Protein AF-0000000073469539 (afdb_homodimer)

pLDDT: mean 96.1, std 4.25, range [71.06, 98.94]

InterPro domains:
  IPR000878 Tetrapyrrole methylase [PF00590] (1-190)
  IPR003043 Uroporphiryn-III C-methyltransferase, conserved site [PS00839] (5-19)
  IPR012382 Precorrin-2 C(20)-methyltransferase [PIRSF036427] (1-202)
  IPR012382 Precorrin-2 C(20)-methyltransferase [cd11645] (5-201)
  IPR014776 Tetrapyrrole methylase, subdomain 2 [G3DSA:3.30.950.10] (137-203)
  IPR014777 Tetrapyrrole methylase, subdomain 1 [G3DSA:3.40.1010.10] (1-117)
  IPR035996 Tetrapyrrole methylase superfamily [SSF53790] (1-199)

Sequence (406 aa):
MLTAVGLGPGDAELLTLKAVRILKEADTVFVPGGIALELVKPYAKNIVTLEFPMTRNENEITKCMQRNAEKILPAAKSGNAVFGLIGDPNYYSTFSRLAEMVKALVPDLIVETIPGISSITAVASHAKIPVNGAFLVTDGPTSPSTKIMMKVTQPRNTAEQLKSAGYNDFIVVERMYMEGEKIYRNVLPEKTNYFSIMIARKLMLTAVGLGPGDAELLTLKAVRILKEADTVFVPGGIALELVKPYAKNIVTLEFPMTRNENEITKCMQRNAEKILPAAKSGNAVFGLIGDPNYYSTFSRLAEMVKALVPDLIVETIPGISSITAVASHAKIPVNGAFLVTDGPTSPSTKIMMKVTQPRNTAEQLKSAGYNDFIVVERMYMEGEKIYRNVLPEKTNYFSIMIARKL

Structure (mmCIF, N/CA/C/O backbone):
data_AF-0000000073469539-model_v1
#
loop_
_entity.id
_entity.type
_entity.pdbx_description
1 polymer 'Cobalt-factor II C20-methyltransferase'
#
loop_
_atom_site.group_PDB
_atom_site.id
_atom_site.type_symbol
_atom_site.label_atom_id
_atom_site.label_alt_id
_atom_site.label_comp_id
_atom_site.label_asym_id
_atom_site.label_entity_id
_atom_site.label_seq_id
_atom_site.pdbx_PDB_ins_code
_atom_site.Cartn_x
_atom_site.Cartn_y
_atom_site.Cartn_z
_atom_site.occupancy
_atom_site.B_iso_or_equiv
_atom_site.auth_seq_id
_atom_site.auth_comp_id
_atom_site.auth_asym_id
_atom_site.auth_atom_id
_atom_site.pdbx_PDB_model_num
ATOM 1 N N . MET A 1 1 ? -5.008 -25.594 -0.114 1 96.81 1 MET A N 1
ATOM 2 C CA . MET A 1 1 ? -5.113 -24.156 -0.313 1 96.81 1 MET A CA 1
ATOM 3 C C . MET A 1 1 ? -3.734 -23.5 -0.339 1 96.81 1 MET A C 1
ATOM 5 O O . MET A 1 1 ? -2.834 -23.922 0.389 1 96.81 1 MET A O 1
ATOM 9 N N . LEU A 1 2 ? -3.559 -22.531 -1.209 1 98.44 2 LEU A N 1
ATOM 10 C CA . LEU A 1 2 ? -2.348 -21.719 -1.262 1 98.44 2 LEU A CA 1
ATOM 1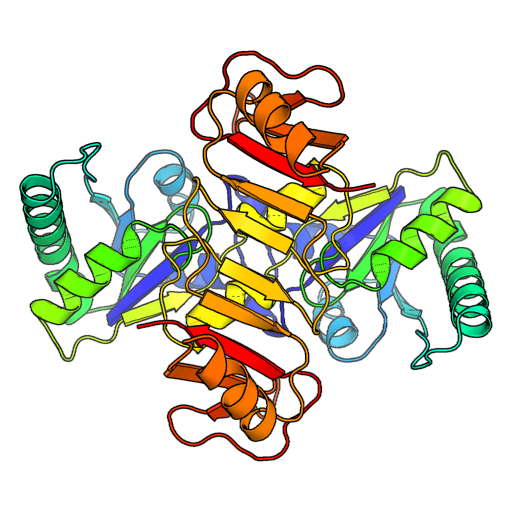1 C C . LEU A 1 2 ? -2.66 -20.25 -0.97 1 98.44 2 LEU A C 1
ATOM 13 O O . LEU A 1 2 ? -3.51 -19.656 -1.631 1 98.44 2 LEU A O 1
ATOM 17 N N . THR A 1 3 ? -1.998 -19.703 0.056 1 98.62 3 THR A N 1
ATOM 18 C CA . THR A 1 3 ? -2.154 -18.297 0.402 1 98.62 3 THR A CA 1
ATOM 19 C C . THR A 1 3 ? -0.827 -17.547 0.262 1 98.62 3 THR A C 1
ATOM 21 O O . THR A 1 3 ? 0.178 -17.953 0.855 1 98.62 3 THR A O 1
ATOM 24 N N . ALA A 1 4 ? -0.83 -16.578 -0.578 1 98.81 4 ALA A N 1
ATOM 25 C CA . ALA A 1 4 ? 0.334 -15.688 -0.608 1 98.81 4 ALA A CA 1
ATOM 26 C C . ALA A 1 4 ? 0.163 -14.523 0.362 1 98.81 4 ALA A C 1
ATOM 28 O O . ALA A 1 4 ? -0.857 -13.828 0.337 1 98.81 4 ALA A O 1
ATOM 29 N N . VAL A 1 5 ? 1.161 -14.32 1.137 1 98.81 5 VAL A N 1
ATOM 30 C CA . VAL A 1 5 ? 1.098 -13.289 2.16 1 98.81 5 VAL A CA 1
ATOM 31 C C . VAL A 1 5 ? 2.176 -12.234 1.9 1 98.81 5 VAL A C 1
ATOM 33 O O . VAL A 1 5 ? 3.348 -12.57 1.722 1 98.81 5 VAL A O 1
ATOM 36 N N . GLY A 1 6 ? 1.726 -10.961 1.852 1 98.81 6 GLY A N 1
ATOM 37 C CA . GLY A 1 6 ? 2.682 -9.867 1.793 1 98.81 6 GLY A CA 1
ATOM 38 C C . GLY A 1 6 ? 3.389 -9.625 3.113 1 98.81 6 GLY A C 1
ATOM 39 O O . GLY A 1 6 ? 2.74 -9.445 4.145 1 98.81 6 GLY A O 1
ATOM 40 N N . LEU A 1 7 ? 4.711 -9.523 3.02 1 98.81 7 LEU A N 1
ATOM 41 C CA . LEU A 1 7 ? 5.508 -9.422 4.238 1 98.81 7 LEU A CA 1
ATOM 42 C C . LEU A 1 7 ? 5.953 -7.98 4.473 1 98.81 7 LEU A C 1
ATOM 44 O O . LEU A 1 7 ? 6.637 -7.688 5.457 1 98.81 7 LEU A O 1
ATOM 48 N N . GLY A 1 8 ? 5.602 -7.082 3.596 1 98.38 8 GLY A N 1
ATOM 49 C CA . GLY A 1 8 ? 6.078 -5.711 3.68 1 98.38 8 GLY A CA 1
ATOM 50 C C . GLY A 1 8 ? 7.426 -5.508 3.014 1 98.38 8 GLY A C 1
ATOM 51 O O . GLY A 1 8 ? 7.953 -6.422 2.377 1 98.38 8 GLY A O 1
ATOM 52 N N . PRO A 1 9 ? 7.984 -4.363 3.168 1 97.62 9 PRO A N 1
ATOM 53 C CA . PRO A 1 9 ? 9.141 -4 2.342 1 97.62 9 PRO A CA 1
ATOM 54 C C . PRO A 1 9 ? 10.469 -4.391 2.984 1 97.62 9 PRO A C 1
ATOM 56 O O . PRO A 1 9 ? 11.531 -4.199 2.383 1 97.62 9 PRO A O 1
ATOM 59 N N . GLY A 1 10 ? 10.453 -4.934 4.207 1 97.19 10 GLY A N 1
ATOM 60 C CA . GLY A 1 10 ? 11.727 -5.348 4.777 1 97.19 10 GLY A CA 1
ATOM 61 C C . GLY A 1 10 ? 11.766 -5.246 6.289 1 97.19 10 GLY A C 1
ATOM 62 O O . GLY A 1 10 ? 12.352 -6.094 6.961 1 97.19 10 GLY A O 1
ATOM 63 N N . ASP A 1 11 ? 11.172 -4.242 6.859 1 97.62 11 ASP A N 1
ATOM 64 C CA . ASP A 1 11 ? 11.078 -4.047 8.305 1 97.62 11 ASP A CA 1
ATOM 65 C C . ASP A 1 11 ? 10.125 -5.059 8.938 1 97.62 11 ASP A C 1
ATOM 67 O O . ASP A 1 11 ? 8.945 -5.102 8.594 1 97.62 11 ASP A O 1
ATOM 71 N N . ALA A 1 12 ? 10.641 -5.828 9.828 1 98.38 12 ALA A N 1
ATOM 72 C CA . ALA A 1 12 ? 9.844 -6.871 10.477 1 98.38 12 ALA A CA 1
ATOM 73 C C . ALA A 1 12 ? 8.625 -6.273 11.172 1 98.38 12 ALA A C 1
ATOM 75 O O . ALA A 1 12 ? 7.582 -6.922 11.273 1 98.38 12 ALA A O 1
ATOM 76 N N . GLU A 1 13 ? 8.727 -5.07 11.555 1 98.56 13 GLU A N 1
ATOM 77 C CA . GLU A 1 13 ? 7.629 -4.453 12.281 1 98.56 13 GLU A CA 1
ATOM 78 C C . GLU A 1 13 ? 6.508 -4.031 11.336 1 98.56 13 GLU A C 1
ATOM 80 O O . GLU A 1 13 ? 5.418 -3.656 11.789 1 98.56 13 GLU A O 1
ATOM 85 N N . LEU A 1 14 ? 6.766 -4.125 10.07 1 98.75 14 LEU A N 1
ATOM 86 C CA . LEU A 1 14 ? 5.723 -3.736 9.117 1 98.75 14 LEU A CA 1
ATOM 87 C C . LEU A 1 14 ? 4.926 -4.953 8.656 1 98.75 14 LEU A C 1
ATOM 89 O O . LEU A 1 14 ? 4.051 -4.836 7.797 1 98.75 14 LEU A O 1
ATOM 93 N N . LEU A 1 15 ? 5.219 -6.129 9.234 1 98.88 15 LEU A N 1
ATOM 94 C CA . LEU A 1 15 ? 4.293 -7.242 9.078 1 98.88 15 LEU A CA 1
ATOM 95 C C . LEU A 1 15 ? 2.93 -6.902 9.672 1 98.88 15 LEU A C 1
ATOM 97 O O . LEU A 1 15 ? 2.846 -6.23 10.703 1 98.88 15 LEU A O 1
ATOM 101 N N . THR A 1 16 ? 1.874 -7.336 9.039 1 98.94 16 THR A N 1
ATOM 102 C CA . THR A 1 16 ? 0.544 -7.184 9.617 1 98.94 16 THR A CA 1
ATOM 103 C C . THR A 1 16 ? 0.278 -8.273 10.656 1 98.94 16 THR A C 1
ATOM 105 O O . THR A 1 16 ? 0.919 -9.32 10.641 1 98.94 16 THR A O 1
ATOM 108 N N . LEU A 1 17 ? -0.667 -7.984 11.492 1 98.94 17 LEU A N 1
ATOM 109 C CA . LEU A 1 17 ? -1.117 -9 12.438 1 98.94 17 LEU A CA 1
ATOM 110 C C . LEU A 1 17 ? -1.618 -10.234 11.703 1 98.94 17 LEU A C 1
ATOM 112 O O . LEU A 1 17 ? -1.358 -11.367 12.133 1 98.94 17 LEU A O 1
ATOM 116 N N . LYS A 1 18 ? -2.262 -10.055 10.617 1 98.88 18 LYS A N 1
ATOM 117 C CA . LYS A 1 18 ? -2.805 -11.148 9.812 1 98.88 18 LYS A CA 1
ATOM 118 C C . LYS A 1 18 ? -1.688 -12.008 9.219 1 98.88 18 LYS A C 1
ATOM 120 O O . LYS A 1 18 ? -1.769 -13.234 9.227 1 98.88 18 LYS A O 1
ATOM 125 N N . ALA A 1 19 ? -0.676 -11.32 8.703 1 98.88 19 ALA A N 1
ATOM 126 C CA . ALA A 1 19 ? 0.467 -12.055 8.164 1 98.88 19 ALA A CA 1
ATOM 127 C C . ALA A 1 19 ? 1.092 -12.953 9.227 1 98.88 19 ALA A C 1
ATOM 129 O O . ALA A 1 19 ? 1.342 -14.133 8.977 1 98.88 19 ALA A O 1
ATOM 130 N N . VAL A 1 20 ? 1.311 -12.406 10.375 1 98.88 20 VAL A N 1
ATOM 131 C CA . VAL A 1 20 ? 1.917 -13.156 11.469 1 98.88 20 VAL A CA 1
ATOM 132 C C . VAL A 1 20 ? 1.042 -14.359 11.82 1 98.88 20 VAL A C 1
ATOM 134 O O . VAL A 1 20 ? 1.539 -15.484 11.938 1 98.88 20 VAL A O 1
ATOM 137 N N . ARG A 1 21 ? -0.226 -14.164 11.969 1 98.81 21 ARG A N 1
ATOM 138 C CA . ARG A 1 21 ? -1.142 -15.242 12.305 1 98.81 21 ARG A CA 1
ATOM 139 C C . ARG A 1 21 ? -1.102 -16.344 11.258 1 98.81 21 ARG A C 1
ATOM 141 O O . ARG A 1 21 ? -0.99 -17.531 11.594 1 98.81 21 ARG A O 1
ATOM 148 N N . ILE A 1 22 ? -1.179 -16 10.008 1 98.62 22 ILE A N 1
ATOM 149 C CA . ILE A 1 22 ? -1.23 -16.969 8.914 1 98.62 22 ILE A CA 1
ATOM 150 C C . ILE A 1 22 ? 0.076 -17.75 8.852 1 98.62 22 ILE A C 1
ATOM 152 O O . ILE A 1 22 ? 0.066 -18.969 8.633 1 98.62 22 ILE A O 1
ATOM 156 N N . LEU A 1 23 ? 1.166 -17.062 9.055 1 98.81 23 LEU A N 1
ATOM 157 C CA . LEU A 1 23 ? 2.461 -17.734 9.07 1 98.81 23 LEU A CA 1
ATOM 158 C C . LEU A 1 23 ? 2.527 -18.766 10.188 1 98.81 23 LEU A C 1
ATOM 160 O O . LEU A 1 23 ? 3.012 -19.875 9.984 1 98.81 23 LEU A O 1
ATOM 164 N N . LYS A 1 24 ? 2.025 -18.422 11.352 1 98.69 24 LYS A N 1
ATOM 165 C CA . LYS A 1 24 ? 2.045 -19.312 12.508 1 98.69 24 LYS A CA 1
ATOM 166 C C . LYS A 1 24 ? 1.161 -20.531 12.273 1 98.69 24 LYS A C 1
ATOM 168 O O . LYS A 1 24 ? 1.479 -21.625 12.727 1 98.69 24 LYS A O 1
ATOM 173 N N . GLU A 1 25 ? 0.105 -20.359 11.555 1 98.06 25 GLU A N 1
ATOM 174 C CA . GLU A 1 25 ? -0.899 -21.406 11.367 1 98.06 25 GLU A CA 1
ATOM 175 C C . GLU A 1 25 ? -0.573 -22.281 10.164 1 98.06 25 GLU A C 1
ATOM 177 O O . GLU A 1 25 ? -1.193 -23.328 9.961 1 98.06 25 GLU A O 1
ATOM 182 N N . ALA A 1 26 ? 0.378 -21.875 9.383 1 98.12 26 ALA A N 1
ATOM 183 C CA . ALA A 1 26 ? 0.7 -22.562 8.141 1 98.12 26 ALA A CA 1
ATOM 184 C C . ALA A 1 26 ? 1.305 -23.938 8.414 1 98.12 26 ALA A C 1
ATOM 186 O O . ALA A 1 26 ? 2.098 -24.109 9.344 1 98.12 26 ALA A O 1
ATOM 187 N N . ASP A 1 27 ? 0.891 -24.922 7.582 1 97.88 27 ASP A N 1
ATOM 188 C CA . ASP A 1 27 ? 1.569 -26.219 7.613 1 97.88 27 ASP A CA 1
ATOM 189 C C . ASP A 1 27 ? 2.977 -26.109 7.027 1 97.88 27 ASP A C 1
ATOM 191 O O . ASP A 1 27 ? 3.92 -26.703 7.559 1 97.88 27 ASP A O 1
ATOM 195 N N . THR A 1 28 ? 3.061 -25.453 5.938 1 98.44 28 THR A N 1
ATOM 196 C CA . THR A 1 28 ? 4.336 -25.188 5.281 1 98.44 28 THR A CA 1
ATOM 197 C C . THR A 1 28 ? 4.383 -23.766 4.727 1 98.44 28 THR A C 1
ATOM 199 O O . THR A 1 28 ? 3.41 -23.297 4.133 1 98.44 28 THR A O 1
ATOM 202 N N . VAL A 1 29 ? 5.512 -23.078 4.988 1 98.81 29 VAL A N 1
ATOM 203 C CA . VAL A 1 29 ? 5.746 -21.75 4.438 1 98.81 29 VAL A CA 1
ATOM 204 C C . VAL A 1 29 ? 6.84 -21.812 3.375 1 98.81 29 VAL A C 1
ATOM 206 O O . VAL A 1 29 ? 7.93 -22.328 3.627 1 98.81 29 VAL A O 1
ATOM 209 N N . PHE A 1 30 ? 6.516 -21.328 2.201 1 98.75 30 PHE A N 1
ATOM 210 C CA . PHE A 1 30 ? 7.461 -21.234 1.094 1 98.75 30 PHE A CA 1
ATOM 211 C C . PHE A 1 30 ? 7.918 -19.781 0.91 1 98.75 30 PHE A C 1
ATOM 213 O O . PHE A 1 30 ? 7.121 -18.859 1.033 1 98.75 30 PHE A O 1
ATOM 220 N N . VAL A 1 31 ? 9.227 -19.609 0.615 1 98.31 31 VAL A N 1
ATOM 221 C CA . VAL A 1 31 ? 9.766 -18.266 0.405 1 98.31 31 VAL A CA 1
ATOM 222 C C . VAL A 1 31 ? 10.812 -18.297 -0.708 1 98.31 31 VAL A C 1
ATOM 224 O O . VAL A 1 31 ? 11.414 -19.344 -0.976 1 98.31 31 VAL A O 1
ATOM 227 N N . PRO A 1 32 ? 11.023 -17.125 -1.372 1 95.94 32 PRO A N 1
ATOM 228 C CA . PRO A 1 32 ? 12.125 -17.047 -2.336 1 95.94 32 PRO A CA 1
ATOM 229 C C . PRO A 1 32 ? 13.492 -16.938 -1.665 1 95.94 32 PRO A C 1
ATOM 231 O O . PRO A 1 32 ? 14.516 -16.875 -2.35 1 95.94 32 PRO A O 1
ATOM 234 N N . GLY A 1 33 ? 13.594 -16.812 -0.402 1 94.62 33 GLY A N 1
ATOM 235 C CA . GLY A 1 33 ? 14.836 -16.609 0.319 1 94.62 33 GLY A CA 1
ATOM 236 C C . GLY A 1 33 ? 15.078 -15.164 0.714 1 94.62 33 GLY A C 1
ATOM 237 O O . GLY A 1 33 ? 14.125 -14.406 0.917 1 94.62 33 GLY A O 1
ATOM 238 N N . GLY A 1 34 ? 16.375 -14.898 1.125 1 94 34 GLY A N 1
ATOM 239 C CA . GLY A 1 34 ? 16.75 -13.531 1.441 1 94 34 GLY A CA 1
ATOM 240 C C . GLY A 1 34 ? 15.953 -12.93 2.582 1 94 34 GLY A C 1
ATOM 241 O O . GLY A 1 34 ? 15.789 -13.562 3.629 1 94 34 GLY A O 1
ATOM 242 N N . ILE A 1 35 ? 15.516 -11.742 2.312 1 96.25 35 ILE A N 1
ATOM 243 C CA . ILE A 1 35 ? 14.812 -10.961 3.324 1 96.25 35 ILE A CA 1
ATOM 244 C C . ILE A 1 35 ? 13.523 -11.68 3.719 1 96.25 35 ILE A C 1
ATOM 246 O O . ILE A 1 35 ? 13.148 -11.703 4.895 1 96.25 35 ILE A O 1
ATOM 250 N N . ALA A 1 36 ? 12.859 -12.289 2.754 1 97.88 36 ALA A N 1
ATOM 251 C CA . ALA A 1 36 ? 11.609 -12.984 3.035 1 97.88 36 ALA A CA 1
ATOM 252 C C . ALA A 1 36 ? 11.82 -14.109 4.043 1 97.88 36 ALA A C 1
ATOM 254 O O . ALA A 1 36 ? 11.031 -14.273 4.977 1 97.88 36 ALA A O 1
ATOM 255 N N . LEU A 1 37 ? 12.875 -14.836 3.816 1 98.19 37 LEU A N 1
ATOM 256 C CA . LEU A 1 37 ? 13.195 -15.922 4.734 1 98.19 37 LEU A CA 1
ATOM 257 C C . LEU A 1 37 ? 13.406 -15.391 6.148 1 98.19 37 LEU A C 1
ATOM 259 O O . LEU A 1 37 ? 12.852 -15.938 7.105 1 98.19 37 LEU A O 1
ATOM 263 N N . GLU A 1 38 ? 14.117 -14.32 6.254 1 98.06 38 GLU A N 1
ATOM 264 C CA . GLU A 1 38 ? 14.414 -13.734 7.562 1 98.06 38 GLU A CA 1
ATOM 265 C C . GLU A 1 38 ? 13.141 -13.266 8.258 1 98.06 38 GLU A C 1
ATOM 267 O O . GLU A 1 38 ? 13.016 -13.375 9.477 1 98.06 38 GLU A O 1
ATOM 272 N N . LEU A 1 39 ? 12.219 -12.828 7.523 1 98.62 39 LEU A N 1
ATOM 273 C CA . LEU A 1 39 ? 10.992 -12.266 8.086 1 98.62 39 LEU A CA 1
ATOM 274 C C . LEU A 1 39 ? 10.062 -13.367 8.562 1 98.62 39 LEU A C 1
ATOM 276 O O . LEU A 1 39 ? 9.289 -13.172 9.508 1 98.62 39 LEU A O 1
ATOM 280 N N . VAL A 1 40 ? 10.109 -14.539 7.949 1 98.81 40 VAL A N 1
ATOM 281 C CA . VAL A 1 40 ? 9.117 -15.555 8.289 1 98.81 40 VAL A CA 1
ATOM 282 C C . VAL A 1 40 ? 9.672 -16.469 9.375 1 98.81 40 VAL A C 1
ATOM 284 O O . VAL A 1 40 ? 8.906 -17.141 10.086 1 98.81 40 VAL A O 1
ATOM 287 N N . LYS A 1 41 ? 10.906 -16.531 9.586 1 98.5 41 LYS A N 1
ATOM 288 C CA . LYS A 1 41 ? 11.602 -17.484 10.445 1 98.5 41 LYS A CA 1
ATOM 289 C C . LYS A 1 41 ? 11.039 -17.469 11.859 1 98.5 41 LYS A C 1
ATOM 291 O O . LYS A 1 41 ? 10.836 -18.516 12.469 1 98.5 41 LYS A O 1
ATOM 296 N N . PRO A 1 42 ? 10.766 -16.281 12.383 1 98.56 42 PRO A N 1
ATOM 297 C CA . PRO A 1 42 ? 10.297 -16.25 13.766 1 98.56 42 PRO A CA 1
ATOM 298 C C . PRO A 1 42 ? 8.906 -16.859 13.938 1 98.56 42 PRO A C 1
ATOM 300 O O . PRO A 1 42 ? 8.484 -17.141 15.062 1 98.56 42 PRO A O 1
ATOM 303 N N . TYR A 1 43 ? 8.219 -17.109 12.898 1 98.69 43 TYR A N 1
ATOM 304 C CA . TYR A 1 43 ? 6.801 -17.438 13.047 1 98.69 43 TYR A CA 1
ATOM 305 C C . TYR A 1 43 ? 6.488 -18.797 12.453 1 98.69 43 TYR A C 1
ATOM 307 O O . TYR A 1 43 ? 5.594 -19.5 12.93 1 98.69 43 TYR A O 1
ATOM 315 N N . ALA A 1 44 ? 7.188 -19.188 11.438 1 98.12 44 ALA A N 1
ATOM 316 C CA . ALA A 1 44 ? 6.852 -20.375 10.672 1 98.12 44 ALA A CA 1
ATOM 317 C C . ALA A 1 44 ? 7.562 -21.609 11.227 1 98.12 44 ALA A C 1
ATOM 319 O O . ALA A 1 44 ? 8.734 -21.531 11.609 1 98.12 44 ALA A O 1
ATOM 320 N N . LYS A 1 45 ? 6.926 -22.719 11.219 1 95.88 45 LYS A N 1
ATOM 321 C CA . LYS A 1 45 ? 7.48 -23.969 11.734 1 95.88 45 LYS A CA 1
ATOM 322 C C . LYS A 1 45 ? 8.25 -24.719 10.648 1 95.88 45 LYS A C 1
ATOM 324 O O . LYS A 1 45 ? 9.344 -25.234 10.898 1 95.88 45 LYS A O 1
ATOM 329 N N . ASN A 1 46 ? 7.68 -24.891 9.516 1 97.75 46 ASN A N 1
ATOM 330 C CA . ASN A 1 46 ? 8.273 -25.547 8.359 1 97.75 46 ASN A CA 1
ATOM 331 C C . ASN A 1 46 ? 8.469 -24.562 7.203 1 97.75 46 ASN A C 1
ATOM 333 O O . ASN A 1 46 ? 7.496 -24.047 6.656 1 97.75 46 ASN A O 1
ATOM 337 N N . ILE A 1 47 ? 9.719 -24.359 6.848 1 98.56 47 ILE A N 1
ATOM 338 C CA . ILE A 1 47 ? 10.016 -23.391 5.809 1 98.56 47 ILE A CA 1
ATOM 339 C C . ILE A 1 47 ? 10.75 -24.078 4.652 1 98.56 47 ILE A C 1
ATOM 341 O O . ILE A 1 47 ? 11.672 -24.859 4.875 1 98.56 47 ILE A O 1
ATOM 345 N N . VAL A 1 48 ? 10.305 -23.781 3.451 1 98.5 48 VAL A N 1
ATOM 346 C CA . VAL A 1 48 ? 10.961 -24.25 2.234 1 98.5 48 VAL A CA 1
ATOM 347 C C . VAL A 1 48 ? 11.367 -23.047 1.374 1 98.5 48 VAL A C 1
ATOM 349 O O . VAL A 1 48 ? 10.523 -22.219 1.024 1 98.5 48 VAL A O 1
ATOM 352 N N . THR A 1 49 ? 12.609 -22.969 1.041 1 97.81 49 THR A N 1
ATOM 353 C CA . THR A 1 49 ? 13.086 -21.922 0.153 1 97.81 49 THR A CA 1
ATOM 354 C C . THR A 1 49 ? 13 -22.359 -1.306 1 97.81 49 THR A C 1
ATOM 356 O O . THR A 1 49 ? 13.445 -23.453 -1.654 1 97.81 49 THR A O 1
ATOM 359 N N . LEU A 1 50 ? 12.383 -21.516 -2.096 1 96.81 50 LEU A N 1
ATOM 360 C CA . LEU A 1 50 ? 12.234 -21.766 -3.527 1 96.81 50 LEU A CA 1
ATOM 361 C C . LEU A 1 50 ? 13.227 -20.922 -4.324 1 96.81 50 LEU A C 1
ATOM 363 O O . LEU A 1 50 ? 13.578 -19.812 -3.912 1 96.81 50 LEU A O 1
ATOM 367 N N . GLU A 1 51 ? 13.555 -21.406 -5.434 1 90.81 51 GLU A N 1
ATOM 368 C CA . GLU A 1 51 ? 14.438 -20.672 -6.332 1 90.81 51 GLU A CA 1
ATOM 369 C C . GLU A 1 51 ? 13.641 -19.922 -7.398 1 90.81 51 GLU A C 1
ATOM 371 O O . GLU A 1 51 ? 12.68 -20.469 -7.953 1 90.81 51 GLU A O 1
ATOM 376 N N . PHE A 1 52 ? 13.969 -18.703 -7.531 1 85.12 52 PHE A N 1
ATOM 377 C CA . PHE A 1 52 ? 13.383 -17.906 -8.609 1 85.12 52 PHE A CA 1
ATOM 378 C C . PHE A 1 52 ? 14.461 -17.406 -9.562 1 85.12 52 PHE A C 1
ATOM 380 O O . PHE A 1 52 ? 15.547 -17.031 -9.125 1 85.12 52 PHE A O 1
ATOM 387 N N . PRO A 1 53 ? 14.102 -17.547 -10.742 1 74.56 53 PRO A N 1
ATOM 388 C CA . PRO A 1 53 ? 15.109 -17.234 -11.758 1 74.56 53 PRO A CA 1
ATOM 389 C C . PRO A 1 53 ? 15.43 -15.75 -11.828 1 74.56 53 PRO A C 1
ATOM 391 O O . PRO A 1 53 ? 14.555 -14.906 -11.609 1 74.56 53 PRO A O 1
ATOM 394 N N . MET A 1 54 ? 16.672 -15.492 -11.914 1 71.44 54 MET A N 1
ATOM 395 C CA . MET A 1 54 ? 17.094 -14.141 -12.258 1 71.44 54 MET A CA 1
ATOM 396 C C . MET A 1 54 ? 17.422 -14.039 -13.742 1 71.44 54 MET A C 1
ATOM 398 O O . MET A 1 54 ? 18.578 -13.883 -14.117 1 71.44 54 MET A O 1
ATOM 402 N N . THR A 1 55 ? 16.422 -14.422 -14.555 1 71.5 55 THR A N 1
ATOM 403 C CA . THR A 1 55 ? 16.625 -14.422 -16 1 71.5 55 THR A CA 1
ATOM 404 C C . THR A 1 55 ? 15.445 -13.75 -16.719 1 71.5 55 THR A C 1
ATOM 406 O O . THR A 1 55 ? 14.383 -13.562 -16.125 1 71.5 55 THR A O 1
ATOM 409 N N . ARG A 1 56 ? 15.797 -13.352 -18.016 1 78.62 56 ARG A N 1
ATOM 410 C CA . ARG A 1 56 ? 14.75 -12.805 -18.875 1 78.62 56 ARG A CA 1
ATOM 411 C C . ARG A 1 56 ? 14.258 -13.844 -19.875 1 78.62 56 ARG A C 1
ATOM 413 O O . ARG A 1 56 ? 13.352 -13.57 -20.656 1 78.62 56 ARG A O 1
ATOM 420 N N . ASN A 1 57 ? 14.766 -14.977 -19.688 1 84.81 57 ASN A N 1
ATOM 421 C CA . ASN A 1 57 ? 14.367 -16.062 -20.578 1 84.81 57 ASN A CA 1
ATOM 422 C C . ASN A 1 57 ? 13.047 -16.688 -20.141 1 84.81 57 ASN A C 1
ATOM 424 O O . ASN A 1 57 ? 12.984 -17.375 -19.109 1 84.81 57 ASN A O 1
ATOM 428 N N . GLU A 1 58 ? 12.078 -16.562 -20.984 1 88 58 GLU A N 1
ATOM 429 C CA . GLU A 1 58 ? 10.719 -16.969 -20.625 1 88 58 GLU A CA 1
ATOM 430 C C . GLU A 1 58 ? 10.617 -18.469 -20.438 1 88 58 GLU A C 1
ATOM 432 O O . GLU A 1 58 ? 9.859 -18.953 -19.594 1 88 58 GLU A O 1
ATOM 437 N N . ASN A 1 59 ? 11.328 -19.172 -21.281 1 90 59 ASN A N 1
ATOM 438 C CA . ASN A 1 59 ? 11.305 -20.625 -21.156 1 90 59 ASN A CA 1
ATOM 439 C C . ASN A 1 59 ? 11.883 -21.078 -19.812 1 90 59 ASN A C 1
ATOM 441 O O . ASN A 1 59 ? 11.344 -21.984 -19.172 1 90 59 ASN A O 1
ATOM 445 N N . GLU A 1 60 ? 12.93 -20.484 -19.469 1 89.12 60 GLU A N 1
ATOM 446 C CA . GLU A 1 60 ? 13.555 -20.812 -18.188 1 89.12 60 GLU A CA 1
ATOM 447 C C . GLU A 1 60 ? 12.672 -20.406 -17.016 1 89.12 60 GLU A C 1
ATOM 449 O O . GLU A 1 60 ? 12.586 -21.109 -16.016 1 89.12 60 GLU A O 1
ATOM 454 N N . ILE A 1 61 ? 12 -19.312 -17.172 1 88.88 61 ILE A N 1
ATOM 455 C CA . ILE A 1 61 ? 11.094 -18.844 -16.141 1 88.88 61 ILE A CA 1
ATOM 456 C C . ILE A 1 61 ? 9.938 -19.812 -15.977 1 88.88 61 ILE A C 1
ATOM 458 O O . ILE A 1 61 ? 9.609 -20.219 -14.859 1 88.88 61 ILE A O 1
ATOM 462 N N . THR A 1 62 ? 9.422 -20.234 -17.094 1 90.81 62 THR A N 1
ATOM 463 C CA . THR A 1 62 ? 8.289 -21.156 -17.062 1 90.81 62 THR A CA 1
ATOM 464 C C . THR A 1 62 ? 8.68 -22.469 -16.391 1 90.81 62 THR A C 1
ATOM 466 O O . THR A 1 62 ? 7.938 -23 -15.562 1 90.81 62 THR A O 1
ATOM 469 N N . LYS A 1 63 ? 9.82 -22.906 -16.719 1 92.75 63 LYS A N 1
ATOM 470 C CA . LYS A 1 63 ? 10.305 -24.156 -16.141 1 92.75 63 LYS A CA 1
ATOM 471 C C . LYS A 1 63 ? 10.508 -24.016 -14.633 1 92.75 63 LYS A C 1
ATOM 473 O O . LYS A 1 63 ? 10.164 -24.922 -13.867 1 92.75 63 LYS A O 1
ATOM 478 N N . CYS A 1 64 ? 11.031 -22.938 -14.305 1 93.62 64 CYS A N 1
ATOM 479 C CA . CYS A 1 64 ? 11.266 -22.688 -12.891 1 93.62 64 CYS A CA 1
ATOM 480 C C . CYS A 1 64 ? 9.945 -22.594 -12.133 1 93.62 64 CYS A C 1
ATOM 482 O O . CYS A 1 64 ? 9.805 -23.172 -11.055 1 93.62 64 CYS A O 1
ATOM 484 N N . MET A 1 65 ? 8.992 -21.953 -12.719 1 94.44 65 MET A N 1
ATOM 485 C CA . MET A 1 65 ? 7.68 -21.812 -12.086 1 94.44 65 MET A CA 1
ATOM 486 C C . MET A 1 65 ? 7.008 -23.188 -11.953 1 94.44 65 MET A C 1
ATOM 488 O O . MET A 1 65 ? 6.344 -23.453 -10.945 1 94.44 65 MET A O 1
ATOM 492 N N . GLN A 1 66 ? 7.176 -23.984 -12.93 1 95.75 66 GLN A N 1
ATOM 493 C CA . GLN A 1 66 ? 6.613 -25.344 -12.875 1 95.75 66 GLN A CA 1
ATOM 494 C C . GLN A 1 66 ? 7.238 -26.141 -11.734 1 95.75 66 GLN A C 1
ATOM 496 O O . GLN A 1 66 ? 6.531 -26.797 -10.961 1 95.75 66 GLN A O 1
ATOM 501 N N . ARG A 1 67 ? 8.508 -26.062 -11.672 1 96.44 67 ARG A N 1
ATOM 502 C CA . ARG A 1 67 ? 9.203 -26.766 -10.602 1 96.44 67 ARG A CA 1
ATOM 503 C C . ARG A 1 67 ? 8.75 -26.281 -9.234 1 96.44 67 ARG A C 1
ATOM 505 O O . ARG A 1 67 ? 8.492 -27.094 -8.336 1 96.44 67 ARG A O 1
ATOM 512 N N . ASN A 1 68 ? 8.68 -24.984 -9.078 1 97.19 68 ASN A N 1
ATOM 513 C CA . ASN A 1 68 ? 8.242 -24.422 -7.809 1 97.19 68 ASN A CA 1
ATOM 514 C C . ASN A 1 68 ? 6.801 -24.797 -7.488 1 97.19 68 ASN A C 1
ATOM 516 O O . ASN A 1 68 ? 6.48 -25.125 -6.34 1 97.19 68 ASN A O 1
ATOM 520 N N . ALA A 1 69 ? 5.957 -24.766 -8.508 1 97.62 69 ALA A N 1
ATOM 521 C CA . ALA A 1 69 ? 4.566 -25.156 -8.305 1 97.62 69 ALA A CA 1
ATOM 522 C C . ALA A 1 69 ? 4.48 -26.609 -7.84 1 97.62 69 ALA A C 1
ATOM 524 O O . ALA A 1 69 ? 3.721 -26.938 -6.918 1 97.62 69 ALA A O 1
ATOM 525 N N . GLU A 1 70 ? 5.273 -27.438 -8.43 1 97.5 70 GLU A N 1
ATOM 526 C CA . GLU A 1 70 ? 5.27 -28.859 -8.078 1 97.5 70 GLU A CA 1
ATOM 527 C C . GLU A 1 70 ? 5.734 -29.062 -6.645 1 97.5 70 GLU A C 1
ATOM 529 O O . GLU A 1 70 ? 5.27 -29.984 -5.965 1 97.5 70 GLU A O 1
ATOM 534 N N . LYS A 1 71 ? 6.594 -28.234 -6.238 1 97.31 71 LYS A N 1
ATOM 535 C CA . LYS A 1 71 ? 7.062 -28.297 -4.855 1 97.31 71 LYS A CA 1
ATOM 536 C C . LYS A 1 71 ? 5.977 -27.859 -3.883 1 97.31 71 LYS A C 1
ATOM 538 O O . LYS A 1 71 ? 5.891 -28.359 -2.764 1 97.31 71 LYS A O 1
ATOM 543 N N . ILE A 1 72 ? 5.141 -26.969 -4.238 1 98.06 72 ILE A N 1
ATOM 544 C CA . ILE A 1 72 ? 4.152 -26.344 -3.365 1 98.06 72 ILE A CA 1
ATOM 545 C C . ILE A 1 72 ? 2.908 -27.219 -3.289 1 98.06 72 ILE A C 1
ATOM 547 O O . ILE A 1 72 ? 2.252 -27.297 -2.246 1 98.06 72 ILE A O 1
ATOM 551 N N . LEU A 1 73 ? 2.605 -27.891 -4.352 1 97.94 73 LEU A N 1
ATOM 552 C CA . LEU A 1 73 ? 1.297 -28.5 -4.57 1 97.94 73 LEU A CA 1
ATOM 553 C C . LEU A 1 73 ? 1.007 -29.562 -3.516 1 97.94 73 LEU A C 1
ATOM 555 O O . LEU A 1 73 ? -0.112 -29.641 -3.004 1 97.94 73 LEU A O 1
ATOM 559 N N . PRO A 1 74 ? 1.991 -30.406 -3.137 1 97.19 74 PRO A N 1
ATOM 560 C CA . PRO A 1 74 ? 1.669 -31.391 -2.109 1 97.19 74 PRO A CA 1
ATOM 561 C C . PRO A 1 74 ? 1.153 -30.766 -0.819 1 97.19 74 PRO A C 1
ATOM 563 O O . PRO A 1 74 ? 0.148 -31.219 -0.264 1 97.19 74 PRO A O 1
ATOM 566 N N . ALA A 1 75 ? 1.754 -29.672 -0.428 1 96.88 75 ALA A N 1
ATOM 567 C CA . ALA A 1 75 ? 1.336 -28.969 0.786 1 96.88 75 ALA A CA 1
ATOM 568 C C . ALA A 1 75 ? 0.002 -28.266 0.579 1 96.88 75 ALA A C 1
ATOM 570 O O . ALA A 1 75 ? -0.847 -28.25 1.474 1 96.88 75 ALA A O 1
ATOM 571 N N . ALA A 1 76 ? -0.195 -27.688 -0.523 1 97.5 76 ALA A N 1
ATOM 572 C CA . ALA A 1 76 ? -1.399 -26.906 -0.817 1 97.5 76 ALA A CA 1
ATOM 573 C C . ALA A 1 76 ? -2.621 -27.828 -0.926 1 97.5 76 ALA A C 1
ATOM 575 O O . ALA A 1 76 ? -3.738 -27.406 -0.6 1 97.5 76 ALA A O 1
ATOM 576 N N . LYS A 1 77 ? -2.398 -29.031 -1.383 1 96.31 77 LYS A N 1
ATOM 577 C CA . LYS A 1 77 ? -3.492 -29.984 -1.551 1 96.31 77 LYS A CA 1
ATOM 578 C C . LYS A 1 77 ? -3.893 -30.609 -0.215 1 96.31 77 LYS A C 1
ATOM 580 O O . LYS A 1 77 ? -5.07 -30.906 0.011 1 96.31 77 LYS A O 1
ATOM 585 N N . SER A 1 78 ? -2.963 -30.766 0.656 1 92.31 78 SER A N 1
ATOM 586 C CA . SER A 1 78 ? -3.209 -31.531 1.871 1 92.31 78 SER A CA 1
ATOM 587 C C . SER A 1 78 ? -3.404 -30.625 3.074 1 92.31 78 SER A C 1
ATOM 589 O O . SER A 1 78 ? -3.807 -31.078 4.148 1 92.31 78 SER A O 1
ATOM 591 N N . GLY A 1 79 ? -3.076 -29.375 2.885 1 92.75 79 GLY A N 1
ATOM 592 C CA . GLY A 1 79 ? -3.135 -28.469 4.02 1 92.75 79 GLY A CA 1
ATOM 593 C C . GLY A 1 79 ? -3.01 -27.016 3.629 1 92.75 79 GLY A C 1
ATOM 594 O O . GLY A 1 79 ? -3.496 -26.609 2.57 1 92.75 79 GLY A O 1
ATOM 595 N N . ASN A 1 80 ? -2.477 -26.219 4.652 1 95.25 80 ASN A N 1
ATOM 596 C CA . ASN A 1 80 ? -2.33 -24.766 4.473 1 95.25 80 ASN A CA 1
ATOM 597 C C . ASN A 1 80 ? -0.917 -24.406 4.027 1 95.25 80 ASN A C 1
ATOM 599 O O . ASN A 1 80 ? -0.015 -24.281 4.859 1 95.25 80 ASN A O 1
ATOM 603 N N . ALA A 1 81 ? -0.785 -24.266 2.725 1 98.44 81 ALA A N 1
ATOM 604 C CA . ALA A 1 81 ? 0.474 -23.766 2.176 1 98.44 81 ALA A CA 1
ATOM 605 C C . ALA A 1 81 ? 0.469 -22.25 2.09 1 98.44 81 ALA A C 1
ATOM 607 O O . ALA A 1 81 ? -0.497 -21.641 1.609 1 98.44 81 ALA A O 1
ATOM 608 N N . VAL A 1 82 ? 1.537 -21.688 2.602 1 98.81 82 VAL A N 1
ATOM 609 C CA . VAL A 1 82 ? 1.658 -20.234 2.576 1 98.81 82 VAL A CA 1
ATOM 610 C C . VAL A 1 82 ? 2.922 -19.828 1.817 1 98.81 82 VAL A C 1
ATOM 612 O O . VAL A 1 82 ? 3.979 -20.438 1.991 1 98.81 82 VAL A O 1
ATOM 615 N N . PHE A 1 83 ? 2.795 -18.922 0.931 1 98.81 83 PHE A N 1
ATOM 616 C CA . PHE A 1 83 ? 3.938 -18.312 0.26 1 98.81 83 PHE A CA 1
ATOM 617 C C . PHE A 1 83 ? 4.191 -16.906 0.792 1 98.81 83 PHE A C 1
ATOM 619 O O . PHE A 1 83 ? 3.367 -16 0.604 1 98.81 83 PHE A O 1
ATOM 626 N N . GLY A 1 84 ? 5.332 -16.688 1.449 1 98.69 84 GLY A N 1
ATOM 627 C CA . GLY A 1 84 ? 5.715 -15.375 1.957 1 98.69 84 GLY A CA 1
ATOM 628 C C . GLY A 1 84 ? 6.641 -14.625 1.021 1 98.69 84 GLY A C 1
ATOM 629 O O . GLY A 1 84 ? 7.676 -15.148 0.607 1 98.69 84 GLY A O 1
ATOM 630 N N . LEU A 1 85 ? 6.297 -13.438 0.706 1 97.69 85 LEU A N 1
ATOM 631 C CA . LEU A 1 85 ? 7.16 -12.633 -0.157 1 97.69 85 LEU A CA 1
ATOM 632 C C . LEU A 1 85 ? 7.199 -11.18 0.308 1 97.69 85 LEU A C 1
ATOM 634 O O . LEU A 1 85 ? 6.254 -10.703 0.935 1 97.69 85 LEU A O 1
ATOM 638 N N . ILE A 1 86 ? 8.266 -10.445 -0.049 1 97.44 86 ILE A N 1
ATOM 639 C CA . ILE A 1 86 ? 8.406 -9.055 0.348 1 97.44 86 ILE A CA 1
ATOM 640 C C . ILE A 1 86 ? 7.438 -8.188 -0.453 1 97.44 86 ILE A C 1
ATOM 642 O O . ILE A 1 86 ? 7.156 -8.469 -1.62 1 97.44 86 ILE A O 1
ATOM 646 N N . GLY A 1 87 ? 6.957 -7.152 0.195 1 97.62 87 GLY A N 1
ATOM 647 C CA . GLY A 1 87 ? 5.988 -6.258 -0.417 1 97.62 87 GLY A CA 1
ATOM 648 C C . GLY A 1 87 ? 4.574 -6.805 -0.397 1 97.62 87 GLY A C 1
ATOM 649 O O . GLY A 1 87 ? 4.094 -7.262 0.642 1 97.62 87 GLY A O 1
ATOM 650 N N . ASP A 1 88 ? 3.861 -6.633 -1.455 1 98.5 88 ASP A N 1
ATOM 651 C CA . ASP A 1 88 ? 2.506 -7.117 -1.688 1 98.5 88 ASP A CA 1
ATOM 652 C C . ASP A 1 88 ? 2.482 -8.18 -2.785 1 98.5 88 ASP A C 1
ATOM 654 O O . ASP A 1 88 ? 3.168 -8.039 -3.803 1 98.5 88 ASP A O 1
ATOM 658 N N . PRO A 1 89 ? 1.669 -9.156 -2.656 1 98.44 89 PRO A N 1
ATOM 659 C CA . PRO A 1 89 ? 1.736 -10.289 -3.582 1 98.44 89 PRO A CA 1
ATOM 660 C C . PRO A 1 89 ? 1.124 -9.969 -4.945 1 98.44 89 PRO A C 1
ATOM 662 O O . PRO A 1 89 ? 1.269 -10.758 -5.887 1 98.44 89 PRO A O 1
ATOM 665 N N . ASN A 1 90 ? 0.486 -8.844 -5.062 1 98.31 90 ASN A N 1
ATOM 666 C CA . ASN A 1 90 ? -0.3 -8.633 -6.273 1 98.31 90 ASN A CA 1
ATOM 667 C C . ASN A 1 90 ? 0.332 -7.578 -7.18 1 98.31 90 ASN A C 1
ATOM 669 O O . ASN A 1 90 ? -0.113 -7.379 -8.312 1 98.31 90 ASN A O 1
ATOM 673 N N . TYR A 1 91 ? 1.305 -6.887 -6.699 1 98 91 TYR A N 1
ATOM 674 C CA . TYR A 1 91 ? 1.891 -5.789 -7.457 1 98 91 TYR A CA 1
ATOM 675 C C . TYR A 1 91 ? 3.352 -6.07 -7.785 1 98 91 TYR A C 1
ATOM 677 O O . TYR A 1 91 ? 4.188 -6.168 -6.883 1 98 91 TYR A O 1
ATOM 685 N N . TYR A 1 92 ? 3.668 -6.137 -9.086 1 95.44 92 TYR A N 1
ATOM 686 C CA . TYR A 1 92 ? 5.035 -6.414 -9.516 1 95.44 92 TYR A CA 1
ATOM 687 C C . TYR A 1 92 ? 5.617 -7.594 -8.75 1 95.44 92 TYR A C 1
ATOM 689 O O . TYR A 1 92 ? 6.746 -7.523 -8.25 1 95.44 92 TYR A O 1
ATOM 697 N N . SER A 1 93 ? 4.844 -8.594 -8.664 1 94.5 93 SER A N 1
ATOM 698 C CA . SER A 1 93 ? 5.172 -9.734 -7.812 1 94.5 93 SER A CA 1
ATOM 699 C C . SER A 1 93 ? 5.461 -10.977 -8.648 1 94.5 93 SER A C 1
ATOM 701 O O . SER A 1 93 ? 4.785 -11.227 -9.648 1 94.5 93 SER A O 1
ATOM 703 N N . THR A 1 94 ? 6.383 -11.766 -8.195 1 89.69 94 THR A N 1
ATOM 704 C CA . THR A 1 94 ? 6.676 -13.039 -8.844 1 89.69 94 THR A CA 1
ATOM 705 C C . THR A 1 94 ? 5.582 -14.055 -8.547 1 89.69 94 THR A C 1
ATOM 707 O O . THR A 1 94 ? 5.465 -15.07 -9.242 1 89.69 94 THR A O 1
ATOM 710 N N . PHE A 1 95 ? 4.77 -13.766 -7.57 1 95.94 95 PHE A N 1
ATOM 711 C CA . PHE A 1 95 ? 3.74 -14.719 -7.172 1 95.94 95 PHE A CA 1
ATOM 712 C C . PHE A 1 95 ? 2.719 -14.914 -8.281 1 95.94 95 PHE A C 1
ATOM 714 O O . PHE A 1 95 ? 2.152 -16 -8.438 1 95.94 95 PHE A O 1
ATOM 721 N N . SER A 1 96 ? 2.445 -13.852 -9.086 1 94.69 96 SER A N 1
ATOM 722 C CA . SER A 1 96 ? 1.418 -13.945 -10.117 1 94.69 96 SER A CA 1
ATOM 723 C C . SER A 1 96 ? 1.718 -15.078 -11.094 1 94.69 96 SER A C 1
ATOM 725 O O . SER A 1 96 ? 0.829 -15.859 -11.438 1 94.69 96 SER A O 1
ATOM 727 N N . ARG A 1 97 ? 2.943 -15.211 -11.477 1 93.19 97 ARG A N 1
ATOM 728 C CA . ARG A 1 97 ? 3.33 -16.266 -12.406 1 93.19 97 ARG A CA 1
ATOM 729 C C . ARG A 1 97 ? 3.248 -17.641 -11.734 1 93.19 97 ARG A C 1
ATOM 731 O O . ARG A 1 97 ? 2.822 -18.609 -12.359 1 93.19 97 ARG A O 1
ATOM 738 N N . LEU A 1 98 ? 3.631 -17.656 -10.523 1 95.81 98 LEU A N 1
ATOM 739 C CA . LEU A 1 98 ? 3.545 -18.891 -9.766 1 95.81 98 LEU A CA 1
ATOM 740 C C . LEU A 1 98 ? 2.094 -19.328 -9.594 1 95.81 98 LEU A C 1
ATOM 742 O O . LEU A 1 98 ? 1.767 -20.5 -9.797 1 95.81 98 LEU A O 1
ATOM 746 N N . ALA A 1 99 ? 1.263 -18.406 -9.211 1 96.62 99 ALA A N 1
ATOM 747 C CA . ALA A 1 99 ? -0.16 -18.672 -9.039 1 96.62 99 ALA A CA 1
ATOM 748 C C . ALA A 1 99 ? -0.784 -19.188 -10.328 1 96.62 99 ALA A C 1
ATOM 750 O O . ALA A 1 99 ? -1.588 -20.125 -10.305 1 96.62 99 ALA A O 1
ATOM 751 N N . GLU A 1 100 ? -0.407 -18.594 -11.414 1 95.25 100 GLU A N 1
ATOM 752 C CA . GLU A 1 100 ? -0.901 -19.047 -12.711 1 95.25 100 GLU A CA 1
ATOM 753 C C . GLU A 1 100 ? -0.504 -20.484 -12.992 1 95.25 100 GLU A C 1
ATOM 755 O O . GLU A 1 100 ? -1.32 -21.281 -13.469 1 95.25 100 GLU A O 1
ATOM 760 N N . MET A 1 101 ? 0.731 -20.797 -12.711 1 96.5 101 MET A N 1
ATOM 761 C CA . MET A 1 101 ? 1.231 -22.156 -12.922 1 96.5 101 MET A CA 1
ATOM 762 C C . MET A 1 101 ? 0.504 -23.156 -12.023 1 96.5 101 MET A C 1
ATOM 764 O O . MET A 1 101 ? 0.094 -24.219 -12.477 1 96.5 101 MET A O 1
ATOM 768 N N . VAL A 1 102 ? 0.279 -22.781 -10.789 1 97.56 102 VAL A N 1
ATOM 769 C CA . VAL A 1 102 ? -0.415 -23.625 -9.828 1 97.56 102 VAL A CA 1
ATOM 770 C C . VAL A 1 102 ? -1.838 -23.906 -10.312 1 97.56 102 VAL A C 1
ATOM 772 O O . VAL A 1 102 ? -2.295 -25.047 -10.305 1 97.56 102 VAL A O 1
ATOM 775 N N . LYS A 1 103 ? -2.498 -22.891 -10.781 1 96.5 103 LYS A N 1
ATOM 776 C CA . LYS A 1 103 ? -3.873 -23.016 -11.25 1 96.5 103 LYS A CA 1
ATOM 777 C C . LYS A 1 103 ? -3.939 -23.844 -12.531 1 96.5 103 LYS A C 1
ATOM 779 O O . LYS A 1 103 ? -4.91 -24.562 -12.766 1 96.5 103 LYS A O 1
ATOM 784 N N . ALA A 1 104 ? -2.91 -23.719 -13.352 1 96.44 104 ALA A N 1
ATOM 785 C CA . ALA A 1 104 ? -2.852 -24.516 -14.57 1 96.44 104 ALA A CA 1
ATOM 786 C C . ALA A 1 104 ? -2.734 -26 -14.242 1 96.44 104 ALA A C 1
ATOM 788 O O . ALA A 1 104 ? -3.324 -26.844 -14.93 1 96.44 104 ALA A O 1
ATOM 789 N N . LEU A 1 105 ? -2.039 -26.297 -13.242 1 96.75 105 LEU A N 1
ATOM 790 C CA . LEU A 1 105 ? -1.807 -27.688 -12.852 1 96.75 105 LEU A CA 1
ATOM 791 C C . LEU A 1 105 ? -2.99 -28.234 -12.062 1 96.75 105 LEU A C 1
ATOM 793 O O . LEU A 1 105 ? -3.369 -29.391 -12.234 1 96.75 105 LEU A O 1
ATOM 797 N N . VAL A 1 106 ? -3.535 -27.359 -11.227 1 97.5 106 VAL A N 1
ATOM 798 C CA . VAL A 1 106 ? -4.672 -27.766 -10.398 1 97.5 106 VAL A CA 1
ATOM 799 C C . VAL A 1 106 ? -5.727 -26.656 -10.406 1 97.5 106 VAL A C 1
ATOM 801 O O . VAL A 1 106 ? -5.793 -25.844 -9.477 1 97.5 106 VAL A O 1
ATOM 804 N N . PRO A 1 107 ? -6.656 -26.656 -11.305 1 96.44 107 PRO A N 1
ATOM 805 C CA . PRO A 1 107 ? -7.594 -25.562 -11.531 1 96.44 107 PRO A CA 1
ATOM 806 C C . PRO A 1 107 ? -8.516 -25.312 -10.344 1 96.44 107 PRO A C 1
ATOM 808 O O . PRO A 1 107 ? -8.945 -24.172 -10.125 1 96.44 107 PRO A O 1
ATOM 811 N N . ASP A 1 108 ? -8.727 -26.25 -9.523 1 96.19 108 ASP A N 1
ATOM 812 C CA . ASP A 1 108 ? -9.703 -26.109 -8.445 1 96.19 108 ASP A CA 1
ATOM 813 C C . ASP A 1 108 ? -9.023 -25.719 -7.137 1 96.19 108 ASP A C 1
ATOM 815 O O . ASP A 1 108 ? -9.688 -25.547 -6.117 1 96.19 108 ASP A O 1
ATOM 819 N N . LEU A 1 109 ? -7.734 -25.625 -7.188 1 97.06 109 LEU A N 1
ATOM 820 C CA . LEU A 1 109 ? -7.031 -25.219 -5.969 1 97.06 109 LEU A CA 1
ATOM 821 C C . LEU A 1 109 ? -7.398 -23.797 -5.574 1 97.06 109 LEU A C 1
ATOM 823 O O . LEU A 1 109 ? -7.438 -22.906 -6.426 1 97.06 109 LEU A O 1
ATOM 827 N N . ILE A 1 110 ? -7.688 -23.578 -4.328 1 96.81 110 ILE A N 1
ATOM 828 C CA . ILE A 1 110 ? -7.98 -22.234 -3.824 1 96.81 110 ILE A CA 1
ATOM 829 C C . ILE A 1 110 ? -6.68 -21.453 -3.623 1 96.81 110 ILE A C 1
ATOM 831 O O . ILE A 1 110 ? -5.785 -21.906 -2.902 1 96.81 110 ILE A O 1
ATOM 835 N N . VAL A 1 111 ? -6.582 -20.328 -4.328 1 97.69 111 VAL A N 1
ATOM 836 C CA . VAL A 1 111 ? -5.43 -19.438 -4.195 1 97.69 111 VAL A CA 1
ATOM 837 C C . VAL A 1 111 ? -5.891 -18.062 -3.713 1 97.69 111 VAL A C 1
ATOM 839 O O . VAL A 1 111 ? -6.754 -17.438 -4.336 1 97.69 111 VAL A O 1
ATOM 842 N N . GLU A 1 112 ? -5.371 -17.609 -2.588 1 97.5 112 GLU A N 1
ATOM 843 C CA . GLU A 1 112 ? -5.723 -16.312 -1.994 1 97.5 112 GLU A CA 1
ATOM 844 C C . GLU A 1 112 ? -4.48 -15.477 -1.715 1 97.5 112 GLU A C 1
ATOM 846 O O . GLU A 1 112 ? -3.371 -16.016 -1.646 1 97.5 112 GLU A O 1
ATOM 851 N N . THR A 1 113 ? -4.719 -14.227 -1.67 1 98.62 113 THR A N 1
ATOM 852 C CA . THR A 1 113 ? -3.621 -13.328 -1.316 1 98.62 113 THR A CA 1
ATOM 853 C C . THR A 1 113 ? -4.016 -12.422 -0.155 1 98.62 113 THR A C 1
ATOM 855 O O . THR A 1 113 ? -5.176 -12.016 -0.043 1 98.62 113 THR A O 1
ATOM 858 N N . ILE A 1 114 ? -3.078 -12.156 0.703 1 98.69 114 ILE A N 1
ATOM 859 C CA . ILE A 1 114 ? -3.184 -11.188 1.789 1 98.69 114 ILE A CA 1
ATOM 860 C C . ILE A 1 114 ? -2.262 -10 1.515 1 98.69 114 ILE A C 1
ATOM 862 O O . ILE A 1 114 ? -1.055 -10.172 1.325 1 98.69 114 ILE A O 1
ATOM 866 N N . PRO A 1 115 ? -2.807 -8.805 1.517 1 98.81 115 PRO A N 1
ATOM 867 C CA . PRO A 1 115 ? -1.963 -7.656 1.189 1 98.81 115 PRO A CA 1
ATOM 868 C C . PRO A 1 115 ? -0.87 -7.41 2.227 1 98.81 115 PRO A C 1
ATOM 870 O O . PRO A 1 115 ? -1.015 -7.805 3.387 1 98.81 115 PRO A O 1
ATOM 873 N N . GLY A 1 116 ? 0.234 -6.871 1.824 1 98.75 116 GLY A N 1
ATOM 874 C CA . GLY A 1 116 ? 1.295 -6.328 2.66 1 98.75 116 GLY A CA 1
ATOM 875 C C . GLY A 1 116 ? 1.625 -4.883 2.344 1 98.75 116 GLY A C 1
ATOM 876 O O . GLY A 1 116 ? 1.146 -4.336 1.348 1 98.75 116 GLY A O 1
ATOM 877 N N . ILE A 1 117 ? 2.391 -4.285 3.225 1 98.75 117 ILE A N 1
ATOM 878 C CA . ILE A 1 117 ? 2.861 -2.936 2.93 1 98.75 117 ILE A CA 1
ATOM 879 C C . ILE A 1 117 ? 3.73 -2.955 1.675 1 98.75 117 ILE A C 1
ATOM 881 O O . ILE A 1 117 ? 4.859 -3.447 1.702 1 98.75 117 ILE A O 1
ATOM 885 N N . SER A 1 118 ? 3.191 -2.451 0.613 1 98.19 118 SER A N 1
ATOM 886 C CA . SER A 1 118 ? 3.936 -2.373 -0.64 1 98.19 118 SER A CA 1
ATOM 887 C C . SER A 1 118 ? 4.965 -1.248 -0.603 1 98.19 118 SER A C 1
ATOM 889 O O . SER A 1 118 ? 4.707 -0.184 -0.035 1 98.19 118 SER A O 1
ATOM 891 N N . SER A 1 119 ? 6.113 -1.475 -1.249 1 97.94 119 SER A N 1
ATOM 892 C CA . SER A 1 119 ? 7.094 -0.402 -1.371 1 97.94 119 SER A CA 1
ATOM 893 C C . SER A 1 119 ? 6.508 0.8 -2.107 1 97.94 119 SER A C 1
ATOM 895 O O . SER A 1 119 ? 6.922 1.938 -1.874 1 97.94 119 SER A O 1
ATOM 897 N N . ILE A 1 120 ? 5.492 0.57 -2.932 1 98 120 ILE A N 1
ATOM 898 C CA . ILE A 1 120 ? 4.832 1.596 -3.73 1 98 120 ILE A CA 1
ATOM 899 C C . ILE A 1 120 ? 4.215 2.648 -2.811 1 98 120 ILE A C 1
ATOM 901 O O . ILE A 1 120 ? 4.367 3.85 -3.043 1 98 120 ILE A O 1
ATOM 905 N N . THR A 1 121 ? 3.545 2.207 -1.765 1 97.81 121 THR A N 1
ATOM 906 C CA . THR A 1 121 ? 2.912 3.166 -0.867 1 97.81 121 THR A CA 1
ATOM 907 C C . THR A 1 121 ? 3.848 3.531 0.281 1 97.81 121 THR A C 1
ATOM 909 O O . THR A 1 121 ? 3.826 4.664 0.769 1 97.81 121 THR A O 1
ATOM 912 N N . ALA A 1 122 ? 4.75 2.695 0.63 1 98.31 122 ALA A N 1
ATOM 913 C CA . ALA A 1 122 ? 5.637 2.92 1.77 1 98.31 122 ALA A CA 1
ATOM 914 C C . ALA A 1 122 ? 6.648 4.023 1.471 1 98.31 122 ALA A C 1
ATOM 916 O O . ALA A 1 122 ? 7.113 4.711 2.383 1 98.31 122 ALA A O 1
ATOM 917 N N . VAL A 1 123 ? 6.973 4.227 0.253 1 98.44 123 VAL A N 1
ATOM 918 C CA . VAL A 1 123 ? 8.062 5.121 -0.129 1 98.44 123 VAL A CA 1
ATOM 919 C C . VAL A 1 123 ? 7.727 6.551 0.292 1 98.44 123 VAL A C 1
ATOM 921 O O . VAL A 1 123 ? 8.617 7.324 0.649 1 98.44 123 VAL A O 1
ATOM 924 N N . ALA A 1 124 ? 6.5 6.887 0.337 1 98.25 124 ALA A N 1
ATOM 925 C CA . ALA A 1 124 ? 6.098 8.25 0.673 1 98.25 124 ALA A CA 1
ATOM 926 C C . ALA A 1 124 ? 6.477 8.594 2.111 1 98.25 124 ALA A C 1
ATOM 928 O O . ALA A 1 124 ? 6.867 9.727 2.402 1 98.25 124 ALA A O 1
ATOM 929 N N . SER A 1 125 ? 6.348 7.652 2.992 1 97.69 125 SER A N 1
ATOM 930 C CA . SER A 1 125 ? 6.723 7.887 4.383 1 97.69 125 SER A CA 1
ATOM 931 C C . SER A 1 125 ? 8.219 8.164 4.512 1 97.69 125 SER A C 1
ATOM 933 O O . SER A 1 125 ? 8.633 9.039 5.27 1 97.69 125 SER A O 1
ATOM 935 N N . HIS A 1 126 ? 9.023 7.461 3.76 1 94.56 126 HIS A N 1
ATOM 936 C CA . HIS A 1 126 ? 10.477 7.645 3.814 1 94.56 126 HIS A CA 1
ATOM 937 C C . HIS A 1 126 ? 10.891 8.922 3.096 1 94.56 126 HIS A C 1
ATOM 939 O O . HIS A 1 126 ? 11.789 9.633 3.559 1 94.56 126 HIS A O 1
ATOM 945 N N . ALA A 1 127 ? 10.227 9.141 2.039 1 94.88 127 ALA A N 1
ATOM 946 C CA . ALA A 1 127 ? 10.516 10.352 1.276 1 94.88 127 ALA A CA 1
ATOM 947 C C . ALA A 1 127 ? 9.961 11.586 1.979 1 94.88 127 ALA A C 1
ATOM 949 O O . ALA A 1 127 ? 10.312 12.719 1.633 1 94.88 127 ALA A O 1
ATOM 950 N N . LYS A 1 128 ? 9.07 11.375 2.924 1 94.38 128 LYS A N 1
ATOM 951 C CA . LYS A 1 128 ? 8.406 12.453 3.65 1 94.38 128 LYS A CA 1
ATOM 952 C C . LYS A 1 128 ? 7.652 13.375 2.695 1 94.38 128 LYS A C 1
ATOM 954 O O . LYS A 1 128 ? 7.801 14.602 2.758 1 94.38 128 LYS A O 1
ATOM 959 N N . ILE A 1 129 ? 6.859 12.766 1.817 1 94.06 129 ILE A N 1
ATOM 960 C CA . ILE A 1 129 ? 6.074 13.523 0.842 1 94.06 129 ILE A CA 1
ATOM 961 C C . ILE A 1 129 ? 4.648 12.984 0.799 1 94.06 129 ILE A C 1
ATOM 963 O O . ILE A 1 129 ? 4.438 11.781 0.618 1 94.06 129 ILE A O 1
ATOM 967 N N . PRO A 1 130 ? 3.705 13.844 0.964 1 96.44 130 PRO A N 1
ATOM 968 C CA . PRO A 1 130 ? 2.324 13.414 0.722 1 96.44 130 PRO A CA 1
ATOM 969 C C . PRO A 1 130 ? 2.006 13.266 -0.764 1 96.44 130 PRO A C 1
ATOM 971 O O . PRO A 1 130 ? 2.568 13.984 -1.596 1 96.44 130 PRO A O 1
ATOM 974 N N . VAL A 1 131 ? 1.161 12.336 -1.111 1 97.12 131 VAL A N 1
ATOM 975 C CA . VAL A 1 131 ? 0.681 12.117 -2.471 1 97.12 131 VAL A CA 1
ATOM 976 C C . VAL A 1 131 ? -0.837 12.281 -2.516 1 97.12 131 VAL A C 1
ATOM 978 O O . VAL A 1 131 ? -1.574 11.312 -2.311 1 97.12 131 VAL A O 1
ATOM 981 N N . ASN A 1 132 ? -1.373 13.461 -2.789 1 91.5 132 ASN A N 1
ATOM 982 C CA . ASN A 1 132 ? -2.799 13.75 -2.689 1 91.5 132 ASN A CA 1
ATOM 983 C C . ASN A 1 132 ? -3.436 13.922 -4.066 1 91.5 132 ASN A C 1
ATOM 985 O O . ASN A 1 132 ? -4.582 14.359 -4.176 1 91.5 132 ASN A O 1
ATOM 989 N N . GLY A 1 133 ? -2.908 13.602 -5.062 1 94.69 133 GLY A N 1
ATOM 990 C CA . GLY A 1 133 ? -3.422 13.617 -6.422 1 94.69 133 GLY A CA 1
ATOM 991 C C . GLY A 1 133 ? -3.102 12.352 -7.195 1 94.69 133 GLY A C 1
ATOM 992 O O . GLY A 1 133 ?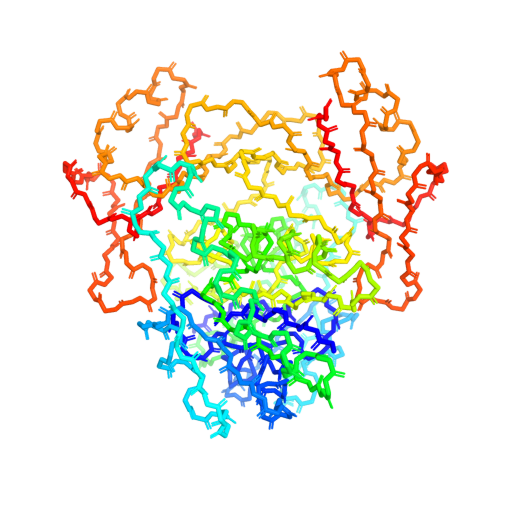 -2.527 11.414 -6.645 1 94.69 133 GLY A O 1
ATOM 993 N N . ALA A 1 134 ? -3.576 12.422 -8.445 1 97.88 134 ALA A N 1
ATOM 994 C CA . ALA A 1 134 ? -3.33 11.266 -9.312 1 97.88 134 ALA A CA 1
ATOM 995 C C . ALA A 1 134 ? -1.836 10.992 -9.445 1 97.88 134 ALA A C 1
ATOM 997 O O . ALA A 1 134 ? -1.027 11.922 -9.5 1 97.88 134 ALA A O 1
ATOM 998 N N . PHE A 1 135 ? -1.465 9.727 -9.5 1 98.25 135 PHE A N 1
ATOM 999 C CA . PHE A 1 135 ? -0.06 9.383 -9.68 1 98.25 135 PHE A CA 1
ATOM 1000 C C . PHE A 1 135 ? 0.085 8.109 -10.508 1 98.25 135 PHE A C 1
ATOM 1002 O O . PHE A 1 135 ? -0.843 7.301 -10.586 1 98.25 135 PHE A O 1
ATOM 1009 N N . LEU A 1 136 ? 1.202 8.008 -11.164 1 98.25 136 LEU A N 1
ATOM 1010 C CA . LEU A 1 136 ? 1.554 6.867 -12.008 1 98.25 136 LEU A CA 1
ATOM 1011 C C . LEU A 1 136 ? 2.617 6.004 -11.336 1 98.25 136 LEU A C 1
ATOM 1013 O O . LEU A 1 136 ? 3.584 6.527 -10.773 1 98.25 136 LEU A O 1
ATOM 1017 N N . VAL A 1 137 ? 2.402 4.734 -11.312 1 98.69 137 VAL A N 1
ATOM 1018 C CA . VAL A 1 137 ? 3.424 3.785 -10.883 1 98.69 137 VAL A CA 1
ATOM 1019 C C . VAL A 1 137 ? 3.959 3.016 -12.086 1 98.69 137 VAL A C 1
ATOM 1021 O O . VAL A 1 137 ? 3.186 2.492 -12.891 1 98.69 137 VAL A O 1
ATOM 1024 N N . THR A 1 138 ? 5.273 2.934 -12.18 1 98.12 138 THR A N 1
ATOM 1025 C CA . THR A 1 138 ? 5.844 2.254 -13.336 1 98.12 138 THR A CA 1
ATOM 1026 C C . THR A 1 138 ? 7.258 1.762 -13.031 1 98.12 138 THR A C 1
ATOM 1028 O O . THR A 1 138 ? 7.898 2.234 -12.094 1 98.12 138 THR A O 1
ATOM 1031 N N . ASP A 1 139 ? 7.723 0.764 -13.781 1 96 139 ASP A N 1
ATOM 1032 C CA . ASP A 1 139 ? 9.117 0.343 -13.734 1 96 139 ASP A CA 1
ATOM 1033 C C . ASP A 1 139 ? 9.789 0.517 -15.094 1 96 139 ASP A C 1
ATOM 1035 O O . ASP A 1 139 ? 10.859 -0.049 -15.344 1 96 139 ASP A O 1
ATOM 1039 N N . GLY A 1 140 ? 9.156 1.276 -15.977 1 89.88 140 GLY A N 1
ATOM 1040 C CA . GLY A 1 140 ? 9.664 1.495 -17.312 1 89.88 140 GLY A CA 1
ATOM 1041 C C . GLY A 1 140 ? 8.812 2.449 -18.141 1 89.88 140 GLY A C 1
ATOM 1042 O O . GLY A 1 140 ? 7.961 3.156 -17.578 1 89.88 140 GLY A O 1
ATOM 1043 N N . PRO A 1 141 ? 9.008 2.52 -19.406 1 85.62 141 PRO A N 1
ATOM 1044 C CA . PRO A 1 141 ? 8.367 3.51 -20.266 1 85.62 141 PRO A CA 1
ATOM 1045 C C . PRO A 1 141 ? 6.977 3.068 -20.734 1 85.62 141 PRO A C 1
ATOM 1047 O O . PRO A 1 141 ? 6.281 3.828 -21.422 1 85.62 141 PRO A O 1
ATOM 1050 N N . THR A 1 142 ? 6.52 1.976 -20.281 1 86.56 142 THR A N 1
ATOM 1051 C CA . THR A 1 142 ? 5.25 1.442 -20.766 1 86.56 142 THR A CA 1
ATOM 1052 C C . THR A 1 142 ? 4.082 2.238 -20.188 1 86.56 142 THR A C 1
ATOM 1054 O O . THR A 1 142 ? 4.105 2.639 -19.031 1 86.56 142 THR A O 1
ATOM 1057 N N . SER A 1 143 ? 3.096 2.416 -21.047 1 92.31 143 SER A N 1
ATOM 1058 C CA . SER A 1 143 ? 1.865 3.082 -20.641 1 92.31 143 SER A CA 1
ATOM 1059 C C . SER A 1 143 ? 1.04 2.188 -19.719 1 92.31 143 SER A C 1
ATOM 1061 O O . SER A 1 143 ? 1.026 0.966 -19.875 1 92.31 143 SER A O 1
ATOM 1063 N N . PRO A 1 144 ? 0.368 2.812 -18.844 1 96 144 PRO A N 1
ATOM 1064 C CA . PRO A 1 144 ? -0.431 1.996 -17.938 1 96 144 PRO A CA 1
ATOM 1065 C C . PRO A 1 144 ? -1.595 1.294 -18.625 1 96 144 PRO A C 1
ATOM 1067 O O . PRO A 1 144 ? -2.295 1.907 -19.438 1 96 144 PRO A O 1
ATOM 1070 N N . SER A 1 145 ? -1.752 0.022 -18.297 1 96.25 145 SER A N 1
ATOM 1071 C CA . SER A 1 145 ? -2.895 -0.741 -18.797 1 96.25 145 SER A CA 1
ATOM 1072 C C . SER A 1 145 ? -3.916 -0.981 -17.688 1 96.25 145 SER A C 1
ATOM 1074 O O . SER A 1 145 ? -4.977 -1.563 -17.922 1 96.25 145 SER A O 1
ATOM 1076 N N . THR A 1 146 ? -3.613 -0.528 -16.516 1 97.88 146 THR A N 1
ATOM 1077 C CA . THR A 1 146 ? -4.496 -0.647 -15.359 1 97.88 146 THR A CA 1
ATOM 1078 C C . THR A 1 146 ? -4.73 0.716 -14.719 1 97.88 146 THR A C 1
ATOM 1080 O O . THR A 1 146 ? -3.811 1.528 -14.617 1 97.88 146 THR A O 1
ATOM 1083 N N . LYS A 1 147 ? -5.945 0.993 -14.406 1 97.5 147 LYS A N 1
ATOM 1084 C CA . LYS A 1 147 ? -6.34 2.189 -13.672 1 97.5 147 LYS A CA 1
ATOM 1085 C C . LYS A 1 147 ? -7.062 1.823 -12.375 1 97.5 147 LYS A C 1
ATOM 1087 O O . LYS A 1 147 ? -7.973 0.99 -12.383 1 97.5 147 LYS A O 1
ATOM 1092 N N . ILE A 1 148 ? -6.598 2.307 -11.289 1 98.5 148 ILE A N 1
ATOM 1093 C CA . ILE A 1 148 ? -7.262 2.188 -9.992 1 98.5 148 ILE A CA 1
ATOM 1094 C C . ILE A 1 148 ? -7.934 3.51 -9.633 1 98.5 148 ILE A C 1
ATOM 1096 O O . ILE A 1 148 ? -7.258 4.504 -9.359 1 98.5 148 ILE A O 1
ATOM 1100 N N . MET A 1 149 ? -9.219 3.514 -9.633 1 98.19 149 MET A N 1
ATOM 1101 C CA . MET A 1 149 ? -9.992 4.73 -9.406 1 98.19 149 MET A CA 1
ATOM 1102 C C . MET A 1 149 ? -10.633 4.715 -8.023 1 98.19 149 MET A C 1
ATOM 1104 O O . MET A 1 149 ? -11.445 3.838 -7.719 1 98.19 149 MET A O 1
ATOM 1108 N N . MET A 1 150 ? -10.266 5.715 -7.316 1 97.81 150 MET A N 1
ATOM 1109 C CA . MET A 1 150 ? -10.75 5.836 -5.945 1 97.81 150 MET A CA 1
ATOM 1110 C C . MET A 1 150 ? -12.078 6.582 -5.898 1 97.81 150 MET A C 1
ATOM 1112 O O . MET A 1 150 ? -12.391 7.355 -6.809 1 97.81 150 MET A O 1
ATOM 1116 N N . LYS A 1 151 ? -12.891 6.262 -4.887 1 96.81 151 LYS A N 1
ATOM 1117 C CA . LYS A 1 151 ? -14.109 7.008 -4.578 1 96.81 151 LYS A CA 1
ATOM 1118 C C . LYS A 1 151 ? -15.078 6.996 -5.758 1 96.81 151 LYS A C 1
ATOM 1120 O O . LYS A 1 151 ? -15.656 8.023 -6.098 1 96.81 151 LYS A O 1
ATOM 1125 N N . VAL A 1 152 ? -15.188 5.898 -6.449 1 97.62 152 VAL A N 1
ATOM 1126 C CA . VAL A 1 152 ? -16.094 5.793 -7.582 1 97.62 152 VAL A CA 1
ATOM 1127 C C . VAL A 1 152 ? -17.531 5.59 -7.086 1 97.62 152 VAL A C 1
ATOM 1129 O O . VAL A 1 152 ? -17.844 4.555 -6.492 1 97.62 152 VAL A O 1
ATOM 1132 N N . THR A 1 153 ? -18.391 6.543 -7.406 1 98.06 153 THR A N 1
ATOM 1133 C CA . THR A 1 153 ? -19.75 6.461 -6.895 1 98.06 153 THR A CA 1
ATOM 1134 C C . THR A 1 153 ? -20.734 6.145 -8.016 1 98.06 153 THR A C 1
ATOM 1136 O O . THR A 1 153 ? -21.891 5.828 -7.766 1 98.06 153 THR A O 1
ATOM 1139 N N . GLN A 1 154 ? -20.281 6.215 -9.258 1 98.19 154 GLN A N 1
ATOM 1140 C CA . GLN A 1 154 ? -21.078 5.867 -10.43 1 98.19 154 GLN A CA 1
ATOM 1141 C C . GLN A 1 154 ? -20.328 4.93 -11.359 1 98.19 154 GLN A C 1
ATOM 1143 O O . GLN A 1 154 ? -19.969 5.312 -12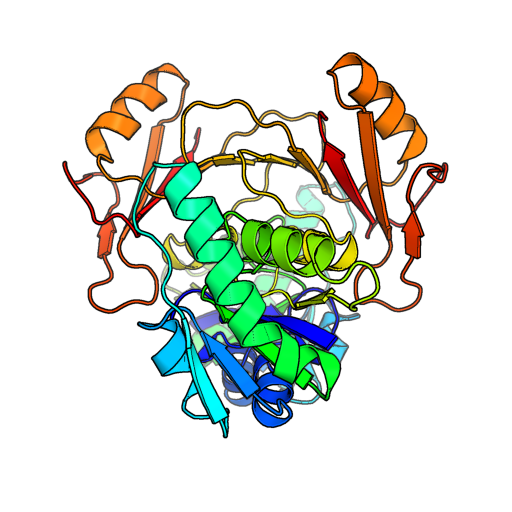.477 1 98.19 154 GLN A O 1
ATOM 1148 N N . PRO A 1 155 ? -20.203 3.674 -10.914 1 98.06 155 PRO A N 1
ATOM 1149 C CA . PRO A 1 155 ? -19.297 2.773 -11.625 1 98.06 155 PRO A CA 1
ATOM 1150 C C . PRO A 1 155 ? -19.734 2.484 -13.055 1 98.06 155 PRO A C 1
ATOM 1152 O O . PRO A 1 155 ? -18.891 2.363 -13.953 1 98.06 155 PRO A O 1
ATOM 1155 N N . ARG A 1 156 ? -21 2.344 -13.297 1 97.62 156 ARG A N 1
ATOM 1156 C CA . ARG A 1 156 ? -21.469 2.059 -14.648 1 97.62 156 ARG A CA 1
ATOM 1157 C C . ARG A 1 156 ? -21.125 3.199 -15.602 1 97.62 156 ARG A C 1
ATOM 1159 O O . ARG A 1 156 ? -20.578 2.967 -16.688 1 97.62 156 ARG A O 1
ATOM 1166 N N . ASN A 1 157 ? -21.453 4.402 -15.164 1 97.31 157 ASN A N 1
ATOM 1167 C CA . ASN A 1 157 ? -21.141 5.574 -15.969 1 97.31 157 ASN A CA 1
ATOM 1168 C C . ASN A 1 157 ? -19.625 5.715 -16.188 1 97.31 157 ASN A C 1
ATOM 1170 O O . ASN A 1 157 ? -19.172 5.996 -17.297 1 97.31 157 ASN A O 1
ATOM 1174 N N . THR A 1 158 ? -18.875 5.523 -15.125 1 97.25 158 THR A N 1
ATOM 1175 C CA . THR A 1 158 ? -17.422 5.613 -15.203 1 97.25 158 THR A CA 1
ATOM 1176 C C . THR A 1 158 ? -16.859 4.594 -16.188 1 97.25 158 THR A C 1
ATOM 1178 O O . THR A 1 158 ? -16.016 4.922 -17.016 1 97.25 158 THR A O 1
ATOM 1181 N N . ALA A 1 159 ? -17.359 3.398 -16.141 1 97.38 159 ALA A N 1
ATOM 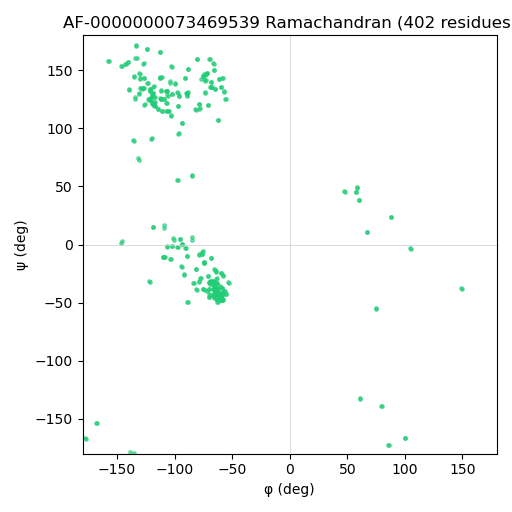1182 C CA . ALA A 1 159 ? -16.922 2.344 -17.047 1 97.38 159 ALA A CA 1
ATOM 1183 C C . ALA A 1 159 ? -17.203 2.707 -18.5 1 97.38 159 ALA A C 1
ATOM 1185 O O . ALA A 1 159 ? -16.359 2.521 -19.375 1 97.38 159 ALA A O 1
ATOM 1186 N N . GLU A 1 160 ? -18.328 3.219 -18.75 1 96.88 160 GLU A N 1
ATOM 1187 C CA . GLU A 1 160 ? -18.719 3.604 -20.109 1 96.88 160 GLU A CA 1
ATOM 1188 C C . GLU A 1 160 ? -17.75 4.645 -20.672 1 96.88 160 GLU A C 1
ATOM 1190 O O . GLU A 1 160 ? -17.359 4.562 -21.828 1 96.88 160 GLU A O 1
ATOM 1195 N N . GLN A 1 161 ? -17.406 5.566 -19.844 1 96.38 161 GLN A N 1
ATOM 1196 C CA . GLN A 1 161 ? -16.484 6.613 -20.281 1 96.38 161 GLN A CA 1
ATOM 1197 C C . GLN A 1 161 ? -15.094 6.043 -20.562 1 96.38 161 GLN A C 1
ATOM 1199 O O . GLN A 1 161 ? -14.414 6.477 -21.5 1 96.38 161 GLN A O 1
ATOM 1204 N N . LEU A 1 162 ? -14.719 5.008 -19.844 1 96.19 162 LEU A N 1
ATOM 1205 C CA . LEU A 1 162 ? -13.375 4.461 -19.938 1 96.19 162 LEU A CA 1
ATOM 1206 C C . LEU A 1 162 ? -13.25 3.531 -21.141 1 96.19 162 LEU A C 1
ATOM 1208 O O . LEU A 1 162 ? -12.141 3.27 -21.625 1 96.19 162 LEU A O 1
ATOM 1212 N N . LYS A 1 163 ? -14.352 3.029 -21.625 1 96.69 163 LYS A N 1
ATOM 1213 C CA . LYS A 1 163 ? -14.336 2.125 -22.781 1 96.69 163 LYS A CA 1
ATOM 1214 C C . LYS A 1 163 ? -13.734 2.809 -24 1 96.69 163 LYS A C 1
ATOM 1216 O O . LYS A 1 163 ? -13.016 2.178 -24.781 1 96.69 163 LYS A O 1
ATOM 1221 N N . SER A 1 164 ? -14.023 4.109 -24.141 1 95.38 164 SER A N 1
ATOM 1222 C CA . SER A 1 164 ? -13.492 4.867 -25.266 1 95.38 164 SER A CA 1
ATOM 1223 C C . SER A 1 164 ? -11.969 4.965 -25.203 1 95.38 164 SER A C 1
ATOM 1225 O O . SER A 1 164 ? -11.312 5.164 -26.219 1 95.38 164 SER A O 1
ATOM 1227 N N . ALA A 1 165 ? -11.461 4.785 -24 1 94.12 165 ALA A N 1
ATOM 1228 C CA . ALA A 1 165 ? -10.016 4.859 -23.812 1 94.12 165 ALA A CA 1
ATOM 1229 C C . ALA A 1 165 ? -9.375 3.477 -23.906 1 94.12 165 ALA A C 1
ATOM 1231 O O . ALA A 1 165 ? -8.172 3.324 -23.688 1 94.12 165 ALA A O 1
ATOM 1232 N N . GLY A 1 166 ? -10.141 2.48 -24.141 1 96.44 166 GLY A N 1
ATOM 1233 C CA . GLY A 1 166 ? -9.609 1.157 -24.422 1 96.44 166 GLY A CA 1
ATOM 1234 C C . GLY A 1 166 ? -9.758 0.198 -23.25 1 96.44 166 GLY A C 1
ATOM 1235 O O . GLY A 1 166 ? -9.406 -0.98 -23.359 1 96.44 166 GLY A O 1
ATOM 1236 N N . TYR A 1 167 ? -10.258 0.699 -22.156 1 96.75 167 TYR A N 1
ATOM 1237 C CA . TYR A 1 167 ? -10.492 -0.195 -21.016 1 96.75 167 TYR A CA 1
ATOM 1238 C C . TYR A 1 167 ? -11.695 -1.095 -21.281 1 96.75 167 TYR A C 1
ATOM 1240 O O . TYR A 1 167 ? -12.703 -0.652 -21.828 1 96.75 167 TYR A O 1
ATOM 1248 N N . ASN A 1 168 ? -11.555 -2.4 -20.828 1 97.12 168 ASN A N 1
ATOM 1249 C CA . ASN A 1 168 ? -12.641 -3.314 -21.156 1 97.12 168 ASN A CA 1
ATOM 1250 C C . ASN A 1 168 ? -12.859 -4.344 -20.047 1 97.12 168 ASN A C 1
ATOM 1252 O O . ASN A 1 168 ? -13.672 -5.258 -20.188 1 97.12 168 ASN A O 1
ATOM 1256 N N . ASP A 1 169 ? -12.18 -4.328 -19 1 97.19 169 ASP A N 1
ATOM 1257 C CA . ASP A 1 169 ? -12.344 -5.164 -17.812 1 97.19 169 ASP A CA 1
ATOM 1258 C C . ASP A 1 169 ? -12.484 -4.309 -16.547 1 97.19 169 ASP A C 1
ATOM 1260 O O . ASP A 1 169 ? -11.617 -3.48 -16.266 1 97.19 169 ASP A O 1
ATOM 1264 N N . PHE A 1 170 ? -13.602 -4.465 -15.852 1 97.62 170 PHE A N 1
ATOM 1265 C CA . PHE A 1 170 ? -13.922 -3.592 -14.734 1 97.62 170 PHE A CA 1
ATOM 1266 C C . PHE A 1 170 ? -14.328 -4.406 -13.508 1 97.62 170 PHE A C 1
ATOM 1268 O O . PHE A 1 170 ? -15.156 -5.309 -13.602 1 97.62 170 PHE A O 1
ATOM 1275 N N . ILE A 1 171 ? -13.734 -4.098 -12.414 1 98.31 171 ILE A N 1
ATOM 1276 C CA . ILE A 1 171 ? -14.109 -4.652 -11.117 1 98.31 171 ILE A CA 1
ATOM 1277 C C . ILE A 1 171 ? -14.289 -3.521 -10.109 1 98.31 171 ILE A C 1
ATOM 1279 O O . ILE A 1 171 ? -13.492 -2.582 -10.062 1 98.31 171 ILE A O 1
ATOM 1283 N N . VAL A 1 172 ? -15.336 -3.566 -9.344 1 98.5 172 VAL A N 1
ATOM 1284 C CA . VAL A 1 172 ? -15.578 -2.578 -8.297 1 98.5 172 VAL A CA 1
ATOM 1285 C C . VAL A 1 172 ? -15.648 -3.271 -6.941 1 98.5 172 VAL A C 1
ATOM 1287 O O . VAL A 1 172 ? -16.344 -4.277 -6.785 1 98.5 172 VAL A O 1
ATOM 1290 N N . VAL A 1 173 ? -14.914 -2.799 -6.031 1 98.62 173 VAL A N 1
ATOM 1291 C CA . VAL A 1 173 ? -14.984 -3.256 -4.645 1 98.62 173 VAL A CA 1
ATOM 1292 C C . VAL A 1 173 ? -15.57 -2.156 -3.766 1 98.62 173 VAL A C 1
ATOM 1294 O O . VAL A 1 173 ? -14.984 -1.082 -3.625 1 98.62 173 VAL A O 1
ATOM 1297 N N . GLU A 1 174 ? -16.734 -2.41 -3.207 1 98.38 174 GLU A N 1
ATOM 1298 C CA . GLU A 1 174 ? -17.453 -1.476 -2.359 1 98.38 174 GLU A CA 1
ATOM 1299 C C . GLU A 1 174 ? -17.312 -1.834 -0.884 1 98.38 174 GLU A C 1
ATOM 1301 O O . GLU A 1 174 ? -17.484 -2.99 -0.5 1 98.38 174 GLU A O 1
ATOM 1306 N N . ARG A 1 175 ? -16.938 -0.836 -0.063 1 97.62 175 ARG A N 1
ATOM 1307 C CA . ARG A 1 175 ? -16.797 -0.994 1.38 1 97.62 175 ARG A CA 1
ATOM 1308 C C . ARG A 1 175 ? -15.797 -2.102 1.714 1 97.62 175 ARG A C 1
ATOM 1310 O O . ARG A 1 175 ? -16.094 -3 2.5 1 97.62 175 ARG A O 1
ATOM 1317 N N . MET A 1 176 ? -14.641 -2.059 0.967 1 97.5 176 MET A N 1
ATOM 1318 C CA . MET A 1 176 ? -13.586 -3.053 1.121 1 97.5 176 MET A CA 1
ATOM 1319 C C . MET A 1 176 ? -13.109 -3.127 2.57 1 97.5 176 MET A C 1
ATOM 1321 O O . MET A 1 176 ? -12.781 -2.104 3.172 1 97.5 176 MET A O 1
ATOM 1325 N N . TYR A 1 177 ? -13.125 -4.34 3.203 1 96.25 177 TYR A N 1
ATOM 1326 C CA . TYR A 1 177 ? -12.719 -4.645 4.57 1 96.25 177 TYR A CA 1
ATOM 1327 C C . TYR A 1 177 ? -13.656 -3.992 5.578 1 96.25 177 TYR A C 1
ATOM 1329 O O . TYR A 1 177 ? -13.328 -3.891 6.762 1 96.25 177 TYR A O 1
ATOM 1337 N N . MET A 1 178 ? -14.773 -3.461 5.133 1 94.81 178 MET A N 1
ATOM 1338 C CA . MET A 1 178 ? -15.797 -2.887 6.004 1 94.81 178 MET A CA 1
ATOM 1339 C C . MET A 1 178 ? -17.078 -3.715 5.961 1 94.81 178 MET A C 1
ATOM 1341 O O . MET A 1 178 ? -17.203 -4.629 5.145 1 94.81 178 MET A O 1
ATOM 1345 N N . GLU A 1 179 ? -17.938 -3.436 6.945 1 93.94 179 GLU A N 1
ATOM 1346 C CA . GLU A 1 179 ? -19.234 -4.094 6.934 1 93.94 179 GLU A CA 1
ATOM 1347 C C . GLU A 1 179 ? -19.984 -3.809 5.637 1 93.94 179 GLU A C 1
ATOM 1349 O O . GLU A 1 179 ? -20.031 -2.664 5.18 1 93.94 179 GLU A O 1
ATOM 1354 N N . GLY A 1 180 ? -20.531 -4.836 5 1 95.75 180 GLY A N 1
ATOM 1355 C CA . GLY A 1 180 ? -21.312 -4.664 3.787 1 95.75 180 GLY A CA 1
ATOM 1356 C C . GLY A 1 180 ? -20.469 -4.684 2.523 1 95.75 180 GLY A C 1
ATOM 1357 O O . GLY A 1 180 ? -20.906 -4.195 1.477 1 95.75 180 GLY A O 1
ATOM 1358 N N . GLU A 1 181 ? -19.359 -5.277 2.592 1 97.44 181 GLU A N 1
ATOM 1359 C CA . GLU A 1 181 ? -18.469 -5.355 1.431 1 97.44 181 GLU A CA 1
ATOM 1360 C C . GLU A 1 181 ? -19.156 -6.059 0.263 1 97.44 181 GLU A C 1
ATOM 1362 O O . GLU A 1 181 ? -19.859 -7.059 0.457 1 97.44 181 GLU A O 1
ATOM 1367 N N . LYS A 1 182 ? -19 -5.477 -0.919 1 97.69 182 LYS A N 1
ATOM 1368 C CA . LYS A 1 182 ? -19.469 -6.074 -2.162 1 97.69 182 LYS A CA 1
ATOM 1369 C C . LYS A 1 182 ? -18.422 -5.98 -3.26 1 97.69 182 LYS A C 1
ATOM 1371 O O . LYS A 1 182 ? -17.688 -4.988 -3.348 1 97.69 182 LYS A O 1
ATOM 1376 N N . ILE A 1 183 ? -18.375 -6.984 -4.066 1 98 183 ILE A N 1
ATOM 1377 C CA . ILE A 1 183 ? -17.5 -6.992 -5.234 1 98 183 ILE A CA 1
ATOM 1378 C C . ILE A 1 183 ? -18.344 -7.191 -6.5 1 98 183 ILE A C 1
ATOM 1380 O O . ILE A 1 183 ? -19.125 -8.133 -6.59 1 98 183 ILE A O 1
ATOM 1384 N N . TYR A 1 184 ? -18.203 -6.309 -7.434 1 98.06 184 TYR A N 1
ATOM 1385 C CA . TYR A 1 184 ? -18.938 -6.359 -8.703 1 98.06 184 TYR A CA 1
ATOM 1386 C C . TYR A 1 184 ? -17.984 -6.629 -9.859 1 98.06 184 TYR A C 1
ATOM 1388 O O . TYR A 1 184 ? -16.969 -5.938 -10.023 1 98.06 184 TYR A O 1
ATOM 1396 N N . ARG A 1 185 ? -18.391 -7.711 -10.586 1 94.38 185 ARG A N 1
ATOM 1397 C CA . ARG A 1 185 ? -17.656 -8.062 -11.797 1 94.38 185 ARG A CA 1
ATOM 1398 C C . ARG A 1 185 ? -18.594 -8.109 -13 1 94.38 185 ARG A C 1
ATOM 1400 O O . ARG A 1 185 ? -19.734 -8.562 -12.898 1 94.38 185 ARG A O 1
ATOM 1407 N N . ASN A 1 186 ? -18.359 -7.672 -14.18 1 84.25 186 ASN A N 1
ATOM 1408 C CA . ASN A 1 186 ? -19.141 -7.777 -15.406 1 84.25 186 ASN A CA 1
ATOM 1409 C C . ASN A 1 186 ? -20.344 -6.836 -15.391 1 84.25 186 ASN A C 1
ATOM 1411 O O . ASN A 1 186 ? -20.5 -6.004 -16.281 1 84.25 186 ASN A O 1
ATOM 1415 N N . VAL A 1 187 ? -21.219 -7.02 -14.203 1 93.12 187 VAL A N 1
ATOM 1416 C CA . VAL A 1 187 ? -22.359 -6.133 -14.062 1 93.12 187 VAL A CA 1
ATOM 1417 C C . VAL A 1 187 ? -22.109 -5.117 -12.953 1 93.12 187 VAL A C 1
ATOM 1419 O O . VAL A 1 187 ? -22.109 -5.469 -11.766 1 93.12 187 VAL A O 1
ATOM 1422 N N . LEU A 1 188 ? -22.031 -3.885 -13.359 1 97.69 188 LEU A N 1
ATOM 1423 C CA . LEU A 1 188 ? -21.703 -2.828 -12.414 1 97.69 188 LEU A CA 1
ATOM 1424 C C . LEU A 1 188 ? -22.953 -2.096 -11.961 1 97.69 188 LEU A C 1
ATOM 1426 O O . LEU A 1 188 ? -23.859 -1.846 -12.766 1 97.69 188 LEU A O 1
ATOM 1430 N N . PRO A 1 189 ? -23.047 -1.804 -10.742 1 97.56 189 PRO A N 1
ATOM 1431 C CA . PRO A 1 189 ? -24.188 -1.02 -10.266 1 97.56 189 PRO A CA 1
ATOM 1432 C C . PRO A 1 189 ? -24.141 0.43 -10.742 1 97.56 189 PRO A C 1
ATOM 1434 O O . PRO A 1 189 ? -23.094 0.925 -11.141 1 97.56 189 PRO A O 1
ATOM 1437 N N . GLU A 1 190 ? -25.297 1.053 -10.711 1 97.81 190 GLU A N 1
ATOM 1438 C CA . GLU A 1 190 ? -25.375 2.461 -11.086 1 97.81 190 GLU A CA 1
ATOM 1439 C C . GLU A 1 190 ? -24.703 3.35 -10.047 1 97.81 190 GLU A C 1
ATOM 1441 O O . GLU A 1 190 ? -24.031 4.32 -10.398 1 97.81 190 GLU A O 1
ATOM 1446 N N . LYS A 1 191 ? -24.969 3.027 -8.781 1 98.06 191 LYS A N 1
ATOM 1447 C CA . LYS A 1 191 ? -24.438 3.818 -7.672 1 98.06 191 LYS A CA 1
ATOM 1448 C C . LYS A 1 191 ? -23.766 2.93 -6.633 1 98.06 191 LYS A C 1
ATOM 1450 O O . LYS A 1 191 ? -24.219 1.813 -6.375 1 98.06 191 LYS A O 1
ATOM 1455 N N . THR A 1 192 ? -22.734 3.396 -6.09 1 97.88 192 THR A N 1
ATOM 1456 C CA . THR A 1 192 ? -22.047 2.74 -4.977 1 97.88 192 THR A CA 1
ATOM 1457 C C . THR A 1 192 ? -21.719 3.746 -3.877 1 97.88 192 THR A C 1
ATOM 1459 O O . THR A 1 192 ? -21.938 4.949 -4.043 1 97.88 192 THR A O 1
ATOM 1462 N N . ASN A 1 193 ? -21.266 3.186 -2.777 1 96.12 193 ASN A N 1
ATOM 1463 C CA . ASN A 1 193 ? -20.797 3.996 -1.66 1 96.12 193 ASN A CA 1
ATOM 1464 C C . ASN A 1 193 ? -19.531 4.77 -2.023 1 96.12 193 ASN A C 1
ATOM 1466 O O . ASN A 1 193 ? -18.797 4.383 -2.939 1 96.12 193 ASN A O 1
ATOM 1470 N N . TYR A 1 194 ? -19.266 5.891 -1.318 1 94.56 194 TYR A N 1
ATOM 1471 C CA . TYR A 1 194 ? -18.047 6.676 -1.459 1 94.56 194 TYR A CA 1
ATOM 1472 C C . TYR A 1 194 ? -16.812 5.797 -1.291 1 94.56 194 TYR A C 1
ATOM 1474 O O . TYR A 1 194 ? -15.797 6.008 -1.958 1 94.56 194 TYR A O 1
ATOM 1482 N N . PHE A 1 195 ? -16.969 4.785 -0.439 1 96 195 PHE A N 1
ATOM 1483 C CA . PHE A 1 195 ? -15.883 3.836 -0.188 1 96 195 PHE A CA 1
ATOM 1484 C C . PHE A 1 195 ? -15.883 2.723 -1.229 1 96 195 PHE A C 1
ATOM 1486 O O . PHE A 1 195 ? -16.078 1.552 -0.892 1 96 195 PHE A O 1
ATOM 1493 N N . SER A 1 196 ? -15.75 3.158 -2.494 1 98.12 196 SER A N 1
ATOM 1494 C CA . SER A 1 196 ? -15.695 2.219 -3.607 1 98.12 196 SER A CA 1
ATOM 1495 C C . SER A 1 196 ? -14.477 2.469 -4.484 1 98.12 196 SER A C 1
ATOM 1497 O O . SER A 1 196 ? -14.125 3.617 -4.762 1 98.12 196 SER A O 1
ATOM 1499 N N . ILE A 1 197 ? -13.812 1.412 -4.82 1 98.56 197 ILE A N 1
ATOM 1500 C CA . ILE A 1 197 ? -12.641 1.466 -5.695 1 98.56 197 ILE A CA 1
ATOM 1501 C C . ILE A 1 197 ? -12.906 0.652 -6.961 1 98.56 197 ILE A C 1
ATOM 1503 O O . ILE A 1 197 ? -13.398 -0.477 -6.887 1 98.56 197 ILE A O 1
ATOM 1507 N N . MET A 1 198 ? -12.664 1.217 -8.094 1 98.19 198 MET A N 1
ATOM 1508 C CA . MET A 1 198 ? -12.773 0.508 -9.367 1 98.19 198 MET A CA 1
ATOM 1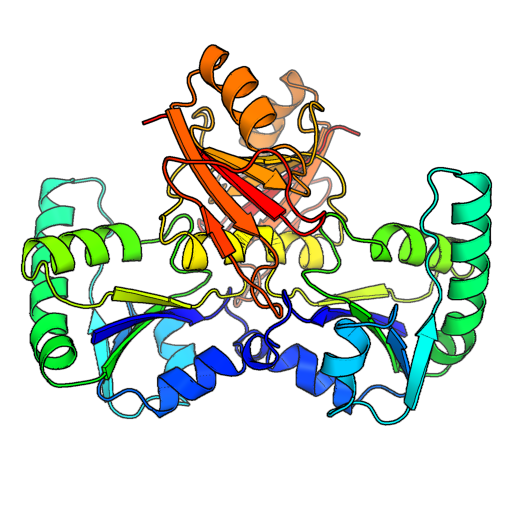509 C C . MET A 1 198 ? -11.398 0.202 -9.938 1 98.19 198 MET A C 1
ATOM 1511 O O . MET A 1 198 ? -10.531 1.077 -9.984 1 98.19 198 MET A O 1
ATOM 1515 N N . ILE A 1 199 ? -11.133 -1.011 -10.289 1 98.25 199 ILE A N 1
ATOM 1516 C CA . ILE A 1 199 ? -9.992 -1.381 -11.125 1 98.25 199 ILE A CA 1
ATOM 1517 C C . ILE A 1 199 ? -10.445 -1.523 -12.57 1 98.25 199 ILE A C 1
ATOM 1519 O O . ILE A 1 199 ? -11.359 -2.297 -12.875 1 98.25 199 ILE A O 1
ATOM 1523 N N . ALA A 1 200 ? -9.891 -0.739 -13.414 1 97.44 200 ALA A N 1
ATOM 1524 C CA . ALA A 1 200 ? -10.125 -0.821 -14.852 1 97.44 200 ALA A CA 1
ATOM 1525 C C . ALA A 1 200 ? -8.875 -1.292 -15.594 1 97.44 200 ALA A C 1
ATOM 1527 O O . ALA A 1 200 ? -7.785 -0.766 -15.367 1 97.44 200 ALA A O 1
ATOM 1528 N N . ARG A 1 201 ? -9.023 -2.279 -16.5 1 97.31 201 ARG A N 1
ATOM 1529 C CA . ARG A 1 201 ? -7.867 -2.828 -17.203 1 97.31 201 ARG A CA 1
ATOM 1530 C C . ARG A 1 201 ? -8.109 -2.875 -18.703 1 97.31 201 ARG A C 1
ATOM 1532 O O . ARG A 1 201 ? -9.25 -2.99 -19.156 1 97.31 201 ARG A O 1
ATOM 1539 N N . LYS A 1 202 ? -7.012 -2.682 -19.422 1 96.25 202 LYS A N 1
ATOM 1540 C CA . LYS A 1 202 ? -6.988 -2.947 -20.859 1 96.25 202 LYS A CA 1
ATOM 1541 C C . LYS A 1 202 ? -6.496 -4.363 -21.141 1 96.25 202 LYS A C 1
ATOM 1543 O O . LYS A 1 202 ? -5.316 -4.664 -20.969 1 96.25 202 LYS A O 1
ATOM 1548 N N . LEU A 1 203 ? -7.387 -5.238 -21.484 1 90.06 203 LEU A N 1
ATOM 1549 C CA . LEU A 1 203 ? -7.008 -6.621 -21.766 1 90.06 203 LEU A CA 1
ATOM 1550 C C . LEU A 1 203 ? -6.883 -6.863 -23.266 1 90.06 203 LEU A C 1
ATOM 1552 O O . LEU A 1 203 ? -7.586 -6.234 -24.047 1 90.06 203 LEU A O 1
ATOM 1556 N N . MET B 1 1 ? 6.539 15.461 19.562 1 96.69 1 MET B N 1
ATOM 1557 C CA . MET B 1 1 ? 6.559 14.75 18.297 1 96.69 1 MET B CA 1
ATOM 1558 C C . MET B 1 1 ? 5.152 14.312 17.891 1 96.69 1 MET B C 1
ATOM 1560 O O . MET B 1 1 ? 4.34 13.953 18.75 1 96.69 1 MET B O 1
ATOM 1564 N N . LEU B 1 2 ? 4.855 14.398 16.625 1 98.44 2 LEU B N 1
ATOM 1565 C CA . LEU B 1 2 ? 3.607 13.891 16.062 1 98.44 2 LEU B CA 1
ATOM 1566 C C . LEU B 1 2 ? 3.877 12.781 15.047 1 98.44 2 LEU B C 1
ATOM 1568 O O . LEU B 1 2 ? 4.633 12.984 14.094 1 98.44 2 LEU B O 1
ATOM 1572 N N . THR B 1 3 ? 3.281 11.602 15.289 1 98.62 3 THR B N 1
ATOM 1573 C CA . THR B 1 3 ? 3.402 10.484 14.367 1 98.62 3 THR B CA 1
ATOM 1574 C C . THR B 1 3 ? 2.035 10.078 13.82 1 98.62 3 THR B C 1
ATOM 1576 O O . THR B 1 3 ? 1.11 9.805 14.586 1 98.62 3 THR B O 1
ATOM 1579 N N . ALA B 1 4 ? 1.916 10.156 12.531 1 98.81 4 ALA B N 1
ATOM 1580 C CA . ALA B 1 4 ? 0.714 9.594 11.922 1 98.81 4 ALA B CA 1
ATOM 1581 C C . ALA B 1 4 ? 0.917 8.125 11.562 1 98.81 4 ALA B C 1
ATOM 1583 O O . ALA B 1 4 ? 1.893 7.77 10.891 1 98.81 4 ALA B O 1
ATOM 1584 N N . VAL B 1 5 ? -0.009 7.344 11.969 1 98.81 5 VAL B N 1
ATOM 1585 C CA . VAL B 1 5 ? 0.1 5.902 11.758 1 98.81 5 VAL B CA 1
ATOM 1586 C C . VAL B 1 5 ? -1.043 5.426 10.859 1 98.81 5 VAL B C 1
ATOM 1588 O O . VAL B 1 5 ? -2.211 5.715 11.133 1 98.81 5 VAL B O 1
ATOM 1591 N N . GLY B 1 6 ? -0.658 4.719 9.773 1 98.81 6 GLY B N 1
ATOM 1592 C CA . GLY B 1 6 ? -1.664 4.059 8.953 1 98.81 6 GLY B CA 1
ATOM 1593 C C . GLY B 1 6 ? -2.256 2.828 9.617 1 98.81 6 GLY B C 1
ATOM 1594 O O . GLY B 1 6 ? -1.525 1.926 10.031 1 98.81 6 GLY B O 1
ATOM 1595 N N . LEU B 1 7 ? -3.592 2.787 9.609 1 98.81 7 LEU B N 1
ATOM 1596 C CA . LEU B 1 7 ? -4.277 1.719 10.328 1 98.81 7 LEU B CA 1
ATOM 1597 C C . LEU B 1 7 ? -4.766 0.642 9.367 1 98.81 7 LEU B C 1
ATOM 1599 O O . LEU B 1 7 ? -5.352 -0.355 9.789 1 98.81 7 LEU B O 1
ATOM 1603 N N . GLY B 1 8 ? -4.543 0.806 8.094 1 98.38 8 GLY B N 1
ATOM 1604 C CA . GLY B 1 8 ? -5.074 -0.113 7.098 1 98.38 8 GLY B CA 1
ATOM 1605 C C . GLY B 1 8 ? -6.488 0.225 6.668 1 98.38 8 GLY B C 1
ATOM 1606 O O . GLY B 1 8 ? -7.031 1.258 7.062 1 98.38 8 GLY B O 1
ATOM 1607 N N . PRO B 1 9 ? -7.074 -0.619 5.902 1 97.69 9 PRO B N 1
ATOM 1608 C CA . PRO B 1 9 ? -8.32 -0.243 5.23 1 97.69 9 PRO B CA 1
ATOM 1609 C C . PRO B 1 9 ? -9.562 -0.582 6.051 1 97.69 9 PRO B C 1
ATOM 1611 O O . PRO B 1 9 ? -10.68 -0.276 5.637 1 97.69 9 PRO B O 1
ATOM 1614 N N . GLY B 1 10 ? -9.406 -1.212 7.223 1 97.19 10 GLY B N 1
ATOM 1615 C CA . GLY B 1 10 ? -10.594 -1.471 8.016 1 97.19 10 GLY B CA 1
ATOM 1616 C C . GLY B 1 10 ? -10.5 -2.738 8.844 1 97.19 10 GLY B C 1
ATOM 1617 O O . GLY B 1 10 ? -11.016 -2.793 9.961 1 97.19 10 GLY B O 1
ATOM 1618 N N . ASP B 1 11 ? -9.898 -3.764 8.328 1 97.56 11 ASP B N 1
ATOM 1619 C CA . ASP B 1 11 ? -9.68 -5.027 9.023 1 97.56 11 ASP B CA 1
ATOM 1620 C C . ASP B 1 11 ? -8.625 -4.875 10.125 1 97.56 11 ASP B C 1
ATOM 1622 O O . ASP B 1 11 ? -7.48 -4.527 9.844 1 97.56 11 ASP B O 1
ATOM 1626 N N . ALA B 1 12 ? -9.016 -5.145 11.32 1 98.44 12 ALA B N 1
ATOM 1627 C CA . ALA B 1 12 ? -8.117 -4.996 12.461 1 98.44 12 ALA B CA 1
ATOM 1628 C C . ALA B 1 12 ? -6.871 -5.859 12.289 1 98.44 12 ALA B C 1
ATOM 1630 O O . ALA B 1 12 ? -5.793 -5.5 12.766 1 98.44 12 ALA B O 1
ATOM 1631 N N . GLU B 1 13 ? -6.988 -6.891 11.57 1 98.56 13 GLU B N 1
ATOM 1632 C CA . GLU B 1 13 ? -5.855 -7.797 11.414 1 98.56 13 GLU B CA 1
ATOM 1633 C C . GLU B 1 13 ? -4.848 -7.246 10.414 1 98.56 13 GLU B C 1
ATOM 1635 O O . GLU B 1 13 ? -3.742 -7.777 10.281 1 98.56 13 GLU B O 1
ATOM 1640 N N . LEU B 1 14 ? -5.227 -6.188 9.742 1 98.81 14 LEU B N 1
ATOM 1641 C CA . LEU B 1 14 ? -4.297 -5.621 8.773 1 98.81 14 LEU B CA 1
ATOM 1642 C C . LEU B 1 14 ? -3.492 -4.48 9.391 1 98.81 14 LEU B C 1
ATOM 1644 O O . LEU B 1 14 ? -2.701 -3.83 8.695 1 98.81 14 LEU B O 1
ATOM 1648 N N . LEU B 1 15 ? -3.68 -4.246 10.695 1 98.88 15 LEU B N 1
ATOM 1649 C CA . LEU B 1 15 ? -2.725 -3.4 11.398 1 98.88 15 LEU B CA 1
ATOM 1650 C C . LEU B 1 15 ? -1.327 -4.012 11.359 1 98.88 15 LEU B C 1
ATOM 1652 O O . LEU B 1 15 ? -1.177 -5.234 11.453 1 98.88 15 LEU B O 1
ATOM 1656 N N . THR B 1 16 ? -0.312 -3.199 11.219 1 98.94 16 THR B N 1
ATOM 1657 C CA . THR B 1 16 ? 1.058 -3.688 11.32 1 98.94 16 THR B CA 1
ATOM 1658 C C . THR B 1 16 ? 1.47 -3.842 12.781 1 98.94 16 THR B C 1
ATOM 1660 O O . THR B 1 16 ? 0.879 -3.219 13.664 1 98.94 16 THR B O 1
ATOM 1663 N N . LEU B 1 17 ? 2.475 -4.629 12.977 1 98.94 17 LEU B N 1
ATOM 1664 C CA . LEU B 1 17 ? 3.061 -4.746 14.305 1 98.94 17 LEU B CA 1
ATOM 1665 C C . LEU B 1 17 ? 3.549 -3.389 14.805 1 98.94 17 LEU B C 1
ATOM 1667 O O . LEU B 1 17 ? 3.385 -3.059 15.984 1 98.94 17 LEU B O 1
ATOM 1671 N N . LYS B 1 18 ? 4.078 -2.604 13.945 1 98.88 18 LYS B N 1
ATOM 1672 C CA . LYS B 1 18 ? 4.594 -1.279 14.281 1 98.88 18 LYS B CA 1
ATOM 1673 C C . LYS B 1 18 ? 3.469 -0.343 14.703 1 98.88 18 LYS B C 1
ATOM 1675 O O . LYS B 1 18 ? 3.607 0.4 15.68 1 98.88 18 LYS B O 1
ATOM 1680 N N . ALA B 1 19 ? 2.383 -0.399 13.945 1 98.88 19 ALA B N 1
ATOM 1681 C CA . ALA B 1 19 ? 1.229 0.419 14.312 1 98.88 19 ALA B CA 1
ATOM 1682 C C . ALA B 1 19 ? 0.749 0.091 15.719 1 98.88 19 ALA B C 1
ATOM 1684 O O . ALA B 1 19 ? 0.533 0.992 16.531 1 98.88 19 ALA B O 1
ATOM 1685 N N . VAL B 1 20 ? 0.621 -1.153 16 1 98.88 20 VAL B N 1
ATOM 1686 C CA . VAL B 1 20 ? 0.153 -1.595 17.312 1 98.88 20 VAL B CA 1
ATOM 1687 C C . VAL B 1 20 ? 1.11 -1.102 18.391 1 98.88 20 VAL B C 1
ATOM 1689 O O . VAL B 1 20 ? 0.679 -0.542 19.406 1 98.88 20 VAL B O 1
ATOM 1692 N N . ARG B 1 21 ? 2.367 -1.287 18.203 1 98.81 21 ARG B N 1
ATOM 1693 C CA . ARG B 1 21 ? 3.359 -0.86 19.188 1 98.81 21 ARG B CA 1
ATOM 1694 C C . ARG B 1 21 ? 3.271 0.642 19.438 1 98.81 21 ARG B C 1
ATOM 1696 O O . ARG B 1 21 ? 3.244 1.085 20.578 1 98.81 21 ARG B O 1
ATOM 1703 N N . ILE B 1 22 ? 3.217 1.425 18.406 1 98.56 22 ILE B N 1
ATOM 1704 C CA . ILE B 1 22 ? 3.211 2.881 18.5 1 98.56 22 ILE B CA 1
ATOM 1705 C C . ILE B 1 22 ? 1.942 3.346 19.203 1 98.56 22 ILE B C 1
ATOM 1707 O O . ILE B 1 22 ? 1.987 4.258 20.031 1 98.56 22 ILE B O 1
ATOM 1711 N N . LEU B 1 23 ? 0.85 2.713 18.891 1 98.81 23 LEU B N 1
ATOM 1712 C CA . LEU B 1 23 ? -0.406 3.049 19.547 1 98.81 23 LEU B CA 1
ATOM 1713 C C . LEU B 1 23 ? -0.319 2.781 21.047 1 98.81 23 LEU B C 1
ATOM 1715 O O . LEU B 1 23 ? -0.77 3.598 21.859 1 98.81 23 LEU B O 1
ATOM 1719 N N . LYS B 1 24 ? 0.261 1.685 21.422 1 98.69 24 LYS B N 1
ATOM 1720 C CA . LYS B 1 24 ? 0.391 1.309 22.828 1 98.69 24 LYS B CA 1
ATOM 1721 C C . LYS B 1 24 ? 1.305 2.277 23.562 1 98.69 24 LYS B C 1
ATOM 1723 O O . LYS B 1 24 ? 1.08 2.57 24.75 1 98.69 24 LYS B O 1
ATOM 1728 N N . GLU B 1 25 ? 2.281 2.785 22.906 1 98.06 25 GLU B N 1
ATOM 1729 C CA . GLU B 1 25 ? 3.311 3.609 23.531 1 98.06 25 GLU B CA 1
ATOM 1730 C C . GLU B 1 25 ? 2.912 5.082 23.531 1 98.06 25 GLU B C 1
ATOM 1732 O O . GLU B 1 25 ? 3.559 5.906 24.172 1 98.06 25 GLU B O 1
ATOM 1737 N N . ALA B 1 26 ? 1.877 5.414 22.828 1 98.12 26 ALA B N 1
ATOM 1738 C CA . ALA B 1 26 ? 1.472 6.809 22.656 1 98.12 26 ALA B CA 1
ATOM 1739 C C . ALA B 1 26 ? 0.96 7.391 23.969 1 98.12 26 ALA B C 1
ATOM 1741 O O . ALA B 1 26 ? 0.265 6.715 24.734 1 98.12 26 ALA B O 1
ATOM 1742 N N . ASP B 1 27 ? 1.338 8.664 24.219 1 97.88 27 ASP B N 1
ATOM 1743 C CA . ASP B 1 27 ? 0.726 9.398 25.328 1 97.88 27 ASP B CA 1
ATOM 1744 C C . ASP B 1 27 ? -0.732 9.734 25.031 1 97.88 27 ASP B C 1
ATOM 1746 O O . ASP B 1 27 ? -1.595 9.625 25.906 1 97.88 27 ASP B O 1
ATOM 1750 N N . THR B 1 28 ? -0.936 10.195 23.859 1 98.38 28 THR B N 1
ATOM 1751 C CA . THR B 1 28 ? -2.277 10.508 23.375 1 98.38 28 THR B CA 1
ATOM 1752 C C . THR B 1 28 ? -2.439 10.078 21.922 1 98.38 28 THR B C 1
ATOM 1754 O O . THR B 1 28 ? -1.548 10.305 21.094 1 98.38 28 THR B O 1
ATOM 1757 N N . VAL B 1 29 ? -3.58 9.391 21.625 1 98.81 29 VAL B N 1
ATOM 1758 C CA . VAL B 1 29 ? -3.926 9.016 20.266 1 98.81 29 VAL B CA 1
ATOM 1759 C C . VAL B 1 29 ? -5.109 9.844 19.781 1 98.81 29 VAL B C 1
ATOM 1761 O O . VAL B 1 29 ? -6.141 9.922 20.438 1 98.81 29 VAL B O 1
ATOM 1764 N N . PHE B 1 30 ? -4.918 10.508 18.656 1 98.75 30 PHE B N 1
ATOM 1765 C CA . PHE B 1 30 ? -5.961 11.281 18 1 98.75 30 PHE B CA 1
ATOM 1766 C C . PHE B 1 30 ? -6.5 10.539 16.781 1 98.75 30 PHE B C 1
ATOM 1768 O O . PHE B 1 30 ? -5.738 9.914 16.047 1 98.75 30 PHE B O 1
ATOM 1775 N N . VAL B 1 31 ? -7.848 10.594 16.594 1 98.31 31 VAL B N 1
ATOM 1776 C CA . VAL B 1 31 ? -8.469 9.93 15.453 1 98.31 31 VAL B CA 1
ATOM 1777 C C . VAL B 1 31 ? -9.609 10.781 14.906 1 98.31 31 VAL B C 1
ATOM 1779 O O . VAL B 1 31 ? -10.18 11.602 15.633 1 98.31 31 VAL B O 1
ATOM 1782 N N . PRO B 1 32 ? -9.938 10.578 13.594 1 96 32 PRO B N 1
ATOM 1783 C CA . PRO B 1 32 ? -11.125 11.242 13.047 1 96 32 PRO B CA 1
ATOM 1784 C C . PRO B 1 32 ? -12.422 10.578 13.492 1 96 32 PRO B C 1
ATOM 1786 O O . PRO B 1 32 ? -13.508 11.039 13.133 1 96 32 PRO B O 1
ATOM 1789 N N . GLY B 1 33 ? -12.406 9.492 14.164 1 94.69 33 GLY B N 1
ATOM 1790 C CA . GLY B 1 33 ? -13.586 8.742 14.555 1 94.69 33 GLY B CA 1
ATOM 1791 C C . GLY B 1 33 ? -13.859 7.547 13.664 1 94.69 33 GLY B C 1
ATOM 1792 O O . GLY B 1 33 ? -12.93 6.969 13.094 1 94.69 33 GLY B O 1
ATOM 1793 N N . GLY B 1 34 ? -15.117 6.996 13.82 1 94.12 34 GLY B N 1
ATOM 1794 C CA . GLY B 1 34 ? -15.539 5.902 12.961 1 94.12 34 GLY B CA 1
ATOM 1795 C C . GLY B 1 34 ? -14.664 4.668 13.094 1 94.12 34 GLY B C 1
ATOM 1796 O O . GLY B 1 34 ? -14.375 4.223 14.203 1 94.12 34 GLY B O 1
ATOM 1797 N N . ILE B 1 35 ? -14.305 4.184 11.953 1 96.25 35 ILE B N 1
ATOM 1798 C CA . ILE B 1 35 ? -13.539 2.943 11.875 1 96.25 35 ILE B CA 1
ATOM 1799 C C . ILE B 1 35 ? -12.188 3.127 12.555 1 96.25 35 ILE B C 1
ATOM 1801 O O . ILE B 1 35 ? -11.703 2.223 13.242 1 96.25 35 ILE B O 1
ATOM 1805 N N . ALA B 1 36 ? -11.594 4.289 12.398 1 97.94 36 ALA B N 1
ATOM 1806 C CA . ALA B 1 36 ? -10.289 4.547 13.008 1 97.94 36 ALA B CA 1
ATOM 1807 C C . ALA B 1 36 ? -10.359 4.418 14.531 1 97.94 36 ALA B C 1
ATOM 1809 O O . ALA B 1 36 ? -9.477 3.812 15.148 1 97.94 36 ALA B O 1
ATOM 1810 N N . LEU B 1 37 ? -11.391 4.98 15.055 1 98.19 37 LEU B N 1
ATOM 1811 C CA . LEU B 1 37 ? -11.578 4.898 16.5 1 98.19 37 LEU B CA 1
ATOM 1812 C C . LEU B 1 37 ? -11.672 3.443 16.953 1 98.19 37 LEU B C 1
ATOM 1814 O O . LEU B 1 37 ? -11.008 3.041 17.906 1 98.19 37 LEU B O 1
ATOM 1818 N N . GLU B 1 38 ? -12.43 2.676 16.234 1 98.06 38 GLU B N 1
ATOM 1819 C CA . GLU B 1 38 ? -12.625 1.273 16.578 1 98.06 38 GLU B CA 1
ATOM 1820 C C . GLU B 1 38 ? -11.312 0.497 16.5 1 98.06 38 GLU B C 1
ATOM 1822 O O . GLU B 1 38 ? -11.078 -0.406 17.312 1 98.06 38 GLU B O 1
ATOM 1827 N N . LEU B 1 39 ? -10.484 0.854 15.633 1 98.62 39 LEU B N 1
ATOM 1828 C CA . LEU B 1 39 ? -9.242 0.127 15.406 1 98.62 39 LEU B CA 1
ATOM 1829 C C . LEU B 1 39 ? -8.211 0.457 16.484 1 98.62 39 LEU B C 1
ATOM 1831 O O . LEU B 1 39 ? -7.367 -0.375 16.812 1 98.62 39 LEU B O 1
ATOM 1835 N N . VAL B 1 40 ? -8.266 1.649 17.062 1 98.81 40 VAL B N 1
ATOM 1836 C CA . VAL B 1 40 ? -7.199 2.041 17.969 1 98.81 40 VAL B CA 1
ATOM 1837 C C . VAL B 1 40 ? -7.609 1.716 19.406 1 98.81 40 VAL B C 1
ATOM 1839 O O . VAL B 1 40 ? -6.754 1.59 20.297 1 98.81 40 VAL B O 1
ATOM 1842 N N . LYS B 1 41 ? -8.82 1.52 19.703 1 98.5 41 LYS B N 1
ATOM 1843 C CA . LYS B 1 41 ? -9.391 1.382 21.031 1 98.5 41 LYS B CA 1
ATOM 1844 C C . LYS B 1 41 ? -8.695 0.272 21.828 1 98.5 41 LYS B C 1
ATOM 1846 O O . LYS B 1 41 ? -8.383 0.44 23 1 98.5 41 LYS B O 1
ATOM 1851 N N . PRO B 1 42 ? -8.43 -0.831 21.172 1 98.56 42 PRO B N 1
ATOM 1852 C CA . PRO B 1 42 ? -7.836 -1.931 21.938 1 98.56 42 PRO B CA 1
ATOM 1853 C C . PRO B 1 42 ? -6.41 -1.633 22.391 1 98.56 42 PRO B C 1
ATOM 1855 O O . PRO B 1 42 ? -5.875 -2.334 23.25 1 98.56 42 PRO B O 1
ATOM 1858 N N . TYR B 1 43 ? -5.812 -0.627 21.891 1 98.69 43 TYR B N 1
ATOM 1859 C CA . TYR B 1 43 ? -4.375 -0.484 22.094 1 98.69 43 TYR B CA 1
ATOM 1860 C C . TYR B 1 43 ? -4.055 0.835 22.797 1 98.69 43 TYR B C 1
ATOM 1862 O O . TYR B 1 43 ? -3.086 0.928 23.547 1 98.69 43 TYR B O 1
ATOM 1870 N N . ALA B 1 44 ? -4.824 1.842 22.562 1 98.12 44 ALA B N 1
ATOM 1871 C CA . ALA B 1 44 ? -4.508 3.193 23.016 1 98.12 44 ALA B CA 1
ATOM 1872 C C . ALA B 1 44 ? -5.113 3.459 24.391 1 98.12 44 ALA B C 1
ATOM 1874 O O . ALA B 1 44 ? -6.246 3.062 24.672 1 98.12 44 ALA B O 1
ATOM 1875 N N . LYS B 1 45 ? -4.434 4.176 25.219 1 95.69 45 LYS B N 1
ATOM 1876 C CA . LYS B 1 45 ? -4.887 4.496 26.562 1 95.69 45 LYS B CA 1
ATOM 1877 C C . LYS B 1 45 ? -5.715 5.777 26.578 1 95.69 45 LYS B C 1
ATOM 1879 O O . LYS B 1 45 ? -6.758 5.84 27.234 1 95.69 45 LYS B O 1
ATOM 1884 N N . ASN B 1 46 ? -5.238 6.801 25.984 1 97.69 46 ASN B N 1
ATOM 1885 C CA . ASN B 1 46 ? -5.902 8.094 25.859 1 97.69 46 ASN B CA 1
ATOM 1886 C C . ASN B 1 46 ? -6.25 8.406 24.406 1 97.69 46 ASN B C 1
ATOM 1888 O O . ASN B 1 46 ? -5.359 8.562 23.578 1 97.69 46 ASN B O 1
ATOM 1892 N N . ILE B 1 47 ? -7.531 8.516 24.156 1 98.56 47 ILE B N 1
ATOM 1893 C CA . ILE B 1 47 ? -7.973 8.734 22.781 1 98.56 47 ILE B CA 1
ATOM 1894 C C . ILE B 1 47 ? -8.773 10.031 22.703 1 98.56 47 ILE B C 1
ATOM 1896 O O . ILE B 1 47 ? -9.641 10.289 23.547 1 98.56 47 ILE B O 1
ATOM 1900 N N . VAL B 1 48 ? -8.453 10.836 21.703 1 98.44 48 VAL B N 1
ATOM 1901 C CA . VAL B 1 48 ? -9.195 12.055 21.391 1 98.44 48 VAL B CA 1
ATOM 1902 C C . VAL B 1 48 ? -9.734 11.992 19.969 1 98.44 48 VAL B C 1
ATOM 1904 O O . VAL B 1 48 ? -8.969 11.797 19.016 1 98.44 48 VAL B O 1
ATOM 1907 N N . THR B 1 49 ? -11.008 12.148 19.812 1 97.75 49 THR B N 1
ATOM 1908 C CA . THR B 1 49 ? -11.617 12.188 18.484 1 97.75 49 THR B CA 1
ATOM 1909 C C . THR B 1 49 ? -11.648 13.617 17.953 1 97.75 49 THR B C 1
ATOM 1911 O O . THR B 1 49 ? -12.07 14.539 18.656 1 97.75 49 THR B O 1
ATOM 1914 N N . LEU B 1 50 ? -11.141 13.766 16.766 1 96.88 50 LEU B N 1
ATOM 1915 C CA . LEU B 1 50 ? -11.109 15.055 16.078 1 96.88 50 LEU B CA 1
ATOM 1916 C C . LEU B 1 50 ? -12.203 15.133 15.016 1 96.88 50 LEU B C 1
ATOM 1918 O O . LEU B 1 50 ? -12.562 14.117 14.414 1 96.88 50 LEU B O 1
ATOM 1922 N N . GLU B 1 51 ? -12.609 16.297 14.773 1 90.81 51 GLU B N 1
ATOM 1923 C CA . GLU B 1 51 ? -13.602 16.531 13.734 1 90.81 51 GLU B CA 1
ATOM 1924 C C . GLU B 1 51 ? -12.945 16.953 12.422 1 90.81 51 GLU B C 1
ATOM 1926 O O . GLU B 1 51 ? -12.016 17.781 12.43 1 90.81 51 GLU B O 1
ATOM 1931 N N . PHE B 1 52 ? -13.336 16.297 11.391 1 85.19 52 PHE B N 1
ATOM 1932 C CA . PHE B 1 52 ? -12.891 16.703 10.062 1 85.19 52 PHE B CA 1
ATOM 1933 C C . PHE B 1 52 ? -14.07 17.109 9.195 1 85.19 52 PHE B C 1
ATOM 1935 O O . PHE B 1 52 ? -15.141 16.484 9.258 1 85.19 52 PHE B O 1
ATOM 1942 N N . PRO B 1 53 ? -13.805 18.156 8.562 1 74.38 53 PRO B N 1
ATOM 1943 C CA . PRO B 1 53 ? -14.914 18.734 7.801 1 74.38 53 PRO B CA 1
ATOM 1944 C C . PRO B 1 53 ? -15.328 17.875 6.609 1 74.38 53 PRO B C 1
ATOM 1946 O O . PRO B 1 53 ? -14.477 17.219 5.988 1 74.38 53 PRO B O 1
ATOM 1949 N N . MET B 1 54 ? -16.578 17.734 6.477 1 71.19 54 MET B N 1
ATOM 1950 C CA . MET B 1 54 ? -17.109 17.172 5.238 1 71.19 54 MET B CA 1
ATOM 1951 C C . MET B 1 54 ? -17.562 18.281 4.293 1 71.19 54 MET B C 1
ATOM 1953 O O . MET B 1 54 ? -18.766 18.453 4.066 1 71.19 54 MET B O 1
ATOM 1957 N N . THR B 1 55 ? -16.609 19.188 4.008 1 71.06 55 THR B N 1
ATOM 1958 C CA . THR B 1 55 ? -16.953 20.328 3.162 1 71.06 55 THR B CA 1
ATOM 1959 C C . THR B 1 55 ? -15.883 20.547 2.094 1 71.06 55 THR B C 1
ATOM 1961 O O . THR B 1 55 ? -14.781 20 2.189 1 71.06 55 THR B O 1
ATOM 1964 N N . ARG B 1 56 ? -16.359 21.312 1.038 1 78.31 56 ARG B N 1
ATOM 1965 C CA . ARG B 1 56 ? -15.438 21.703 -0.015 1 78.31 56 ARG B CA 1
ATOM 1966 C C . ARG B 1 56 ? -14.977 23.156 0.168 1 78.31 56 ARG B C 1
ATOM 1968 O O . ARG B 1 56 ? -14.164 23.656 -0.61 1 78.31 56 ARG B O 1
ATOM 1975 N N . ASN B 1 57 ? -15.43 23.688 1.236 1 84.44 57 ASN B N 1
ATOM 1976 C CA . ASN B 1 57 ? -15.055 25.062 1.522 1 84.44 57 ASN B CA 1
ATOM 1977 C C . ASN B 1 57 ? -13.672 25.156 2.16 1 84.44 57 ASN B C 1
ATOM 1979 O O . ASN B 1 57 ? -13.492 24.766 3.312 1 84.44 57 ASN B O 1
ATOM 1983 N N . GLU B 1 58 ? -12.797 25.781 1.456 1 87.81 58 GLU B N 1
ATOM 1984 C CA . GLU B 1 58 ? -11.391 25.797 1.857 1 87.81 58 GLU B CA 1
ATOM 1985 C C . GLU B 1 58 ? -11.203 26.562 3.162 1 87.81 58 GLU B C 1
ATOM 1987 O O . GLU B 1 58 ? -10.352 26.219 3.982 1 87.81 58 GLU B O 1
ATOM 1992 N N . ASN B 1 59 ? -11.945 27.641 3.271 1 89.69 59 ASN B N 1
ATOM 1993 C CA . ASN B 1 59 ? -11.836 28.422 4.5 1 89.69 59 ASN B CA 1
ATOM 1994 C C . ASN B 1 59 ? -12.273 27.609 5.719 1 89.69 59 ASN B C 1
ATOM 1996 O O . ASN B 1 59 ? -11.641 27.672 6.77 1 89.69 59 ASN B O 1
ATOM 2000 N N . GLU B 1 60 ? -13.328 26.922 5.543 1 88.94 60 GLU B N 1
ATOM 2001 C CA . GLU B 1 60 ? -13.82 26.078 6.625 1 88.94 60 GLU B CA 1
ATOM 2002 C C . GLU B 1 60 ? -12.844 24.938 6.926 1 88.94 60 GLU B C 1
ATOM 2004 O O . GLU B 1 60 ? -12.633 24.594 8.086 1 88.94 60 GLU B O 1
ATOM 2009 N N . ILE B 1 61 ? -12.242 24.438 5.914 1 88.81 61 ILE B N 1
ATOM 2010 C CA . ILE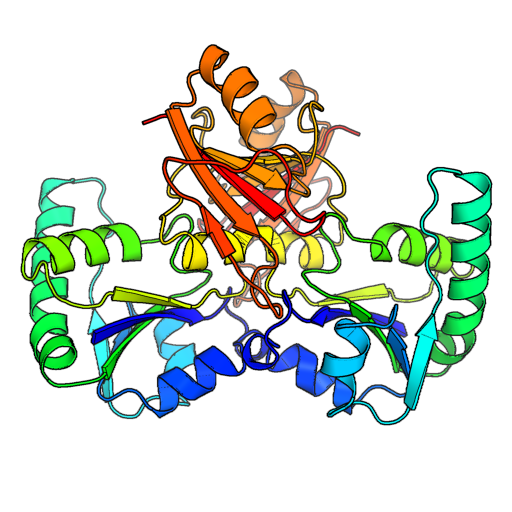 B 1 61 ? -11.273 23.359 6.07 1 88.81 61 ILE B CA 1
ATOM 2011 C C . ILE B 1 61 ? -10.055 23.891 6.84 1 88.81 61 ILE B C 1
ATOM 2013 O O . ILE B 1 61 ? -9.609 23.25 7.805 1 88.81 61 ILE B O 1
ATOM 2017 N N . THR B 1 62 ? -9.625 25.047 6.465 1 90.81 62 THR B N 1
ATOM 2018 C CA . THR B 1 62 ? -8.453 25.625 7.109 1 90.81 62 THR B CA 1
ATOM 2019 C C . THR B 1 62 ? -8.727 25.875 8.594 1 90.81 62 THR B C 1
ATOM 2021 O O . THR B 1 62 ? -7.887 25.562 9.438 1 90.81 62 THR B O 1
ATOM 2024 N N . LYS B 1 63 ? -9.867 26.344 8.844 1 92.62 63 LYS B N 1
ATOM 2025 C CA . LYS B 1 63 ? -10.234 26.625 10.234 1 92.62 63 LYS B CA 1
ATOM 2026 C C . LYS B 1 63 ? -10.305 25.328 11.047 1 92.62 63 LYS B C 1
ATOM 2028 O O . LYS B 1 63 ? -9.852 25.281 12.188 1 92.62 63 LYS B O 1
ATOM 2033 N N . CYS B 1 64 ? -10.852 24.406 10.438 1 93.44 64 CYS B N 1
ATOM 2034 C CA . CYS B 1 64 ? -10.961 23.109 11.109 1 93.44 64 CYS B CA 1
ATOM 2035 C C . CYS B 1 64 ? -9.586 22.5 11.367 1 93.44 64 CYS B C 1
ATOM 2037 O O . CYS B 1 64 ? -9.32 22 12.461 1 93.44 64 CYS B O 1
ATOM 2039 N N . MET B 1 65 ? -8.727 22.625 10.414 1 94.44 65 MET B N 1
ATOM 2040 C CA . MET B 1 65 ? -7.367 22.094 10.57 1 94.44 65 MET B CA 1
ATOM 2041 C C . MET B 1 65 ? -6.621 22.844 11.664 1 94.44 65 MET B C 1
ATOM 2043 O O . MET B 1 65 ? -5.855 22.234 12.422 1 94.44 65 MET B O 1
ATOM 2047 N N . GLN B 1 66 ? -6.844 24.109 11.734 1 95.75 66 GLN B N 1
ATOM 2048 C CA . GLN B 1 66 ? -6.211 24.906 12.789 1 95.75 66 GLN B CA 1
ATOM 2049 C C . GLN B 1 66 ? -6.691 24.469 14.164 1 95.75 66 GLN B C 1
ATOM 2051 O O . GLN B 1 66 ? -5.883 24.281 15.078 1 95.75 66 GLN B O 1
ATOM 2056 N N . ARG B 1 67 ? -7.957 24.281 14.25 1 96.44 67 ARG B N 1
ATOM 2057 C CA . ARG B 1 67 ? -8.516 23.844 15.523 1 96.44 67 ARG B CA 1
ATOM 2058 C C . ARG B 1 67 ? -7.957 22.469 15.914 1 96.44 67 ARG B C 1
ATOM 2060 O O . ARG B 1 67 ? -7.586 22.266 17.078 1 96.44 67 ARG B O 1
ATOM 2067 N N . ASN B 1 68 ? -7.926 21.578 14.984 1 97.19 68 ASN B N 1
ATOM 2068 C CA . ASN B 1 68 ? -7.402 20.25 15.25 1 97.19 68 ASN B CA 1
ATOM 2069 C C . ASN B 1 68 ? -5.922 20.281 15.609 1 97.19 68 ASN B C 1
ATOM 2071 O O . ASN B 1 68 ? -5.48 19.594 16.531 1 97.19 68 ASN B O 1
ATOM 2075 N N . ALA B 1 69 ? -5.184 21.109 14.891 1 97.62 69 ALA B N 1
ATOM 2076 C CA . ALA B 1 69 ? -3.766 21.266 15.203 1 97.62 69 ALA B CA 1
ATOM 2077 C C . ALA B 1 69 ? -3.564 21.781 16.625 1 97.62 69 ALA B C 1
ATOM 2079 O O . ALA B 1 69 ? -2.709 21.266 17.359 1 97.62 69 ALA B O 1
ATOM 2080 N N . GLU B 1 70 ? -4.367 22.703 17 1 97.44 70 GLU B N 1
ATOM 2081 C CA . GLU B 1 70 ? -4.262 23.281 18.328 1 97.44 70 GLU B CA 1
ATOM 2082 C C . GLU B 1 70 ? -4.582 22.25 19.406 1 97.44 70 GLU B C 1
ATOM 2084 O O . GLU B 1 70 ? -4.012 22.297 20.5 1 97.44 70 GLU B O 1
ATOM 2089 N N . LYS B 1 71 ? -5.434 21.391 19.078 1 97.31 71 LYS B N 1
ATOM 2090 C CA . LYS B 1 71 ? -5.77 20.312 20 1 97.31 71 LYS B CA 1
ATOM 2091 C C . LYS B 1 71 ? -4.617 19.312 20.141 1 97.31 71 LYS B C 1
ATOM 2093 O O . LYS B 1 71 ? -4.406 18.75 21.203 1 97.31 71 LYS B O 1
ATOM 2098 N N . ILE B 1 72 ? -3.879 19.094 19.125 1 98.06 72 ILE B N 1
ATOM 2099 C CA . ILE B 1 72 ? -2.842 18.078 19.062 1 98.06 72 ILE B CA 1
ATOM 2100 C C . ILE B 1 72 ? -1.556 18.609 19.688 1 98.06 72 ILE B C 1
ATOM 2102 O O . ILE B 1 72 ? -0.807 17.844 20.312 1 98.06 72 ILE B O 1
ATOM 2106 N N . LEU B 1 73 ? -1.323 19.875 19.562 1 97.88 73 LEU B N 1
ATOM 2107 C CA . LEU B 1 73 ? -0.013 20.469 19.781 1 97.88 73 LEU B CA 1
ATOM 2108 C C . LEU B 1 73 ? 0.427 20.281 21.234 1 97.88 73 LEU B C 1
ATOM 2110 O O . LEU B 1 73 ? 1.592 19.984 21.5 1 97.88 73 LEU B O 1
ATOM 2114 N N . PRO B 1 74 ? -0.475 20.453 22.234 1 97.12 74 PRO B N 1
ATOM 2115 C CA . PRO B 1 74 ? -0.01 20.25 23.594 1 97.12 74 PRO B CA 1
ATOM 2116 C C . PRO B 1 74 ? 0.594 18.875 23.828 1 97.12 74 PRO B C 1
ATOM 2118 O O . PRO B 1 74 ? 1.668 18.75 24.422 1 97.12 74 PRO B O 1
ATOM 2121 N N . ALA B 1 75 ? -0.018 17.875 23.25 1 96.88 75 ALA B N 1
ATOM 2122 C CA . ALA B 1 75 ? 0.477 16.5 23.391 1 96.88 75 ALA B CA 1
ATOM 2123 C C . ALA B 1 75 ? 1.75 16.297 22.562 1 96.88 75 ALA B C 1
ATOM 2125 O O . ALA B 1 75 ? 2.676 15.609 23.016 1 96.88 75 ALA B O 1
ATOM 2126 N N . ALA B 1 76 ? 1.813 16.828 21.438 1 97.5 76 ALA B N 1
ATOM 2127 C CA . ALA B 1 76 ? 2.945 16.656 20.531 1 97.5 76 ALA B CA 1
ATOM 2128 C C . ALA B 1 76 ? 4.195 17.344 21.062 1 97.5 76 ALA B C 1
ATOM 2130 O O . ALA B 1 76 ? 5.316 16.875 20.828 1 97.5 76 ALA B O 1
ATOM 2131 N N . LYS B 1 77 ? 3.998 18.438 21.781 1 96.25 77 LYS B N 1
ATOM 2132 C CA . LYS B 1 77 ? 5.117 19.188 22.328 1 96.25 77 LYS B CA 1
ATOM 2133 C C . LYS B 1 77 ? 5.668 18.531 23.578 1 96.25 77 LYS B C 1
ATOM 2135 O O . LYS B 1 77 ? 6.871 18.578 23.844 1 96.25 77 LYS B O 1
ATOM 2140 N N . SER B 1 78 ? 4.836 17.891 24.328 1 92.25 78 SER B N 1
ATOM 2141 C CA . SER B 1 78 ? 5.23 17.406 25.656 1 92.25 78 SER B CA 1
ATOM 2142 C C . SER B 1 78 ? 5.484 15.906 25.641 1 92.25 78 SER B C 1
ATOM 2144 O O . SER B 1 78 ? 6.004 15.352 26.609 1 92.25 78 SER B O 1
ATOM 2146 N N . GLY B 1 79 ? 5.074 15.297 24.562 1 92.56 79 GLY B N 1
ATOM 2147 C CA . GLY B 1 79 ? 5.184 13.844 24.531 1 92.56 79 GLY B CA 1
ATOM 2148 C C . GLY B 1 79 ? 4.969 13.258 23.141 1 92.56 79 GLY B C 1
ATOM 2149 O O . GLY B 1 79 ? 5.348 13.867 22.141 1 92.56 79 GLY B O 1
ATOM 2150 N N . ASN B 1 80 ? 4.48 11.93 23.172 1 95.12 80 ASN B N 1
ATOM 2151 C CA . ASN B 1 80 ? 4.258 11.188 21.938 1 95.12 80 ASN B CA 1
ATOM 2152 C C . ASN B 1 80 ? 2.795 11.242 21.5 1 95.12 80 ASN B C 1
ATOM 2154 O O . ASN B 1 80 ? 1.967 10.469 21.984 1 95.12 80 ASN B O 1
ATOM 2158 N N . ALA B 1 81 ? 2.545 12.203 20.625 1 98.38 81 ALA B N 1
ATOM 2159 C CA . ALA B 1 81 ? 1.22 12.273 20.016 1 98.38 81 ALA B CA 1
ATOM 2160 C C . ALA B 1 81 ? 1.146 11.422 18.75 1 98.38 81 ALA B C 1
ATOM 2162 O O . ALA B 1 81 ? 2.037 11.484 17.906 1 98.38 81 ALA B O 1
ATOM 2163 N N . VAL B 1 82 ? 0.097 10.625 18.719 1 98.81 82 VAL B N 1
ATOM 2164 C CA . VAL B 1 82 ? -0.094 9.758 17.562 1 98.81 82 VAL B CA 1
ATOM 2165 C C . VAL B 1 82 ? -1.438 10.062 16.906 1 98.81 82 VAL B C 1
ATOM 2167 O O . VAL B 1 82 ? -2.445 10.25 17.594 1 98.81 82 VAL B O 1
ATOM 2170 N N . PHE B 1 83 ? -1.441 10.219 15.648 1 98.81 83 PHE B N 1
ATOM 2171 C CA . PHE B 1 83 ? -2.668 10.336 14.867 1 98.81 83 PHE B CA 1
ATOM 2172 C C . PHE B 1 83 ? -2.939 9.055 14.094 1 98.81 83 PHE B C 1
ATOM 2174 O O . PHE B 1 83 ? -2.176 8.688 13.195 1 98.81 83 PHE B O 1
ATOM 2181 N N . GLY B 1 84 ? -4.027 8.344 14.414 1 98.69 84 GLY B N 1
ATOM 2182 C CA . GLY B 1 84 ? -4.43 7.133 13.711 1 98.69 84 GLY B CA 1
ATOM 2183 C C . GLY B 1 84 ? -5.469 7.379 12.641 1 98.69 84 GLY B C 1
ATOM 2184 O O . GLY B 1 84 ? -6.512 7.984 12.898 1 98.69 84 GLY B O 1
ATOM 2185 N N . LEU B 1 85 ? -5.215 6.926 11.469 1 97.69 85 LEU B N 1
ATOM 2186 C CA . LEU B 1 85 ? -6.191 7.09 10.398 1 97.69 85 LEU B CA 1
ATOM 2187 C C . LEU B 1 85 ? -6.258 5.836 9.531 1 97.69 85 LEU B C 1
ATOM 2189 O O . LEU B 1 85 ? -5.285 5.086 9.438 1 97.69 85 LEU B O 1
ATOM 2193 N N . ILE B 1 86 ? -7.379 5.625 8.828 1 97.5 86 ILE B N 1
ATOM 2194 C CA . ILE B 1 86 ? -7.555 4.457 7.973 1 97.5 86 ILE B CA 1
ATOM 2195 C C . ILE B 1 86 ? -6.703 4.609 6.711 1 97.5 86 ILE B C 1
ATOM 2197 O O . ILE B 1 86 ? -6.52 5.719 6.207 1 97.5 86 ILE B O 1
ATOM 2201 N N . GLY B 1 87 ? -6.203 3.486 6.238 1 97.62 87 GLY B N 1
ATOM 2202 C CA . GLY B 1 87 ? -5.34 3.471 5.07 1 97.62 87 GLY B CA 1
ATOM 2203 C C . GLY B 1 87 ? -3.904 3.85 5.383 1 97.62 87 GLY B C 1
ATOM 2204 O O . GLY B 1 87 ? -3.312 3.328 6.332 1 97.62 87 GLY B O 1
ATOM 2205 N N . ASP B 1 88 ? -3.301 4.613 4.547 1 98.56 88 ASP B N 1
ATOM 2206 C CA . ASP B 1 88 ? -1.949 5.152 4.664 1 98.56 88 ASP B CA 1
ATOM 2207 C C . ASP B 1 88 ? -1.978 6.668 4.84 1 98.56 88 ASP B C 1
ATOM 2209 O O . ASP B 1 88 ? -2.76 7.363 4.188 1 98.56 88 ASP B O 1
ATOM 2213 N N . PRO B 1 89 ? -1.111 7.203 5.621 1 98.44 89 PRO B N 1
ATOM 2214 C CA . PRO B 1 89 ? -1.211 8.625 5.969 1 98.44 89 PRO B CA 1
ATOM 2215 C C . PRO B 1 89 ? -0.746 9.539 4.84 1 98.44 89 PRO B C 1
ATOM 2217 O O . PRO B 1 89 ? -0.942 10.758 4.91 1 98.44 89 PRO B O 1
ATOM 2220 N N . ASN B 1 90 ? -0.178 8.984 3.807 1 98.38 90 ASN B N 1
ATOM 2221 C CA . ASN B 1 90 ? 0.481 9.852 2.84 1 98.38 90 ASN B CA 1
ATOM 2222 C C . ASN B 1 90 ? -0.281 9.906 1.519 1 98.38 90 ASN B C 1
ATOM 2224 O O . ASN B 1 90 ? 0.041 10.711 0.643 1 98.38 90 ASN B O 1
ATOM 2228 N N . TYR B 1 91 ? -1.238 9.055 1.346 1 98 91 TYR B N 1
ATOM 2229 C CA . TYR B 1 91 ? -1.942 8.969 0.072 1 98 91 TYR B CA 1
ATOM 2230 C C . TYR B 1 91 ? -3.414 9.328 0.236 1 98 91 TYR B C 1
ATOM 2232 O O . TYR B 1 91 ? -4.156 8.641 0.936 1 98 91 TYR B O 1
ATOM 2240 N N . TYR B 1 92 ? -3.848 10.391 -0.463 1 95.5 92 TYR B N 1
ATOM 2241 C CA . TYR B 1 92 ? -5.234 10.828 -0.37 1 95.5 92 TYR B CA 1
ATOM 2242 C C . TYR B 1 92 ? -5.688 10.914 1.084 1 95.5 92 TYR B C 1
ATOM 2244 O O . TYR B 1 92 ? -6.77 10.43 1.432 1 95.5 92 TYR B O 1
ATOM 2252 N N . SER B 1 93 ? -4.859 11.477 1.859 1 94.56 93 SER B N 1
ATOM 2253 C CA . SER B 1 93 ? -5.055 11.484 3.305 1 94.56 93 SER B CA 1
ATOM 2254 C C . SER B 1 93 ? -5.371 12.883 3.818 1 94.56 93 SER B C 1
ATOM 2256 O O . SER B 1 93 ? -4.781 13.867 3.359 1 94.56 93 SER B O 1
ATOM 2258 N N . THR B 1 94 ? -6.203 12.961 4.801 1 89.69 94 THR B N 1
ATOM 2259 C CA . THR B 1 94 ? -6.5 14.227 5.449 1 89.69 94 THR B CA 1
ATOM 2260 C C . THR B 1 94 ? -5.336 14.672 6.336 1 89.69 94 THR B C 1
ATOM 2262 O O . THR B 1 94 ? -5.238 15.844 6.699 1 89.69 94 THR B O 1
ATOM 2265 N N . PHE B 1 95 ? -4.445 13.758 6.613 1 96 95 PHE B N 1
ATOM 2266 C CA . PHE B 1 95 ? -3.34 14.062 7.516 1 96 95 PHE B CA 1
ATOM 2267 C C . PHE B 1 95 ? -2.418 15.109 6.902 1 96 95 PHE B C 1
ATOM 2269 O O . PHE B 1 95 ? -1.816 15.914 7.617 1 96 95 PHE B O 1
ATOM 2276 N N . SER B 1 96 ? -2.277 15.109 5.555 1 94.75 96 SER B N 1
ATOM 2277 C CA . SER B 1 96 ? -1.345 16.031 4.91 1 94.75 96 SER B CA 1
ATOM 2278 C C . SER B 1 96 ? -1.678 17.484 5.25 1 94.75 96 SER B C 1
ATOM 2280 O O . SER B 1 96 ? -0.788 18.266 5.578 1 94.75 96 SER B O 1
ATOM 2282 N N . ARG B 1 97 ? -2.922 17.812 5.242 1 93.19 97 ARG B N 1
ATOM 2283 C CA . ARG B 1 97 ? -3.338 19.172 5.562 1 93.19 97 ARG B CA 1
ATOM 2284 C C . ARG B 1 97 ? -3.127 19.484 7.043 1 93.19 97 ARG B C 1
ATOM 2286 O O . ARG B 1 97 ? -2.717 20.578 7.402 1 93.19 97 ARG B O 1
ATOM 2293 N N . LEU B 1 98 ? -3.391 18.5 7.824 1 95.81 98 LEU B N 1
ATOM 2294 C CA . LEU B 1 98 ? -3.178 18.672 9.258 1 95.81 98 LEU B CA 1
ATOM 2295 C C . LEU B 1 98 ? -1.697 18.859 9.57 1 95.81 98 LEU B C 1
ATOM 2297 O O . LEU B 1 98 ? -1.333 19.75 10.352 1 95.81 98 LEU B O 1
ATOM 2301 N N . ALA B 1 99 ? -0.884 18.031 8.977 1 96.69 99 ALA B N 1
ATOM 2302 C CA . ALA B 1 99 ? 0.561 18.125 9.172 1 96.69 99 ALA B CA 1
ATOM 2303 C C . ALA B 1 99 ? 1.085 19.484 8.75 1 96.69 99 ALA B C 1
ATOM 2305 O O . ALA B 1 99 ? 1.928 20.078 9.43 1 96.69 99 ALA B O 1
ATOM 2306 N N . GLU B 1 100 ? 0.587 19.969 7.652 1 95.25 100 GLU B N 1
ATOM 2307 C CA . GLU B 1 100 ? 0.978 21.297 7.176 1 95.25 100 GLU B CA 1
ATOM 2308 C C . GLU B 1 100 ? 0.623 22.375 8.188 1 95.25 100 GLU B C 1
ATOM 2310 O O . GLU B 1 100 ? 1.426 23.266 8.453 1 95.25 100 GLU B O 1
ATOM 2315 N N . MET B 1 101 ? -0.561 22.281 8.727 1 96.5 101 MET B N 1
ATOM 2316 C CA . MET B 1 101 ? -1.017 23.25 9.719 1 96.5 101 MET B CA 1
ATOM 2317 C C . MET B 1 101 ? -0.164 23.172 10.984 1 96.5 101 MET B C 1
ATOM 2319 O O . MET B 1 101 ? 0.25 24.203 11.516 1 96.5 101 MET B O 1
ATOM 2323 N N . VAL B 1 102 ? 0.15 21.969 11.414 1 97.56 102 VAL B N 1
ATOM 2324 C CA . VAL B 1 102 ? 0.97 21.766 12.602 1 97.56 102 VAL B CA 1
ATOM 2325 C C . VAL B 1 102 ? 2.354 22.375 12.391 1 97.56 102 VAL B C 1
ATOM 2327 O O . VAL B 1 102 ? 2.859 23.094 13.258 1 97.56 102 VAL B O 1
ATOM 2330 N N . LYS B 1 103 ? 2.908 22.172 11.242 1 96.5 103 LYS B N 1
ATOM 2331 C CA . LYS B 1 103 ? 4.238 22.688 10.93 1 96.5 103 LYS B CA 1
ATOM 2332 C C . LYS B 1 103 ? 4.223 24.203 10.805 1 96.5 103 LYS B C 1
ATOM 2334 O O . LYS B 1 103 ? 5.199 24.875 11.148 1 96.5 103 LYS B O 1
ATOM 2339 N N . ALA B 1 104 ? 3.125 24.734 10.305 1 96.44 104 ALA B N 1
ATOM 2340 C CA . ALA B 1 104 ? 2.988 26.172 10.219 1 96.44 104 ALA B CA 1
ATOM 2341 C C . ALA B 1 104 ? 2.977 26.812 11.602 1 96.44 104 ALA B C 1
ATOM 2343 O O . ALA B 1 104 ? 3.537 27.891 11.805 1 96.44 104 ALA B O 1
ATOM 2344 N N . LEU B 1 105 ? 2.395 26.172 12.5 1 96.75 105 LEU B N 1
ATOM 2345 C CA . LEU B 1 105 ? 2.266 26.688 13.852 1 96.75 105 LEU B CA 1
ATOM 2346 C C . LEU B 1 105 ? 3.545 26.453 14.648 1 96.75 105 LEU B C 1
ATOM 2348 O O . LEU B 1 105 ? 3.963 27.312 15.43 1 96.75 105 LEU B O 1
ATOM 2352 N N . VAL B 1 106 ? 4.125 25.281 14.422 1 97.5 106 VAL B N 1
ATOM 2353 C CA . VAL B 1 106 ? 5.352 24.906 15.125 1 97.5 106 VAL B CA 1
ATOM 2354 C C . VAL B 1 106 ? 6.344 24.297 14.148 1 97.5 106 VAL B C 1
ATOM 2356 O O . VAL B 1 106 ? 6.469 23.062 14.062 1 97.5 106 VAL B O 1
ATOM 2359 N N . PRO B 1 107 ? 7.184 25.047 13.523 1 96.38 107 PRO B N 1
ATOM 2360 C CA . PRO B 1 107 ? 8.039 24.609 12.422 1 96.38 107 PRO B CA 1
ATOM 2361 C C . PRO B 1 107 ? 9.055 23.547 12.852 1 96.38 107 PRO B C 1
ATOM 2363 O O . PRO B 1 107 ? 9.453 22.703 12.039 1 96.38 107 PRO B O 1
ATOM 2366 N N . ASP B 1 108 ? 9.383 23.484 14.07 1 96.12 108 ASP B N 1
ATOM 2367 C CA . ASP B 1 108 ? 10.445 22.594 14.516 1 96.12 108 ASP B CA 1
ATOM 2368 C C . ASP B 1 108 ? 9.875 21.281 15.062 1 96.12 108 ASP B C 1
ATOM 2370 O O . ASP B 1 108 ? 10.625 20.406 15.477 1 96.12 108 ASP B O 1
ATOM 2374 N N . LEU B 1 109 ? 8.586 21.203 15.078 1 97.06 109 LEU B N 1
ATOM 2375 C CA . LEU B 1 109 ? 7.988 19.969 15.555 1 97.06 109 LEU B CA 1
ATOM 2376 C C . LEU B 1 109 ? 8.32 18.797 14.633 1 97.06 109 LEU B C 1
ATOM 2378 O O . LEU B 1 109 ? 8.242 18.938 13.406 1 97.06 109 LEU B O 1
ATOM 2382 N N . ILE B 1 110 ? 8.703 17.703 15.188 1 96.75 110 ILE B N 1
ATOM 2383 C CA . ILE B 1 110 ? 8.984 16.5 14.398 1 96.75 110 ILE B CA 1
ATOM 2384 C C . ILE B 1 110 ? 7.672 15.812 14.031 1 96.75 110 ILE B C 1
ATOM 2386 O O . ILE B 1 110 ? 6.871 15.469 14.906 1 96.75 110 ILE B O 1
ATOM 2390 N N . VAL B 1 111 ? 7.461 15.672 12.711 1 97.62 111 VAL B N 1
ATOM 2391 C CA . VAL B 1 111 ? 6.289 14.977 12.195 1 97.62 111 VAL B CA 1
ATOM 2392 C C . VAL B 1 111 ? 6.727 13.781 11.352 1 97.62 111 VAL B C 1
ATOM 2394 O O . VAL B 1 111 ? 7.496 13.93 10.406 1 97.62 111 VAL B O 1
ATOM 2397 N N . GLU B 1 112 ? 6.289 12.586 11.719 1 97.44 112 GLU B N 1
ATOM 2398 C CA . GLU B 1 112 ? 6.637 11.352 11.023 1 97.44 112 GLU B CA 1
ATOM 2399 C C . GLU B 1 112 ? 5.387 10.562 10.641 1 97.44 112 GLU B C 1
ATOM 2401 O O . GLU B 1 112 ? 4.312 10.773 11.203 1 97.44 112 GLU B O 1
ATOM 2406 N N . THR B 1 113 ? 5.57 9.781 9.641 1 98.62 113 THR B N 1
ATOM 2407 C CA . THR B 1 113 ? 4.469 8.906 9.242 1 98.62 113 THR B CA 1
ATOM 2408 C C . THR B 1 113 ? 4.926 7.453 9.18 1 98.62 113 THR B C 1
ATOM 2410 O O . THR B 1 113 ? 6.07 7.172 8.812 1 98.62 113 THR B O 1
ATOM 2413 N N . ILE B 1 114 ? 4.059 6.566 9.57 1 98.69 114 ILE B N 1
ATOM 2414 C CA . ILE B 1 114 ? 4.219 5.121 9.445 1 98.69 114 ILE B CA 1
ATOM 2415 C C . ILE B 1 114 ? 3.223 4.578 8.422 1 98.69 114 ILE B C 1
ATOM 2417 O O . ILE B 1 114 ? 2.014 4.777 8.562 1 98.69 114 ILE B O 1
ATOM 2421 N N . PRO B 1 115 ? 3.709 3.877 7.422 1 98.81 115 PRO B N 1
ATOM 2422 C CA . PRO B 1 115 ? 2.787 3.398 6.391 1 98.81 115 PRO B CA 1
ATOM 2423 C C . PRO B 1 115 ? 1.785 2.377 6.922 1 98.81 115 PRO B C 1
ATOM 2425 O O . PRO B 1 115 ? 2.059 1.698 7.918 1 98.81 115 PRO B O 1
ATOM 2428 N N . GLY B 1 116 ? 0.626 2.324 6.359 1 98.75 116 GLY B N 1
ATOM 2429 C CA . GLY B 1 116 ? -0.375 1.284 6.531 1 98.75 116 GLY B CA 1
ATOM 2430 C C . GLY B 1 116 ? -0.8 0.641 5.227 1 98.75 116 GLY B C 1
ATOM 2431 O O . GLY B 1 116 ? -0.438 1.117 4.148 1 98.75 116 GLY B O 1
ATOM 2432 N N . ILE B 1 117 ? -1.509 -0.46 5.348 1 98.75 117 ILE B N 1
ATOM 2433 C CA . ILE B 1 117 ? -2.07 -1.066 4.145 1 98.75 117 ILE B CA 1
ATOM 2434 C C . ILE B 1 117 ? -3.051 -0.097 3.488 1 98.75 117 ILE B C 1
ATOM 2436 O O . ILE B 1 117 ? -4.148 0.127 4 1 98.75 117 ILE B O 1
ATOM 2440 N N . SER B 1 118 ? -2.633 0.462 2.4 1 98.19 118 SER B N 1
ATOM 2441 C CA . SER B 1 118 ? -3.496 1.375 1.656 1 98.19 118 SER B CA 1
ATOM 2442 C C . SER B 1 118 ? -4.566 0.615 0.88 1 98.19 118 SER B C 1
ATOM 2444 O O . SER B 1 118 ? -4.305 -0.469 0.354 1 98.19 118 SER B O 1
ATOM 2446 N N . SER B 1 119 ? -5.754 1.214 0.78 1 97.88 119 SER B N 1
ATOM 2447 C CA . SER B 1 119 ? -6.789 0.612 -0.054 1 97.88 119 SER B CA 1
ATOM 2448 C C . SER B 1 119 ? -6.332 0.497 -1.505 1 97.88 119 SER B C 1
ATOM 2450 O O . SER B 1 119 ? -6.773 -0.397 -2.23 1 97.88 119 SER B O 1
ATOM 2452 N N . ILE B 1 120 ? -5.395 1.337 -1.913 1 98.06 120 ILE B N 1
ATOM 2453 C CA . ILE B 1 120 ? -4.859 1.381 -3.27 1 98.06 120 ILE B CA 1
ATOM 2454 C C . ILE B 1 120 ? -4.207 0.042 -3.611 1 98.06 120 ILE B C 1
ATOM 2456 O O . ILE B 1 120 ? -4.438 -0.511 -4.688 1 98.06 120 ILE B O 1
ATOM 2460 N N . THR B 1 121 ? -3.42 -0.482 -2.699 1 97.81 121 THR B N 1
ATOM 2461 C CA . THR B 1 121 ? -2.748 -1.746 -2.98 1 97.81 121 THR B CA 1
ATOM 2462 C C . THR B 1 121 ? -3.59 -2.924 -2.494 1 97.81 121 THR B C 1
ATOM 2464 O O . THR B 1 121 ? -3.568 -3.998 -3.1 1 97.81 121 THR B O 1
ATOM 2467 N N . ALA B 1 122 ? -4.418 -2.74 -1.532 1 98.38 122 ALA B N 1
ATOM 2468 C CA . ALA B 1 122 ? -5.203 -3.822 -0.944 1 98.38 122 ALA B CA 1
ATOM 2469 C C . ALA B 1 122 ? -6.285 -4.301 -1.907 1 98.38 122 ALA B C 1
ATOM 2471 O O . ALA B 1 122 ? -6.695 -5.461 -1.861 1 98.38 122 ALA B O 1
ATOM 2472 N N . VAL B 1 123 ? -6.734 -3.467 -2.771 1 98.44 123 VAL B N 1
ATOM 2473 C CA . VAL B 1 123 ? -7.895 -3.756 -3.607 1 98.44 123 VAL B CA 1
ATOM 2474 C C . VAL B 1 123 ? -7.594 -4.941 -4.52 1 98.44 123 VAL B C 1
ATOM 2476 O O . VAL B 1 123 ? -8.484 -5.734 -4.832 1 98.44 123 VAL B O 1
ATOM 2479 N N . ALA B 1 124 ? -6.383 -5.129 -4.871 1 98.25 124 ALA B N 1
ATOM 2480 C CA . ALA B 1 124 ? -6.016 -6.203 -5.789 1 98.25 124 ALA B CA 1
ATOM 2481 C C . ALA B 1 124 ? -6.277 -7.574 -5.168 1 98.25 124 ALA B C 1
ATOM 2483 O O . ALA B 1 124 ? -6.688 -8.508 -5.855 1 98.25 124 ALA B O 1
ATOM 2484 N N . SER B 1 125 ? -6.012 -7.691 -3.9 1 97.75 125 SER B N 1
ATOM 2485 C CA . SER B 1 125 ? -6.273 -8.953 -3.217 1 97.75 125 SER B CA 1
ATOM 2486 C C . SER B 1 125 ? -7.758 -9.289 -3.225 1 97.75 125 SER B C 1
ATOM 2488 O O . SER B 1 125 ? -8.141 -10.445 -3.432 1 97.75 125 SER B O 1
ATOM 2490 N N . HIS B 1 126 ? -8.609 -8.312 -3.041 1 94.62 126 HIS B N 1
ATOM 2491 C CA . HIS B 1 126 ? -10.055 -8.539 -3.02 1 94.62 126 HIS B CA 1
ATOM 2492 C C . HIS B 1 126 ? -10.594 -8.758 -4.426 1 94.62 126 HIS B C 1
ATOM 2494 O O . HIS B 1 126 ? -11.484 -9.586 -4.629 1 94.62 126 HIS B O 1
ATOM 2500 N N . ALA B 1 127 ? -10.039 -8.016 -5.297 1 94.88 127 ALA B N 1
ATOM 2501 C CA . ALA B 1 127 ? -10.461 -8.164 -6.688 1 94.88 127 ALA B CA 1
ATOM 2502 C C . ALA B 1 127 ? -9.898 -9.438 -7.301 1 94.88 127 ALA B C 1
ATOM 2504 O O . ALA B 1 127 ? -10.328 -9.867 -8.375 1 94.88 127 ALA B O 1
ATOM 2505 N N . LYS B 1 128 ? -8.898 -10.023 -6.645 1 94.44 128 LYS B N 1
ATOM 2506 C CA . LYS B 1 128 ? -8.219 -11.219 -7.129 1 94.44 128 LYS B CA 1
ATOM 2507 C C . LYS B 1 128 ? -7.605 -10.984 -8.5 1 94.44 128 LYS B C 1
ATOM 2509 O O . LYS B 1 128 ? -7.809 -11.781 -9.422 1 94.44 128 LYS B O 1
ATOM 2514 N N . ILE B 1 129 ? -6.875 -9.875 -8.617 1 94 129 ILE B N 1
ATOM 2515 C CA . ILE B 1 129 ? -6.223 -9.516 -9.875 1 94 129 ILE B CA 1
ATOM 2516 C C . ILE B 1 129 ? -4.785 -9.086 -9.602 1 94 129 ILE B C 1
ATOM 2518 O O . ILE B 1 129 ? -4.535 -8.203 -8.781 1 94 129 ILE B O 1
ATOM 2522 N N . PRO B 1 130 ? -3.867 -9.711 -10.266 1 96.44 130 PRO B N 1
ATOM 2523 C CA . PRO B 1 130 ? -2.498 -9.195 -10.203 1 96.44 130 PRO B CA 1
ATOM 2524 C C . PRO B 1 130 ? -2.312 -7.906 -11 1 96.44 130 PRO B C 1
ATOM 2526 O O . PRO B 1 130 ? -2.984 -7.703 -12.016 1 96.44 130 PRO B O 1
ATOM 2529 N N . VAL B 1 131 ? -1.464 -7.035 -10.562 1 97.12 131 VAL B N 1
ATOM 2530 C CA . VAL B 1 131 ? -1.099 -5.805 -11.25 1 97.12 131 VAL B CA 1
ATOM 2531 C C . VAL B 1 131 ? 0.4 -5.797 -11.539 1 97.12 131 VAL B C 1
ATOM 2533 O O . VAL B 1 131 ? 1.194 -5.332 -10.719 1 97.12 131 VAL B O 1
ATOM 2536 N N . ASN B 1 132 ? 0.861 -6.281 -12.688 1 91.62 132 ASN B N 1
ATOM 2537 C CA . ASN B 1 132 ? 2.275 -6.469 -12.992 1 91.62 132 ASN B CA 1
ATOM 2538 C C . ASN B 1 132 ? 2.77 -5.465 -14.031 1 91.62 132 ASN B C 1
ATOM 2540 O O . ASN B 1 132 ? 3.857 -5.625 -14.586 1 91.62 132 ASN B O 1
ATOM 2544 N N . GLY B 1 133 ? 2.191 -4.488 -14.297 1 94.69 133 GLY B N 1
ATOM 2545 C CA . GLY B 1 133 ? 2.572 -3.398 -15.18 1 94.69 133 GLY B CA 1
ATOM 2546 C C . GLY B 1 133 ? 2.23 -2.031 -14.617 1 94.69 133 GLY B C 1
ATOM 2547 O O . GLY B 1 133 ? 1.75 -1.92 -13.492 1 94.69 133 GLY B O 1
ATOM 2548 N N . ALA B 1 134 ? 2.576 -1.064 -15.469 1 97.88 134 ALA B N 1
ATOM 2549 C CA . ALA B 1 134 ? 2.305 0.31 -15.055 1 97.88 134 ALA B CA 1
ATOM 2550 C C . ALA B 1 134 ? 0.818 0.515 -14.773 1 97.88 134 ALA B C 1
ATOM 2552 O O . ALA B 1 134 ? -0.034 -0.04 -15.477 1 97.88 134 ALA B O 1
ATOM 2553 N N . PHE B 1 135 ? 0.502 1.325 -13.773 1 98.31 135 PHE B N 1
ATOM 2554 C CA . PHE B 1 135 ? -0.896 1.612 -13.477 1 98.31 135 PHE B CA 1
ATOM 2555 C C . PHE B 1 135 ? -1.059 3.035 -12.953 1 98.31 135 PHE B C 1
ATOM 2557 O O . PHE B 1 135 ? -0.106 3.627 -12.445 1 98.31 135 PHE B O 1
ATOM 2564 N N . LEU B 1 136 ? -2.23 3.564 -13.172 1 98.25 136 LEU B N 1
ATOM 2565 C CA . LEU B 1 136 ? -2.607 4.906 -12.742 1 98.25 136 LEU B CA 1
ATOM 2566 C C . LEU B 1 136 ? -3.564 4.852 -11.555 1 98.25 136 LEU B C 1
ATOM 2568 O O . LEU B 1 136 ? -4.496 4.043 -11.547 1 98.25 136 LEU B O 1
ATOM 2572 N N . VAL B 1 137 ? -3.287 5.613 -10.555 1 98.69 137 VAL B N 1
ATOM 2573 C CA . VAL B 1 137 ? -4.219 5.797 -9.438 1 98.69 137 VAL B CA 1
ATOM 2574 C C . VAL B 1 137 ? -4.828 7.195 -9.5 1 98.69 137 VAL B C 1
ATOM 2576 O O . VAL B 1 137 ? -4.105 8.188 -9.641 1 98.69 137 VAL B O 1
ATOM 2579 N N . THR B 1 138 ? -6.137 7.262 -9.367 1 98.12 138 THR B N 1
ATOM 2580 C CA . THR B 1 138 ? -6.777 8.57 -9.469 1 98.12 138 THR B CA 1
ATOM 2581 C C . THR B 1 138 ? -8.133 8.555 -8.766 1 98.12 138 THR B C 1
ATOM 2583 O O . THR B 1 138 ? -8.703 7.492 -8.516 1 98.12 138 THR B O 1
ATOM 2586 N N . ASP B 1 139 ? -8.617 9.727 -8.391 1 96 139 ASP B N 1
ATOM 2587 C CA . ASP B 1 139 ? -9.984 9.883 -7.895 1 96 139 ASP B CA 1
ATOM 2588 C C . ASP B 1 139 ? -10.789 10.82 -8.789 1 96 139 ASP B C 1
ATOM 2590 O O . ASP B 1 139 ? -11.844 11.312 -8.391 1 96 139 ASP B O 1
ATOM 2594 N N . GLY B 1 140 ? -10.273 11.086 -9.984 1 90 140 GLY B N 1
ATOM 2595 C CA . GLY B 1 140 ? -10.914 11.992 -10.922 1 90 140 GLY B CA 1
ATOM 2596 C C . GLY B 1 140 ? -10.188 12.094 -12.25 1 90 140 GLY B C 1
ATOM 2597 O O . GLY B 1 140 ? -9.32 11.273 -12.547 1 90 140 GLY B O 1
ATOM 2598 N N . PRO B 1 141 ? -10.523 13.047 -13.062 1 85.56 141 PRO B N 1
ATOM 2599 C CA . PRO B 1 141 ? -10.008 13.164 -14.43 1 85.56 141 PRO B CA 1
ATOM 2600 C C . PRO B 1 141 ? -8.656 13.883 -14.492 1 85.56 141 PRO B C 1
ATOM 2602 O O . PRO B 1 141 ? -8.07 14.016 -15.562 1 85.56 141 PRO B O 1
ATOM 2605 N N . THR B 1 142 ? -8.086 14.172 -13.406 1 86.75 142 THR B N 1
ATOM 2606 C CA . THR B 1 142 ? -6.852 14.945 -13.391 1 86.75 142 THR B CA 1
ATOM 2607 C C . THR B 1 142 ? -5.664 14.07 -13.789 1 86.75 142 THR B C 1
ATOM 2609 O O . THR B 1 142 ? -5.598 12.898 -13.422 1 86.75 142 THR B O 1
ATOM 2612 N N . SER B 1 143 ? -4.781 14.703 -14.523 1 92.31 143 SER B N 1
ATOM 2613 C CA . SER B 1 143 ? -3.543 14.039 -14.914 1 92.31 143 SER B CA 1
ATOM 2614 C C . SER B 1 143 ? -2.6 13.891 -13.727 1 92.31 143 SER B C 1
ATOM 2616 O O . SER B 1 143 ? -2.553 14.758 -12.852 1 92.31 143 SER B O 1
ATOM 2618 N N . PRO B 1 144 ? -1.868 12.852 -13.758 1 96 144 PRO B N 1
ATOM 2619 C CA . PRO B 1 144 ? -0.953 12.664 -12.625 1 96 144 PRO B CA 1
ATOM 2620 C C . PRO B 1 144 ? 0.169 13.695 -12.594 1 96 144 PRO B C 1
ATOM 2622 O O . PRO B 1 144 ? 0.752 14.016 -13.633 1 96 144 PR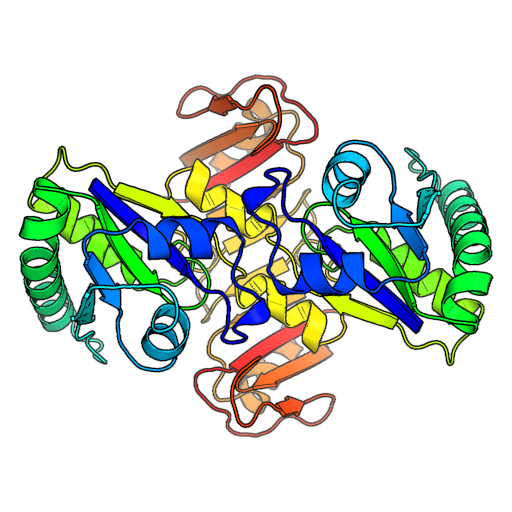O B O 1
ATOM 2625 N N . SER B 1 145 ? 0.416 14.211 -11.406 1 96.25 145 SER B N 1
ATOM 2626 C CA . SER B 1 145 ? 1.538 15.117 -11.195 1 96.25 145 SER B CA 1
ATOM 2627 C C . SER B 1 145 ? 2.668 14.438 -10.43 1 96.25 145 SER B C 1
ATOM 2629 O O . SER B 1 145 ? 3.725 15.031 -10.211 1 96.25 145 SER B O 1
ATOM 2631 N N . THR B 1 146 ? 2.461 13.211 -10.062 1 97.88 146 THR B N 1
ATOM 2632 C CA . THR B 1 146 ? 3.451 12.414 -9.359 1 97.88 146 THR B CA 1
ATOM 2633 C C . THR B 1 146 ? 3.682 11.086 -10.07 1 97.88 146 THR B C 1
ATOM 2635 O O . THR B 1 146 ? 2.736 10.469 -10.57 1 97.88 146 THR B O 1
ATOM 2638 N N . LYS B 1 147 ? 4.902 10.727 -10.219 1 97.56 147 LYS B N 1
ATOM 2639 C CA . LYS B 1 147 ? 5.309 9.438 -10.758 1 97.56 147 LYS B CA 1
ATOM 2640 C C . LYS B 1 147 ? 6.164 8.664 -9.758 1 97.56 147 LYS B C 1
ATOM 2642 O O . LYS B 1 147 ? 7.102 9.211 -9.18 1 97.56 147 LYS B O 1
ATOM 2647 N N . ILE B 1 148 ? 5.781 7.484 -9.445 1 98.5 148 ILE B N 1
ATOM 2648 C CA . ILE B 1 148 ? 6.566 6.562 -8.633 1 98.5 148 ILE B CA 1
ATOM 2649 C C . ILE B 1 148 ? 7.207 5.504 -9.523 1 98.5 148 ILE B C 1
ATOM 2651 O O . ILE B 1 148 ? 6.512 4.652 -10.086 1 98.5 148 ILE B O 1
ATOM 2655 N N . MET B 1 149 ? 8.484 5.562 -9.648 1 98.19 149 MET B N 1
ATOM 2656 C CA . MET B 1 149 ? 9.219 4.68 -10.555 1 98.19 149 MET B CA 1
ATOM 2657 C C . MET B 1 149 ? 9.992 3.623 -9.766 1 98.19 149 MET B C 1
ATOM 2659 O O . MET B 1 149 ? 10.859 3.953 -8.961 1 98.19 149 MET B O 1
ATOM 2663 N N . MET B 1 150 ? 9.641 2.432 -10.102 1 97.81 150 MET B N 1
ATOM 2664 C CA . MET B 1 150 ? 10.25 1.295 -9.414 1 97.81 150 MET B CA 1
ATOM 2665 C C . MET B 1 150 ? 11.531 0.865 -10.109 1 97.81 150 MET B C 1
ATOM 2667 O O . MET B 1 150 ? 11.719 1.131 -11.297 1 97.81 150 MET B O 1
ATOM 2671 N N . LYS B 1 151 ? 12.461 0.294 -9.328 1 96.81 151 LYS B N 1
ATOM 2672 C CA . LYS B 1 151 ? 13.664 -0.346 -9.852 1 96.81 151 LYS B CA 1
ATOM 2673 C C . LYS B 1 151 ? 14.516 0.646 -10.633 1 96.81 151 LYS B C 1
ATOM 2675 O O . LYS B 1 151 ? 15.008 0.325 -11.719 1 96.81 151 LYS B O 1
ATOM 2680 N N . VAL B 1 152 ? 14.617 1.858 -10.188 1 97.62 152 VAL B N 1
ATOM 2681 C CA . VAL B 1 152 ? 15.414 2.871 -10.875 1 97.62 152 VAL B CA 1
ATOM 2682 C C . VAL B 1 152 ? 16.891 2.668 -10.547 1 97.62 152 VAL B C 1
ATOM 2684 O O . VAL B 1 152 ? 17.312 2.861 -9.406 1 97.62 152 VAL B O 1
ATOM 2687 N N . THR B 1 153 ? 17.672 2.365 -11.57 1 98.06 153 THR B N 1
ATOM 2688 C CA . THR B 1 153 ? 19.078 2.07 -11.328 1 98.06 153 THR B CA 1
ATOM 2689 C C . THR B 1 153 ? 19.969 3.201 -11.844 1 98.06 153 THR B C 1
ATOM 2691 O O . THR B 1 153 ? 21.156 3.244 -11.547 1 98.06 153 THR B O 1
ATOM 2694 N N . GLN B 1 154 ? 19.406 4.125 -12.602 1 98.25 154 GLN B N 1
ATOM 2695 C CA . GLN B 1 154 ? 20.109 5.301 -13.102 1 98.25 154 GLN B CA 1
ATOM 2696 C C . GLN B 1 154 ? 19.297 6.574 -12.852 1 98.25 154 GLN B C 1
ATOM 2698 O O . GLN B 1 154 ? 18.828 7.215 -13.789 1 98.25 154 GLN B O 1
ATOM 2703 N N . PRO B 1 155 ? 19.297 6.98 -11.578 1 98.06 155 PRO B N 1
ATOM 2704 C CA . PRO B 1 155 ? 18.359 8.039 -11.203 1 98.06 155 PRO B CA 1
ATOM 2705 C C . PRO B 1 155 ? 18.672 9.375 -11.875 1 98.06 155 PRO B C 1
ATOM 2707 O O . PRO B 1 155 ? 17.766 10.117 -12.234 1 98.06 155 PRO B O 1
ATOM 2710 N N . ARG B 1 156 ? 19.922 9.711 -12.023 1 97.62 156 ARG B N 1
ATOM 2711 C CA . ARG B 1 156 ? 20.266 10.984 -12.656 1 97.62 156 ARG B CA 1
ATOM 2712 C C . ARG B 1 156 ? 19.781 11.031 -14.094 1 97.62 156 ARG B C 1
ATOM 2714 O O . ARG B 1 156 ? 19.156 12.008 -14.516 1 97.62 156 ARG B O 1
ATOM 2721 N N . ASN B 1 157 ? 20.109 9.977 -14.82 1 97.31 157 ASN B N 1
ATOM 2722 C CA . ASN B 1 157 ? 19.656 9.883 -16.203 1 97.31 157 ASN B CA 1
ATOM 2723 C C . ASN B 1 157 ? 18.125 9.898 -16.297 1 97.31 157 ASN B C 1
ATOM 2725 O O . ASN B 1 157 ? 17.562 10.586 -17.156 1 97.31 157 ASN B O 1
ATOM 2729 N N . THR B 1 158 ? 17.484 9.133 -15.445 1 97.25 158 THR B N 1
ATOM 2730 C CA . THR B 1 158 ? 16.016 9.078 -15.422 1 97.25 158 THR B CA 1
ATOM 2731 C C . THR B 1 158 ? 15.43 10.453 -15.156 1 97.25 158 THR B C 1
ATOM 2733 O O . THR B 1 158 ? 14.484 10.875 -15.836 1 97.25 158 THR B O 1
ATOM 2736 N N . ALA B 1 159 ? 15.984 11.164 -14.227 1 97.44 159 ALA B N 1
ATOM 2737 C CA . ALA B 1 159 ? 15.508 12.5 -13.891 1 97.44 159 ALA B CA 1
ATOM 2738 C C . ALA B 1 159 ? 15.648 13.445 -15.078 1 97.44 159 ALA B C 1
ATOM 2740 O O . ALA B 1 159 ? 14.734 14.219 -15.375 1 97.44 159 ALA B O 1
ATOM 2741 N N . GLU B 1 160 ? 16.719 13.391 -15.734 1 96.88 160 GLU B N 1
ATOM 2742 C CA . GLU B 1 160 ? 16.953 14.25 -16.891 1 96.88 160 GLU B CA 1
ATOM 2743 C C . GLU B 1 160 ? 15.898 14.031 -17.969 1 96.88 160 GLU B C 1
ATOM 2745 O O . GLU B 1 160 ? 15.398 14.984 -18.562 1 96.88 160 GLU B O 1
ATOM 2750 N N . GLN B 1 161 ? 15.57 12.805 -18.172 1 96.38 161 GLN B N 1
ATOM 2751 C CA . GLN B 1 161 ? 14.57 12.469 -19.188 1 96.38 161 GLN B CA 1
ATOM 2752 C C . GLN B 1 161 ? 13.188 12.977 -18.766 1 96.38 161 GLN B C 1
ATOM 2754 O O . GLN B 1 161 ? 12.406 13.43 -19.609 1 96.38 161 GLN B O 1
ATOM 2759 N N . LEU B 1 162 ? 12.938 13.008 -17.484 1 96.19 162 LEU B N 1
ATOM 2760 C CA . LEU B 1 162 ? 11.609 13.352 -16.984 1 96.19 162 LEU B CA 1
ATOM 2761 C C . LEU B 1 162 ? 11.422 14.867 -16.953 1 96.19 162 LEU B C 1
ATOM 2763 O O . LEU B 1 162 ? 10.289 15.352 -16.938 1 96.19 162 LEU B O 1
ATOM 2767 N N . LYS B 1 163 ? 12.5 15.609 -16.938 1 96.69 163 LYS B N 1
ATOM 2768 C CA . LYS B 1 163 ? 12.414 17.062 -16.906 1 96.69 163 LYS B CA 1
ATOM 2769 C C . LYS B 1 163 ? 11.672 17.594 -18.141 1 96.69 163 LYS B C 1
ATOM 2771 O O . LYS B 1 163 ? 10.914 18.562 -18.031 1 96.69 163 LYS B O 1
ATOM 2776 N N . SER B 1 164 ? 11.891 16.922 -19.266 1 95.38 164 SER B N 1
ATOM 2777 C CA . SER B 1 164 ? 11.227 17.344 -20.5 1 95.38 164 SER B CA 1
ATOM 2778 C C . SER B 1 164 ? 9.711 17.156 -20.406 1 95.38 164 SER B C 1
ATOM 2780 O O . SER B 1 164 ? 8.953 17.812 -21.125 1 95.38 164 SER B O 1
ATOM 2782 N N . ALA B 1 165 ? 9.328 16.297 -19.5 1 94.12 165 ALA B N 1
ATOM 2783 C CA . ALA B 1 165 ? 7.902 16.031 -19.312 1 94.12 165 ALA B CA 1
ATOM 2784 C C . ALA B 1 165 ? 7.324 16.922 -18.219 1 94.12 165 ALA B C 1
ATOM 2786 O O . ALA B 1 165 ? 6.152 16.781 -17.859 1 94.12 165 ALA B O 1
ATOM 2787 N N . GLY B 1 166 ? 8.109 17.75 -17.641 1 96.44 166 GLY B N 1
ATOM 2788 C CA . GLY B 1 166 ? 7.617 18.75 -16.703 1 96.44 166 GLY B CA 1
ATOM 2789 C C . GLY B 1 166 ? 7.914 18.406 -15.25 1 96.44 166 GLY B C 1
ATOM 2790 O O . GLY B 1 166 ? 7.613 19.188 -14.352 1 96.44 166 GLY B O 1
ATOM 2791 N N . TYR B 1 167 ? 8.5 17.25 -15.047 1 96.75 167 TYR B N 1
ATOM 2792 C CA . TYR B 1 167 ? 8.875 16.891 -13.68 1 96.75 167 TYR B CA 1
ATOM 2793 C C . TYR B 1 167 ? 10.086 17.703 -13.227 1 96.75 167 TYR B C 1
ATOM 2795 O O . TYR B 1 167 ? 11.016 17.922 -14.008 1 96.75 167 TYR B O 1
ATOM 2803 N N . ASN B 1 168 ? 10.047 18.141 -11.906 1 97.12 168 ASN B N 1
ATOM 2804 C CA . ASN B 1 168 ? 11.148 19 -11.469 1 97.12 168 ASN B CA 1
ATOM 2805 C C . ASN B 1 168 ? 11.508 18.766 -10.008 1 97.12 168 ASN B C 1
ATOM 2807 O O . ASN B 1 168 ? 12.352 19.469 -9.445 1 97.12 168 ASN B O 1
ATOM 2811 N N . ASP B 1 169 ? 10.93 17.875 -9.328 1 97.19 169 ASP B N 1
ATOM 2812 C CA . ASP B 1 169 ? 11.242 17.438 -7.965 1 97.19 169 ASP B CA 1
ATOM 2813 C C . ASP B 1 169 ? 11.453 15.93 -7.898 1 97.19 169 ASP B C 1
ATOM 2815 O O . ASP B 1 169 ? 10.578 15.156 -8.305 1 97.19 169 ASP B O 1
ATOM 2819 N N . PHE B 1 170 ? 12.633 15.523 -7.469 1 97.62 170 PHE B N 1
ATOM 2820 C CA . PHE B 1 170 ? 13.016 14.117 -7.52 1 97.62 170 PHE B CA 1
ATOM 2821 C C . PHE B 1 170 ? 13.57 13.656 -6.176 1 97.62 170 PHE B C 1
ATOM 2823 O O . PHE B 1 170 ? 14.438 14.32 -5.594 1 97.62 170 PHE B O 1
ATOM 2830 N N . ILE B 1 171 ? 13.07 12.586 -5.703 1 98.25 171 ILE B N 1
ATOM 2831 C CA . ILE B 1 171 ? 13.586 11.906 -4.52 1 98.25 171 ILE B CA 1
ATOM 2832 C C . ILE B 1 171 ? 13.805 10.43 -4.824 1 98.25 171 ILE B C 1
ATOM 2834 O O . ILE B 1 171 ? 12.969 9.789 -5.473 1 98.25 171 ILE B O 1
ATOM 2838 N N . VAL B 1 172 ? 14.922 9.898 -4.43 1 98.5 172 VAL B N 1
ATOM 2839 C CA . VAL B 1 172 ? 15.211 8.477 -4.609 1 98.5 172 VAL B CA 1
ATOM 2840 C C . VAL B 1 172 ? 15.445 7.824 -3.25 1 98.5 172 VAL B C 1
ATOM 2842 O O . VAL B 1 172 ? 16.203 8.344 -2.424 1 98.5 172 VAL B O 1
ATOM 2845 N N . VAL B 1 173 ? 14.789 6.785 -3.016 1 98.62 173 VAL B N 1
ATOM 2846 C CA . VAL B 1 173 ? 15 5.965 -1.827 1 98.62 173 VAL B CA 1
ATOM 2847 C C . VAL B 1 173 ? 15.617 4.629 -2.227 1 98.62 173 VAL B C 1
ATOM 2849 O O . VAL B 1 173 ? 15 3.838 -2.939 1 98.62 173 VAL B O 1
ATOM 2852 N N . GLU B 1 174 ? 16.828 4.398 -1.796 1 98.38 174 GLU B N 1
ATOM 2853 C CA . GLU B 1 174 ? 17.594 3.191 -2.098 1 98.38 174 GLU B CA 1
ATOM 2854 C C . GLU B 1 174 ? 17.594 2.23 -0.912 1 98.38 174 GLU B C 1
ATOM 2856 O O . GLU B 1 174 ? 17.859 2.635 0.221 1 98.38 174 GLU B O 1
ATOM 2861 N N . ARG B 1 175 ? 17.25 0.954 -1.171 1 97.62 175 ARG B N 1
ATOM 2862 C CA . ARG B 1 175 ? 17.25 -0.104 -0.165 1 97.62 175 ARG B CA 1
ATOM 2863 C C . ARG B 1 175 ? 16.344 0.258 1.007 1 97.62 175 ARG B C 1
ATOM 2865 O O . ARG B 1 175 ? 16.766 0.19 2.164 1 97.62 175 ARG B O 1
ATOM 2872 N N . MET B 1 176 ? 15.125 0.773 0.627 1 97.5 176 MET B N 1
ATOM 2873 C CA . MET B 1 176 ? 14.133 1.206 1.608 1 97.5 176 MET B CA 1
ATOM 2874 C C . MET B 1 176 ? 13.805 0.079 2.58 1 97.5 176 MET B C 1
ATOM 2876 O O . MET B 1 176 ? 13.477 -1.034 2.158 1 97.5 176 MET B O 1
ATOM 2880 N N . TYR B 1 177 ? 13.93 0.311 3.928 1 96.31 177 TYR B N 1
ATOM 2881 C C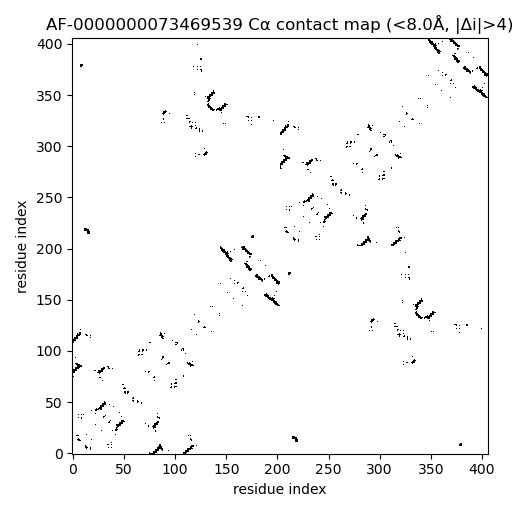A . TYR B 1 177 ? 13.656 -0.608 5.027 1 96.31 177 TYR B CA 1
ATOM 2882 C C . TYR B 1 177 ? 14.648 -1.767 5.027 1 96.31 177 TYR B C 1
ATOM 2884 O O . TYR B 1 177 ? 14.422 -2.785 5.684 1 96.31 177 TYR B O 1
ATOM 2892 N N . MET B 1 178 ? 15.695 -1.689 4.23 1 94.94 178 MET B N 1
ATOM 2893 C CA . MET B 1 178 ? 16.766 -2.684 4.203 1 94.94 178 MET B CA 1
ATOM 2894 C C . MET B 1 178 ? 18.078 -2.092 4.715 1 94.94 178 MET B C 1
ATOM 2896 O O . MET B 1 178 ? 18.172 -0.883 4.938 1 94.94 178 MET B O 1
ATOM 2900 N N . GLU B 1 179 ? 19 -3.006 5.004 1 94 179 GLU B N 1
ATOM 2901 C CA . GLU B 1 179 ? 20.328 -2.545 5.395 1 94 179 GLU B CA 1
ATOM 2902 C C . GLU B 1 179 ? 20.938 -1.652 4.32 1 94 179 GLU B C 1
ATOM 2904 O O . GLU B 1 179 ? 20.906 -1.983 3.133 1 94 179 GLU B O 1
ATOM 2909 N N . GLY B 1 180 ? 21.469 -0.496 4.703 1 95.75 180 GLY B N 1
ATOM 2910 C CA . GLY B 1 180 ? 22.125 0.396 3.764 1 95.75 180 GLY B CA 1
ATOM 2911 C C . GLY B 1 180 ? 21.172 1.374 3.1 1 95.75 180 GLY B C 1
ATOM 2912 O O . GLY B 1 180 ? 21.5 1.94 2.051 1 95.75 180 GLY B O 1
ATOM 2913 N N . GLU B 1 181 ? 20.094 1.63 3.721 1 97.44 181 GLU B N 1
ATOM 2914 C CA . GLU B 1 181 ? 19.125 2.561 3.168 1 97.44 181 GLU B CA 1
ATOM 2915 C C . GLU B 1 181 ? 19.734 3.945 2.965 1 97.44 181 GLU B C 1
ATOM 2917 O O . GLU B 1 181 ? 20.484 4.43 3.811 1 97.44 181 GLU B O 1
ATOM 2922 N N . LYS B 1 182 ? 19.438 4.527 1.801 1 97.75 182 LYS B N 1
ATOM 2923 C CA . LYS B 1 182 ? 19.828 5.898 1.485 1 97.75 182 LYS B CA 1
ATOM 2924 C C . LYS B 1 182 ? 18.672 6.664 0.851 1 97.75 182 LYS B C 1
ATOM 2926 O O . LYS B 1 182 ? 17.891 6.102 0.079 1 97.75 182 LYS B O 1
ATOM 2931 N N . ILE B 1 183 ? 18.609 7.918 1.161 1 98 183 ILE B N 1
ATOM 2932 C CA . ILE B 1 183 ? 17.625 8.812 0.549 1 98 183 ILE B CA 1
ATOM 2933 C C . ILE B 1 183 ? 18.344 9.977 -0.13 1 98 183 ILE B C 1
ATOM 2935 O O . ILE B 1 183 ? 19.172 10.656 0.49 1 98 183 ILE B O 1
ATOM 2939 N N . TYR B 1 184 ? 18.094 10.18 -1.372 1 98.06 184 TYR B N 1
ATOM 2940 C CA . TYR B 1 184 ? 18.703 11.242 -2.16 1 98.06 184 TYR B CA 1
ATOM 2941 C C . TYR B 1 184 ? 17.656 12.289 -2.553 1 98.06 184 TYR B C 1
ATOM 2943 O O . TYR B 1 184 ? 16.609 11.953 -3.111 1 98.06 184 TYR B O 1
ATOM 2951 N N . ARG B 1 185 ? 18.031 13.531 -2.17 1 94.38 185 ARG B N 1
ATOM 2952 C CA . ARG B 1 185 ? 17.219 14.68 -2.545 1 94.38 185 ARG B CA 1
ATOM 2953 C C . ARG B 1 185 ? 18.031 15.711 -3.322 1 94.38 185 ARG B C 1
ATOM 2955 O O . ARG B 1 185 ? 19.188 15.953 -3.008 1 94.38 185 ARG B O 1
ATOM 2962 N N . ASN B 1 186 ? 17.656 16.375 -4.352 1 84.31 186 ASN B N 1
ATOM 2963 C CA . ASN B 1 186 ? 18.328 17.453 -5.078 1 84.31 186 ASN B CA 1
ATOM 2964 C C . ASN B 1 186 ? 19.469 16.922 -5.934 1 84.31 186 ASN B C 1
ATOM 2966 O O . ASN B 1 186 ? 19.5 17.125 -7.148 1 84.31 186 ASN B O 1
ATOM 2970 N N . VAL B 1 187 ? 20.469 16.125 -5.164 1 93.12 187 VAL B N 1
ATOM 2971 C CA . VAL B 1 187 ? 21.578 15.531 -5.895 1 93.12 187 VAL B CA 1
ATOM 2972 C C . VAL B 1 187 ? 21.375 14.023 -6 1 93.12 187 VAL B C 1
ATOM 2974 O O . VAL B 1 187 ? 21.516 13.305 -5.008 1 93.12 187 VAL B O 1
ATOM 2977 N N . LEU B 1 188 ? 21.203 13.586 -7.215 1 97.69 188 LEU B N 1
ATOM 2978 C CA . LEU B 1 188 ? 20.922 12.172 -7.449 1 97.69 188 LEU B CA 1
ATOM 2979 C C . LEU B 1 188 ? 22.188 11.43 -7.875 1 97.69 188 LEU B C 1
ATOM 2981 O O . LEU B 1 188 ? 23 11.961 -8.641 1 97.69 188 LEU B O 1
ATOM 2985 N N . PRO B 1 189 ? 22.375 10.297 -7.383 1 97.56 189 PRO B N 1
ATOM 2986 C CA . PRO B 1 189 ? 23.516 9.492 -7.82 1 97.56 189 PRO B CA 1
ATOM 2987 C C . PRO B 1 189 ? 23.359 8.992 -9.258 1 97.56 189 PRO B C 1
ATOM 2989 O O . PRO B 1 189 ? 22.25 8.961 -9.789 1 97.56 189 PRO B O 1
ATOM 2992 N N . GLU B 1 190 ? 24.484 8.648 -9.836 1 97.81 190 GLU B N 1
ATOM 2993 C CA . GLU B 1 190 ? 24.469 8.102 -11.195 1 97.81 190 GLU B CA 1
ATOM 2994 C C . GLU B 1 190 ? 23.844 6.703 -11.219 1 97.81 190 GLU B C 1
ATOM 2996 O O . GLU B 1 190 ? 23.109 6.363 -12.133 1 97.81 190 GLU B O 1
ATOM 3001 N N . LYS B 1 191 ? 24.25 5.902 -10.227 1 98.06 191 LYS B N 1
ATOM 3002 C CA . LYS B 1 191 ? 23.797 4.52 -10.148 1 98.06 191 LYS B CA 1
ATOM 3003 C C . LYS B 1 191 ? 23.266 4.199 -8.75 1 98.06 191 LYS B C 1
ATOM 3005 O O . LYS B 1 191 ? 23.797 4.688 -7.754 1 98.06 191 LYS B O 1
ATOM 3010 N N . THR B 1 192 ? 22.266 3.436 -8.695 1 97.94 192 THR B N 1
ATOM 3011 C CA . THR B 1 192 ? 21.719 2.918 -7.445 1 97.94 192 THR B CA 1
ATOM 3012 C C . THR B 1 192 ? 21.438 1.42 -7.551 1 97.94 192 THR B C 1
ATOM 3014 O O . THR B 1 192 ? 21.594 0.832 -8.625 1 97.94 192 THR B O 1
ATOM 3017 N N . ASN B 1 193 ? 21.125 0.87 -6.406 1 96.25 193 ASN B N 1
ATOM 3018 C CA . ASN B 1 193 ? 20.719 -0.532 -6.336 1 96.25 193 ASN B CA 1
ATOM 3019 C C . ASN B 1 193 ? 19.391 -0.774 -7.047 1 96.25 193 ASN B C 1
ATOM 3021 O O . ASN B 1 193 ? 18.594 0.153 -7.227 1 96.25 193 ASN B O 1
ATOM 3025 N N . TYR B 1 194 ? 19.156 -2.027 -7.492 1 94.5 194 TYR B N 1
ATOM 3026 C CA . TYR B 1 194 ? 17.891 -2.449 -8.086 1 94.5 194 TYR B CA 1
ATOM 3027 C C . TYR B 1 194 ? 16.719 -2.105 -7.172 1 94.5 194 TYR B C 1
ATOM 3029 O O . TYR B 1 194 ? 15.633 -1.753 -7.645 1 94.5 194 TYR B O 1
ATOM 3037 N N . PHE B 1 195 ? 17 -2.168 -5.867 1 96.06 195 PHE B N 1
ATOM 3038 C CA . PHE B 1 195 ? 15.984 -1.841 -4.867 1 96.06 195 PHE B CA 1
ATOM 3039 C C . PHE B 1 195 ? 15.945 -0.339 -4.605 1 96.06 195 PHE B C 1
ATOM 3041 O O . PHE B 1 195 ? 16.219 0.111 -3.494 1 96.06 195 PHE B O 1
ATOM 3048 N N . SER B 1 196 ? 15.664 0.399 -5.691 1 98.12 196 SER B N 1
ATOM 3049 C CA . SER B 1 196 ? 15.562 1.853 -5.609 1 98.12 196 SER B CA 1
ATOM 3050 C C . SER B 1 196 ? 14.25 2.344 -6.223 1 98.12 196 SER B C 1
ATOM 3052 O O . SER B 1 196 ? 13.828 1.855 -7.273 1 98.12 196 SER B O 1
ATOM 3054 N N . ILE B 1 197 ? 13.609 3.213 -5.52 1 98.56 197 ILE B N 1
ATOM 3055 C CA . ILE B 1 197 ? 12.359 3.818 -5.973 1 98.56 197 ILE B CA 1
ATOM 3056 C C . ILE B 1 197 ? 12.539 5.328 -6.113 1 98.56 197 ILE B C 1
ATOM 3058 O O . ILE B 1 197 ? 13.094 5.977 -5.219 1 98.56 197 ILE B O 1
ATOM 3062 N N . MET B 1 198 ? 12.156 5.887 -7.219 1 98.19 198 MET B N 1
ATOM 3063 C CA . MET B 1 198 ? 12.18 7.332 -7.43 1 98.19 198 MET B CA 1
ATOM 3064 C C . MET B 1 198 ? 10.766 7.91 -7.398 1 98.19 198 MET B C 1
ATOM 3066 O O . MET B 1 198 ? 9.859 7.371 -8.039 1 98.19 198 MET B O 1
ATOM 3070 N N . ILE B 1 199 ? 10.531 8.906 -6.629 1 98.25 199 ILE B N 1
ATOM 3071 C CA . ILE B 1 199 ? 9.336 9.742 -6.73 1 98.25 199 ILE B CA 1
ATOM 3072 C C . ILE B 1 199 ? 9.656 11 -7.531 1 98.25 199 ILE B C 1
ATOM 3074 O O . ILE B 1 199 ? 10.57 11.758 -7.18 1 98.25 199 ILE B O 1
ATOM 3078 N N . ALA B 1 200 ? 8.992 11.172 -8.609 1 97.38 200 ALA B N 1
ATOM 3079 C CA . ALA B 1 200 ? 9.102 12.375 -9.43 1 97.38 200 ALA B CA 1
ATOM 3080 C C . ALA B 1 200 ? 7.809 13.188 -9.383 1 97.38 200 ALA B C 1
ATOM 3082 O O . ALA B 1 200 ? 6.719 12.641 -9.57 1 97.38 200 ALA B O 1
ATOM 3083 N N . ARG B 1 201 ? 7.914 14.516 -9.172 1 97.31 201 ARG B N 1
ATOM 3084 C CA . ARG B 1 201 ? 6.723 15.344 -9.047 1 97.31 201 ARG B CA 1
ATOM 3085 C C . ARG B 1 201 ? 6.824 16.578 -9.938 1 97.31 201 ARG B C 1
ATOM 3087 O O . ARG B 1 201 ? 7.926 17.062 -10.219 1 97.31 201 ARG B O 1
ATOM 3094 N N . LYS B 1 202 ? 5.664 16.969 -10.406 1 96.25 202 LYS B N 1
ATOM 3095 C CA . LYS B 1 202 ? 5.52 18.266 -11.062 1 96.25 202 LYS B CA 1
ATOM 3096 C C . LYS B 1 202 ? 5.074 19.344 -10.062 1 96.25 202 LYS B C 1
ATOM 3098 O O . LYS B 1 202 ? 3.928 19.328 -9.609 1 96.25 202 LYS B O 1
ATOM 3103 N N . LEU B 1 203 ? 5.969 20.188 -9.656 1 89.94 203 LEU B N 1
ATOM 3104 C CA . LEU B 1 203 ? 5.633 21.219 -8.688 1 89.94 203 LEU B CA 1
ATOM 3105 C C . LEU B 1 203 ? 5.395 22.562 -9.375 1 89.94 203 LEU B C 1
ATOM 3107 O O . LEU B 1 203 ? 6 22.844 -10.414 1 89.94 203 LEU B O 1
#

Solvent-accessible surface area (backbone atoms only — not comparable to full-atom values): 20600 Å² total; per-residue (Å²): 51,37,35,32,31,9,41,4,54,56,40,72,46,44,24,22,49,44,44,54,51,51,39,50,69,28,64,35,36,35,22,70,34,73,69,34,40,66,62,41,56,87,46,39,83,36,77,45,74,42,78,70,77,93,68,89,47,62,70,61,45,51,51,40,33,47,53,48,31,60,66,45,43,65,43,16,74,75,40,44,19,29,38,42,38,64,12,21,48,37,52,72,35,74,50,50,60,35,51,52,44,38,36,70,76,37,72,81,59,51,72,48,55,40,65,24,31,29,56,83,67,41,46,30,44,76,67,69,44,70,44,75,64,21,30,35,39,27,72,62,90,62,75,57,46,34,36,40,33,40,55,38,40,37,48,38,64,53,49,60,63,38,40,82,74,55,34,77,44,56,36,36,37,28,31,57,62,40,89,79,54,43,75,34,61,92,65,62,51,66,66,52,51,65,55,13,38,33,43,38,27,49,124,52,38,35,32,32,10,42,5,55,56,39,69,46,45,24,23,48,43,44,51,53,51,39,51,69,28,63,35,36,34,21,70,34,73,70,33,38,64,63,42,55,86,47,38,83,38,78,44,75,42,78,71,77,94,67,89,48,62,68,61,44,50,51,40,31,48,52,49,30,62,66,45,43,65,43,16,74,76,39,43,22,30,39,41,37,64,12,22,47,35,52,73,35,74,50,49,60,34,52,50,45,38,36,70,76,38,70,82,60,52,72,47,55,40,65,23,33,30,56,82,66,38,46,31,43,76,68,70,43,72,44,75,63,22,28,36,40,28,71,63,91,60,73,56,45,33,35,42,32,39,54,38,39,38,49,38,64,52,48,59,62,37,38,82,74,55,34,77,42,58,37,36,37,29,30,58,63,40,88,79,53,44,76,35,62,93,63,61,51,66,66,51,52,64,56,13,38,32,43,36,26,49,121

Nearest PDB structures (foldseek):
  8xj3-assembly1_B  TM=6.154E-01  e=1.062E-15  Akkermansia muciniphila
  1pjq-assembly1_B  TM=4.990E-01  e=6.805E-09  Salmonella enterica subsp. enterica serovar Typhimurium
  7twl-assembly2_D  TM=5.426E-01  e=3.304E-08  Mycena rosella
  1s4d-assembly6_M  TM=5.231E-01  e=3.519E-08  Pseudomonas denitrificans (nom. rej.)
  7twk-assembly1_A  TM=5.430E-01  e=4.696E-07  Mycena rosella

Foldseek 3Di:
DEEEEECEAQDLVQGDPVNLVLQQQAPEEEECDDSQCVNSVVRHDHYDHAHADPDPDPVVRLVSLLVVLVVQVVRQVVHYYYYYYYAFCPPPHSVVSNVVNNCVVPVPRDYYYHHGHHCVVVVCVVVVHDDDDDDDDDPDDDDDFKDKDAQDFAQVVVQVVCVVVQWDWKKKWAQVVHPPIDIDGPDDDRGGGSGMMMMTGRD/DEEEEECEAQDLVQGDPVNLVLQQQAPEEEECDDSQCVNSVVRHDHYDHAHADPDPDPVVRLVSLLVVLVVQVVRQVVHGYYYYYYAFCPPPHSVVSNVVNNCVVPVPRDYYYHHGHHCVVVVCVVVVHDDDDDDDDDPDDDDDFKDKDAQDFAQVVVQVVCVVVQWDWKKKWAQVVHPPIDIDGPDDDRGGGSGMMMMTGRD

Organism: Methanocorpusculum labreanum (strain ATCC 43576 / DSM 4855 / Z) (NCBI:txid410358)

Radius of gyration: 21.14 Å; Cα contacts (8 Å, |Δi|>4): 968; chains: 2; bounding box: 50×60×52 Å

Secondary structure (DSSP, 8-state):
-EEEEE-BSS-GGGSBHHHHHHHHH-SEEEE-SHHHHHHHTTT-SSEEEPP------HHHHHHHHHHHHHHHHHHHHHS-EEEEESB-TTBS-THHHHHHHHHHH-TT--EEEE----HHHHHHHHHT--B-S-EEEESSSPPPSEEEESS-S-HHHHHHHHHTTT--EEEEEESTTSTT-EEEESS--S---SSEEEEEE--/-EEEEE-BSS-GGGSBHHHHHHHHH-SEEEE-SHHHHHHHTTT-SSEEEPP------HHHHHHHHHHHHHHHHHHHHHS-EEEEESB-TTBS-THHHHHHHHHHH-TT--EEEE----HHHHHHHHHT--B-S-EEEESSSPPPSEEEESS-S-HHHHHHHHHTTT--EEEEEESTTSTT-EEEESS--S---SSEEEEEE--